Protein AF-0000000066096704 (afdb_homodimer)

InterPro domains:
  IPR000515 ABC transporter type 1, transmembrane domain MetI-like [PF00528] (103-272)
  IPR000515 ABC transporter type 1, transmembrane domain MetI-like [PS50928] (84-267)
  IPR000515 ABC transporter type 1, transmembrane domain MetI-like [cd06261] (84-262)
  IPR005769 ABC transporter, permease PhnE/PtxC [TIGR01097] (33-274)
  IPR035906 MetI-like superfamily [G3DSA:1.10.3720.10] (77-274)
  IPR035906 MetI-like superfamily [SSF161098] (80-264)

Organism: Stutzerimonas stutzeri (NCBI:txid316)

Foldseek 3Di:
DPPPPPPPPDPPVVVCCVVVVCPVVVVVVVVVVVVVVVVVVVVCVVVCVPVPVVVVVCVVVVVVLVVLQPPADCPCVVVQPVLAVLLLVLLLLLLVLLLVVLVVLLQCCAPVRNPDPVSNVVSLVQLVVLLPDDLLNQLLVQCVVPNFAQVSNSVSSNSNSNSVLSVQSNVLQNPFDCVQLVVCVVVPHDSVRSCVPVRCVSCVLVSLLSSLVSSLVSSVVSLVSLVSRHGGLVVVLVVCVVVPNSSNNSVSVVVSVVVSVVSVVVSVVSSVVSD/DPPPPPPPPDPPVVVCCVVVVCPVVVVVVVVVVVVVVVVVVVVCVVVCVPVPVVVVVCVVVVVVLVVLQPPADCPCVVVQVVLAVLLLVLLLLLLVLLLVVLVVLLQCCAPVRNPDPVSNVVSLVQLVVLLPDDLLNQLLVQCVVPNFAQVSNSVSSNSNSNSVLSVQSNVLQNPFDCVQLVVCVVVPHDSVRSCVPVRCVSCVLVSLLSSLVSSLVSSVVSLVSLVSRHGGLVVVLVVCVVVPNSSNNSVSVVVSVVVSVVSVVVSVVSSVVSD

Structure (mmCIF, N/CA/C/O backbone):
data_AF-0000000066096704-model_v1
#
loop_
_entity.id
_entity.type
_entity.pdbx_description
1 polymer 'Phosphite transport system permease protein PtxC'
#
loop_
_atom_site.group_PDB
_atom_site.id
_atom_site.type_symbol
_atom_site.label_atom_id
_atom_site.label_alt_id
_atom_site.label_comp_id
_atom_site.label_asym_id
_atom_site.label_entity_id
_atom_site.label_seq_id
_atom_site.pdbx_PDB_ins_code
_atom_site.Cartn_x
_atom_site.Cartn_y
_atom_site.Cartn_z
_atom_site.occupancy
_atom_site.B_iso_or_equiv
_atom_site.auth_seq_id
_atom_site.auth_comp_id
_atom_site.auth_asym_id
_atom_site.auth_atom_id
_atom_site.pdbx_PDB_model_num
ATOM 1 N N . MET A 1 1 ? -23.562 51.188 37.625 1 31.42 1 MET A N 1
ATOM 2 C CA . MET A 1 1 ? -23.984 51.344 36.25 1 31.42 1 MET A CA 1
ATOM 3 C C . MET A 1 1 ? -23.656 50.094 35.406 1 31.42 1 MET A C 1
ATOM 5 O O . MET A 1 1 ? -22.484 49.75 35.281 1 31.42 1 MET A O 1
ATOM 9 N N . SER A 1 2 ? -24.562 49 35.406 1 37.44 2 SER A N 1
ATOM 10 C CA . SER A 1 2 ? -24.641 47.656 34.844 1 37.44 2 SER A CA 1
ATOM 11 C C . SER A 1 2 ? -24.578 47.719 33.312 1 37.44 2 SER A C 1
ATOM 13 O O . SER A 1 2 ? -25.5 48.219 32.656 1 37.44 2 SER A O 1
ATOM 15 N N . SER A 1 3 ? -23.438 47.969 32.688 1 37.91 3 SER A N 1
ATOM 16 C CA . SER A 1 3 ? -23.297 47.938 31.234 1 37.91 3 SER A CA 1
ATOM 17 C C . SER A 1 3 ? -23.766 46.594 30.688 1 37.91 3 SER A C 1
ATOM 19 O O . SER A 1 3 ? -23.188 45.531 30.984 1 37.91 3 SER A O 1
ATOM 21 N N . HIS A 1 4 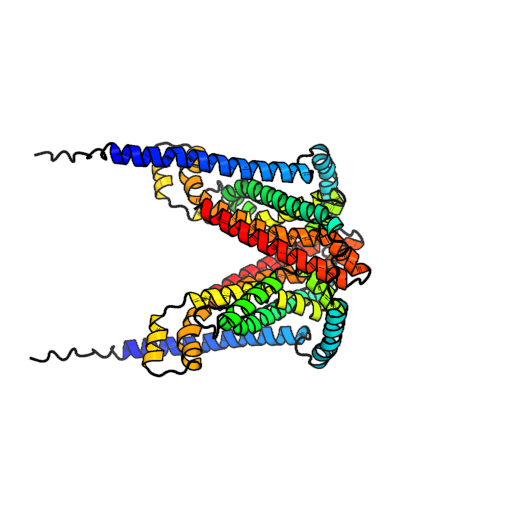? -25.125 46.406 30.406 1 39.31 4 HIS A N 1
ATOM 22 C CA . HIS A 1 4 ? -25.766 45.375 29.609 1 39.31 4 HIS A CA 1
ATOM 23 C C . HIS A 1 4 ? -25.078 45.219 28.266 1 39.31 4 HIS A C 1
ATOM 25 O O . HIS A 1 4 ? -25 46.156 27.484 1 39.31 4 HIS A O 1
ATOM 31 N N . TYR A 1 5 ? -24.016 44.438 28.172 1 42.09 5 TYR A N 1
ATOM 32 C CA . TYR A 1 5 ? -23.469 44 26.906 1 42.09 5 TYR A CA 1
ATOM 33 C C . TYR A 1 5 ? -24.578 43.5 25.984 1 42.09 5 TYR A C 1
ATOM 35 O O . TYR A 1 5 ? -25.25 42.5 26.281 1 42.09 5 TYR A O 1
ATOM 43 N N . ASP A 1 6 ? -25.312 44.375 25.188 1 40.59 6 ASP A N 1
ATOM 44 C CA . ASP A 1 6 ? -26.234 44.094 24.094 1 40.59 6 ASP A CA 1
ATOM 45 C C . ASP A 1 6 ? -25.656 43.062 23.125 1 40.59 6 ASP A C 1
ATOM 47 O O . ASP A 1 6 ? -24.625 43.344 22.5 1 40.59 6 ASP A O 1
ATOM 51 N N . VAL A 1 7 ? -25.844 41.812 23.422 1 47.91 7 VAL A N 1
ATOM 52 C CA . VAL A 1 7 ? -25.688 40.781 22.391 1 47.91 7 VAL A CA 1
ATOM 53 C C . VAL A 1 7 ? -26.297 41.25 21.078 1 47.91 7 VAL A C 1
ATOM 55 O O . VAL A 1 7 ? -27.516 41.375 20.969 1 47.91 7 VAL A O 1
ATOM 58 N N . GLN A 1 8 ? -25.719 42.25 20.344 1 47.84 8 GLN A N 1
ATOM 59 C CA . GLN A 1 8 ? -26.125 42.688 19.016 1 47.84 8 GLN A CA 1
ATOM 60 C C . GLN A 1 8 ? -26.484 41.469 18.141 1 47.84 8 GLN A C 1
ATOM 62 O O . GLN A 1 8 ? -25.656 40.594 17.922 1 47.84 8 GLN A O 1
ATOM 67 N N . ALA A 1 9 ? -27.797 41.031 18.109 1 52.44 9 ALA A N 1
ATOM 68 C CA . ALA A 1 9 ? -28.406 40.094 17.156 1 52.44 9 ALA A CA 1
ATOM 69 C C . ALA A 1 9 ? -27.797 40.281 15.766 1 52.44 9 ALA A C 1
ATOM 71 O O . ALA A 1 9 ? -27.688 41.375 15.258 1 52.44 9 ALA A O 1
ATOM 72 N N . LEU A 1 10 ? -26.938 39.375 15.391 1 56.75 10 LEU A N 1
ATOM 73 C CA . LEU A 1 10 ? -26.5 39.375 14 1 56.75 10 LEU A CA 1
ATOM 74 C C . LEU A 1 10 ? -27.625 39.812 13.07 1 56.75 10 LEU A C 1
ATOM 76 O O . LEU A 1 10 ? -28.781 39.438 13.281 1 56.75 10 LEU A O 1
ATOM 80 N N . PRO A 1 11 ? -27.5 40.906 12.266 1 57.88 11 PRO A N 1
ATOM 81 C CA . PRO A 1 11 ? -28.547 41.375 11.336 1 57.88 11 PRO A CA 1
ATOM 82 C C . PRO A 1 11 ? -29.188 40.219 10.57 1 57.88 11 PRO A C 1
ATOM 84 O O . PRO A 1 11 ? -28.562 39.188 10.336 1 57.88 11 PRO A O 1
ATOM 87 N N . ALA A 1 12 ? -30.516 40.156 10.336 1 57.91 12 ALA A N 1
ATOM 88 C CA . ALA A 1 12 ? -31.391 39.156 9.672 1 57.91 12 ALA A CA 1
ATOM 89 C C . ALA A 1 12 ? -30.766 38.688 8.359 1 57.91 12 ALA A C 1
ATOM 91 O O . ALA A 1 12 ? -30.859 37.5 8.023 1 57.91 12 ALA A O 1
ATOM 92 N N . GLU A 1 13 ? -30.141 39.594 7.672 1 56.09 13 GLU A N 1
ATOM 93 C CA . GLU A 1 13 ? -29.547 39.25 6.383 1 56.09 13 GLU A CA 1
ATOM 94 C C . GLU A 1 13 ? -28.406 38.25 6.543 1 56.09 13 GLU A C 1
ATOM 96 O O . GLU A 1 13 ? -28.25 37.344 5.73 1 56.09 13 GLU A O 1
ATOM 101 N N . GLN A 1 14 ? -27.609 38.438 7.609 1 55.34 14 GLN A N 1
ATOM 102 C CA . GLN A 1 14 ? -26.5 37.5 7.828 1 55.34 14 GLN A CA 1
ATOM 103 C C . GLN A 1 14 ? -27.016 36.156 8.328 1 55.34 14 GLN A C 1
ATOM 105 O O . GLN A 1 14 ? -26.438 35.125 8.016 1 55.34 14 GLN A O 1
ATOM 110 N N . ARG A 1 15 ? -28.172 36.281 9.133 1 50.69 15 ARG A N 1
ATOM 111 C CA . ARG A 1 15 ? -28.781 35.031 9.555 1 50.69 15 ARG A CA 1
ATOM 112 C C . ARG A 1 15 ? -29.344 34.281 8.359 1 50.69 15 ARG A C 1
ATOM 114 O O . ARG A 1 15 ? -29.219 33.062 8.281 1 50.69 15 ARG A O 1
ATOM 121 N N . GLU A 1 16 ? -29.984 35 7.516 1 51.31 16 GLU A N 1
ATOM 122 C CA . GLU A 1 16 ? -30.547 34.375 6.324 1 51.31 16 GLU A CA 1
ATOM 123 C C . GLU A 1 16 ? -29.438 33.844 5.418 1 51.31 16 GLU A C 1
ATOM 125 O O . GLU A 1 16 ? -29.578 32.75 4.828 1 51.31 16 GLU A O 1
ATOM 130 N N . HIS A 1 17 ? -28.359 34.562 5.203 1 51.56 17 HIS A N 1
ATOM 131 C CA . HIS A 1 17 ? -27.25 34.062 4.398 1 51.56 17 HIS A CA 1
ATOM 132 C C . HIS A 1 17 ? -26.594 32.844 5.051 1 51.56 17 HIS A C 1
ATOM 134 O O . HIS A 1 17 ? -26.188 31.922 4.363 1 51.56 17 HIS A O 1
ATOM 140 N N . ILE A 1 18 ? -26.547 32.906 6.41 1 47.22 18 ILE A N 1
ATOM 141 C CA . ILE A 1 18 ? -26.031 31.75 7.109 1 47.22 18 ILE A CA 1
ATOM 142 C C . ILE A 1 18 ? -27 30.594 6.973 1 47.22 18 ILE A C 1
ATOM 144 O O . ILE A 1 18 ? -26.594 29.453 6.746 1 47.22 18 ILE A O 1
ATOM 148 N N . LEU A 1 19 ? -28.281 31.016 7.133 1 48.22 19 LEU A N 1
ATOM 149 C CA . LEU A 1 19 ? -29.281 29.953 7.027 1 48.22 19 LEU A CA 1
ATOM 150 C C . LEU A 1 19 ? -29.391 29.469 5.586 1 48.22 19 LEU A C 1
ATOM 152 O O . LEU A 1 19 ? -29.641 28.281 5.352 1 48.22 19 LEU A O 1
ATOM 156 N N . ARG A 1 20 ? -29.547 30.406 4.695 1 49.31 20 ARG A N 1
ATOM 157 C CA . ARG A 1 20 ? -29.672 30 3.301 1 49.31 20 ARG A CA 1
ATOM 158 C C . ARG A 1 20 ? -28.438 29.25 2.836 1 49.31 20 ARG A C 1
ATOM 160 O O . ARG A 1 20 ? -28.531 28.328 2.02 1 49.31 20 ARG A O 1
ATOM 167 N N . GLY A 1 21 ? -27.328 29.734 3.109 1 46.44 21 GLY A N 1
ATOM 168 C CA . GLY A 1 21 ? -26.094 29.031 2.785 1 46.44 21 GLY A CA 1
ATOM 169 C C . GLY A 1 21 ? -26.047 27.609 3.324 1 46.44 21 GLY A C 1
ATOM 170 O O . GLY A 1 21 ? -25.438 26.734 2.725 1 46.44 21 GLY A O 1
ATOM 171 N N . PHE A 1 22 ? -26.656 27.469 4.48 1 47.97 22 PHE A N 1
ATOM 172 C CA . PHE A 1 22 ? -26.75 26.156 5.098 1 47.97 22 PHE A CA 1
ATOM 173 C C . PHE A 1 22 ? -27.75 25.266 4.359 1 47.97 22 PHE A C 1
ATOM 175 O O . PHE A 1 22 ? -27.578 24.047 4.293 1 47.97 22 PHE A O 1
ATOM 182 N N . GLY A 1 23 ? -28.766 25.828 3.809 1 48.03 23 GLY A N 1
ATOM 183 C CA . GLY A 1 23 ? -29.875 25.047 3.291 1 48.03 23 GLY A CA 1
ATOM 184 C C . GLY A 1 23 ? -29.547 24.312 2.004 1 48.03 23 GLY A C 1
ATOM 185 O O . GLY A 1 23 ? -29.812 23.109 1.881 1 48.03 23 GLY A O 1
ATOM 186 N N . LEU A 1 24 ? -29.453 25.109 0.93 1 50.09 24 LEU A N 1
ATOM 187 C CA . LEU A 1 24 ? -29.234 24.516 -0.38 1 50.09 24 LEU A CA 1
ATOM 188 C C . LEU A 1 24 ? -27.969 23.656 -0.387 1 50.09 24 LEU A C 1
ATOM 190 O O . LEU A 1 24 ? -27.906 22.656 -1.106 1 50.09 24 LEU A O 1
ATOM 194 N N . GLY A 1 25 ? -27.062 24.109 0.434 1 54.44 25 GLY A N 1
ATOM 195 C CA . GLY A 1 25 ? -25.781 23.438 0.579 1 54.44 25 GLY A CA 1
ATOM 196 C C . GLY A 1 25 ? -25.891 22.062 1.211 1 54.44 25 GLY A C 1
ATOM 197 O O . GLY A 1 25 ? -25.219 21.125 0.787 1 54.44 25 GLY A O 1
ATOM 198 N N . TRP A 1 26 ? -26.984 22.016 1.987 1 63.81 26 TRP A N 1
ATOM 199 C CA . TRP A 1 26 ? -27.141 20.75 2.684 1 63.81 26 TRP A CA 1
ATOM 200 C C . TRP A 1 26 ? -27.797 19.719 1.779 1 63.81 26 TRP A C 1
ATOM 202 O O . TRP A 1 26 ? -27.484 18.531 1.849 1 63.81 26 TRP A O 1
ATOM 212 N N . TRP A 1 27 ? -28.734 20.188 0.82 1 64.06 27 TRP A N 1
ATOM 213 C CA . TRP A 1 27 ? -29.375 19.25 -0.095 1 64.06 27 TRP A CA 1
ATOM 214 C C . TRP A 1 27 ? -28.375 18.688 -1.096 1 64.06 27 TRP A C 1
ATOM 216 O O . TRP A 1 27 ? -28.406 17.5 -1.428 1 64.06 27 TRP A O 1
ATOM 226 N N . ARG A 1 28 ? -27.594 19.547 -1.657 1 68.69 28 ARG A N 1
ATOM 227 C CA . ARG A 1 28 ? -26.562 19.094 -2.578 1 68.69 28 ARG A CA 1
ATOM 228 C C . ARG A 1 28 ? -25.609 18.125 -1.896 1 68.69 28 ARG A C 1
ATOM 230 O O . ARG A 1 28 ? -25.219 17.109 -2.48 1 68.69 28 ARG A O 1
ATOM 237 N N . GLN A 1 29 ? -25.344 18.484 -0.764 1 76.69 29 GLN A N 1
ATOM 238 C CA . GLN A 1 29 ? -24.484 17.578 -0.004 1 76.69 29 GLN A CA 1
ATOM 239 C C . GLN A 1 29 ? -25.172 16.25 0.264 1 76.69 29 GLN A C 1
ATOM 241 O O . GLN A 1 29 ? -24.562 15.188 0.154 1 76.69 29 GLN A O 1
ATOM 246 N N . LEU A 1 30 ? -26.484 16.375 0.514 1 78.62 30 LEU A N 1
ATOM 247 C CA . LEU A 1 30 ? -27.25 15.164 0.768 1 78.62 30 LEU A CA 1
ATOM 248 C C . LEU A 1 30 ? -27.359 14.32 -0.498 1 78.62 30 LEU A C 1
ATOM 250 O O . LEU A 1 30 ? -27.297 13.094 -0.438 1 78.62 30 LEU A O 1
ATOM 254 N N . GLY A 1 31 ? -27.531 15.023 -1.584 1 81.19 31 GLY A N 1
ATOM 255 C CA . GLY A 1 31 ? -27.578 14.312 -2.855 1 81.19 31 GLY A CA 1
ATOM 256 C C . GLY A 1 31 ? -26.297 13.602 -3.195 1 81.19 31 GLY A C 1
ATOM 257 O O . GLY A 1 31 ? -26.312 12.453 -3.643 1 81.19 31 GLY A O 1
ATOM 258 N N . GLN A 1 32 ? -25.219 14.203 -2.959 1 83 32 GLN A N 1
ATOM 259 C CA . GLN A 1 32 ? -23.922 13.602 -3.234 1 83 32 GLN A CA 1
ATOM 260 C C . GLN A 1 32 ? -23.656 12.398 -2.324 1 83 32 GLN A C 1
ATOM 262 O O . GLN A 1 32 ? -23.172 11.367 -2.777 1 83 32 GLN A O 1
ATOM 267 N N . VAL A 1 33 ? -24.031 12.547 -1.143 1 85 33 VAL A N 1
ATOM 268 C CA . VAL A 1 33 ? -23.859 11.461 -0.191 1 85 33 VAL A CA 1
ATOM 269 C C . VAL A 1 33 ? -24.766 10.289 -0.583 1 85 33 VAL A C 1
ATOM 271 O O . VAL A 1 33 ? -24.344 9.125 -0.508 1 85 33 VAL A O 1
ATOM 274 N N . ALA A 1 34 ? -25.922 10.617 -1.066 1 90.25 34 ALA A N 1
ATOM 275 C CA . ALA A 1 34 ? -26.859 9.586 -1.498 1 90.25 34 ALA A CA 1
ATOM 276 C C . ALA A 1 34 ? -26.328 8.836 -2.715 1 90.25 34 ALA A C 1
ATOM 278 O O . ALA A 1 34 ? -26.469 7.613 -2.807 1 90.25 34 ALA A O 1
ATOM 279 N N . ILE A 1 35 ? -25.719 9.516 -3.531 1 91.06 35 ILE A N 1
ATOM 280 C CA . ILE A 1 35 ? -25.156 8.898 -4.73 1 91.06 35 ILE A CA 1
ATOM 281 C C . ILE A 1 35 ? -24.016 7.965 -4.348 1 91.06 35 ILE A C 1
ATOM 283 O O . ILE A 1 35 ? -23.953 6.824 -4.816 1 91.06 35 ILE A O 1
ATOM 287 N N . VAL A 1 36 ? -23.109 8.453 -3.512 1 90.62 36 VAL A N 1
ATOM 288 C CA . VAL A 1 36 ? -21.984 7.629 -3.072 1 90.62 36 VAL A CA 1
ATOM 289 C C . VAL A 1 36 ? -22.516 6.383 -2.363 1 90.62 36 VAL A C 1
ATOM 291 O O . VAL A 1 36 ? -22.047 5.27 -2.627 1 90.62 36 VAL A O 1
ATOM 294 N N . PHE A 1 37 ? -23.469 6.59 -1.55 1 93.5 37 PHE A N 1
ATOM 295 C CA . PHE A 1 37 ? -24.062 5.473 -0.827 1 93.5 37 PHE A CA 1
ATOM 296 C C . PHE A 1 37 ? -24.719 4.492 -1.791 1 93.5 37 PHE A C 1
ATOM 298 O O . PHE A 1 37 ? -24.594 3.275 -1.627 1 93.5 37 PHE A O 1
ATOM 305 N N . GLY A 1 38 ? -25.406 5.023 -2.76 1 95.62 38 GLY A N 1
ATOM 306 C CA . GLY A 1 38 ? -26.031 4.184 -3.777 1 95.62 38 GLY A CA 1
ATOM 307 C C . GLY A 1 38 ? -25.016 3.361 -4.555 1 95.62 38 GLY A C 1
ATOM 308 O O . GLY A 1 38 ? -25.219 2.168 -4.785 1 95.62 38 GLY A O 1
ATOM 309 N N . VAL A 1 39 ? -23.922 3.959 -4.91 1 95.81 39 VAL A N 1
ATOM 310 C CA . VAL A 1 39 ? -22.859 3.277 -5.648 1 95.81 39 VAL A CA 1
ATOM 311 C C . VAL A 1 39 ? -22.234 2.184 -4.777 1 95.81 39 VAL A C 1
ATOM 313 O O . VAL A 1 39 ? -21.984 1.077 -5.254 1 95.81 39 VAL A O 1
ATOM 316 N N . VAL A 1 40 ? -22.031 2.463 -3.566 1 96.44 40 VAL A N 1
ATOM 317 C CA . VAL A 1 40 ? -21.453 1.504 -2.627 1 96.44 40 VAL A CA 1
ATOM 318 C C . VAL A 1 40 ? -22.406 0.31 -2.473 1 96.44 40 VAL A C 1
ATOM 320 O O . VAL A 1 40 ? -21.969 -0.842 -2.543 1 96.44 40 VAL A O 1
ATOM 323 N N . LEU A 1 41 ? -23.688 0.579 -2.289 1 96.62 41 LEU A N 1
ATOM 324 C CA . LEU A 1 41 ? -24.672 -0.49 -2.133 1 96.62 41 LEU A CA 1
ATOM 325 C C . LEU A 1 41 ? -24.75 -1.344 -3.393 1 96.62 41 LEU A C 1
ATOM 327 O O . LEU A 1 41 ? -24.859 -2.57 -3.312 1 96.62 41 LEU A O 1
ATOM 331 N N . LEU A 1 42 ? -24.703 -0.671 -4.508 1 96.75 42 LEU A N 1
ATOM 332 C CA . LEU A 1 42 ? -24.734 -1.387 -5.777 1 96.75 42 LEU A CA 1
ATOM 333 C C . LEU A 1 42 ? -23.5 -2.275 -5.926 1 96.75 42 LEU A C 1
ATOM 335 O O . LEU A 1 42 ? -23.609 -3.424 -6.363 1 96.75 42 LEU A O 1
ATOM 339 N N . ALA A 1 43 ? -22.375 -1.734 -5.609 1 96.88 43 ALA A N 1
ATOM 340 C CA . ALA A 1 43 ? -21.141 -2.51 -5.68 1 96.88 43 ALA A CA 1
ATOM 341 C C . ALA A 1 43 ? -21.188 -3.707 -4.734 1 96.88 43 ALA A C 1
ATOM 343 O O . ALA A 1 43 ? -20.781 -4.816 -5.105 1 96.88 43 ALA A O 1
ATOM 344 N N . CYS A 1 44 ? -21.672 -3.498 -3.547 1 96.06 44 CYS A N 1
ATOM 345 C CA . CYS A 1 44 ? -21.781 -4.566 -2.561 1 96.06 44 CYS A CA 1
ATOM 346 C C . CYS A 1 44 ? -22.734 -5.656 -3.049 1 96.06 44 CYS A C 1
ATOM 348 O O . CYS A 1 44 ? -22.453 -6.848 -2.883 1 96.06 44 CYS A O 1
ATOM 350 N N . TRP A 1 45 ? -23.781 -5.227 -3.664 1 95.12 45 TRP A N 1
ATOM 351 C CA . TRP A 1 45 ? -24.734 -6.176 -4.23 1 95.12 45 TRP A CA 1
ATOM 352 C C . TRP A 1 45 ? -24.125 -6.941 -5.395 1 95.12 45 TRP A C 1
ATOM 354 O O . TRP A 1 45 ? -24.234 -8.164 -5.469 1 95.12 45 TRP A O 1
ATOM 364 N N . TYR A 1 46 ? -23.484 -6.211 -6.23 1 94.69 46 TYR A N 1
ATOM 365 C CA . TYR A 1 46 ? -22.891 -6.77 -7.445 1 94.69 46 TYR A CA 1
ATOM 366 C C . TYR A 1 46 ? -21.875 -7.855 -7.109 1 94.69 46 TYR A C 1
ATOM 368 O O . TYR A 1 46 ? -21.797 -8.875 -7.793 1 94.69 46 TYR A O 1
ATOM 376 N N . VAL A 1 47 ? -21.109 -7.684 -5.996 1 94.5 47 VAL A N 1
ATOM 377 C CA . VAL A 1 47 ? -20.031 -8.617 -5.684 1 94.5 47 VAL A CA 1
ATOM 378 C C . VAL A 1 47 ? -20.547 -9.711 -4.75 1 94.5 47 VAL A C 1
ATOM 380 O O . VAL A 1 47 ? -19.797 -10.602 -4.363 1 94.5 47 VAL A O 1
ATOM 383 N N . GLY A 1 48 ? -21.766 -9.633 -4.309 1 91.62 48 GLY A N 1
ATOM 384 C CA . GLY A 1 48 ? -22.375 -10.688 -3.516 1 91.62 48 GLY A CA 1
ATOM 385 C C . GLY A 1 48 ? -22.188 -10.5 -2.023 1 91.62 48 GLY A C 1
ATOM 386 O O . GLY A 1 48 ? -22.406 -11.43 -1.24 1 91.62 48 GLY A O 1
ATOM 387 N N . LEU A 1 49 ? -21.781 -9.352 -1.645 1 91 49 LEU A N 1
ATOM 388 C CA . LEU A 1 49 ? -21.531 -9.078 -0.233 1 91 49 LEU A CA 1
ATOM 389 C C . LEU A 1 49 ? -22.844 -9.016 0.548 1 91 49 LEU A C 1
ATOM 391 O O . LEU A 1 49 ? -22.859 -9.258 1.758 1 91 49 LEU A O 1
ATOM 395 N N . LEU A 1 50 ? -23.906 -8.773 -0.158 1 91.12 50 LEU A N 1
ATOM 396 C CA . LEU A 1 50 ? -25.203 -8.633 0.519 1 91.12 50 LEU A CA 1
ATOM 397 C C . LEU A 1 50 ? -25.984 -9.945 0.469 1 91.12 50 LEU A C 1
ATOM 399 O O . LEU A 1 50 ? -27.109 -10.008 0.942 1 91.12 50 LEU A O 1
ATOM 403 N N . ASP A 1 51 ? -25.344 -10.93 -0.119 1 89.5 51 ASP A N 1
ATOM 404 C CA . ASP A 1 51 ? -25.969 -12.25 -0.133 1 89.5 51 ASP A CA 1
ATOM 405 C C . ASP A 1 51 ? -25.75 -12.969 1.199 1 89.5 51 ASP A C 1
ATOM 407 O O . ASP A 1 51 ? -24.719 -13.609 1.411 1 89.5 51 ASP A O 1
ATOM 411 N N . ALA A 1 52 ? -26.703 -12.992 2.023 1 85.31 52 ALA A N 1
ATOM 412 C CA . ALA A 1 52 ? -26.641 -13.531 3.379 1 85.31 52 ALA A CA 1
ATOM 413 C C . ALA A 1 52 ? -26.391 -15.039 3.357 1 85.31 52 ALA A C 1
ATOM 415 O O . ALA A 1 52 ? -25.672 -15.57 4.211 1 85.31 52 ALA A O 1
ATOM 416 N N . THR A 1 53 ? -26.906 -15.656 2.412 1 84.19 53 THR A N 1
ATOM 417 C CA . THR A 1 53 ? -26.75 -17.109 2.312 1 84.19 53 THR A CA 1
ATOM 418 C C . THR A 1 53 ? -25.281 -17.469 2.094 1 84.19 53 THR A C 1
ATOM 420 O O . THR A 1 53 ? -24.75 -18.359 2.77 1 84.19 53 THR A O 1
ATOM 423 N N . THR A 1 54 ? -24.688 -16.734 1.19 1 81.5 54 THR A N 1
ATOM 424 C CA . THR A 1 54 ? -23.281 -17.016 0.902 1 81.5 54 THR A CA 1
ATOM 425 C C . THR A 1 54 ? -22.406 -16.672 2.1 1 81.5 54 THR A C 1
ATOM 427 O O . THR A 1 54 ? -21.484 -17.422 2.451 1 81.5 54 THR A O 1
ATOM 430 N N . LEU A 1 55 ? -22.688 -15.57 2.699 1 82.62 55 LEU A N 1
ATOM 431 C CA . LEU A 1 55 ? -21.906 -15.133 3.844 1 82.62 55 LEU A CA 1
ATOM 432 C C . LEU A 1 55 ? -22.062 -16.094 5.02 1 82.62 55 LEU A C 1
ATOM 434 O O . LEU A 1 55 ? -21.078 -16.469 5.652 1 82.62 55 LEU A O 1
ATOM 438 N N . LEU A 1 56 ? -23.266 -16.547 5.246 1 85.81 56 LEU A N 1
ATOM 439 C CA . LEU A 1 56 ? -23.547 -17.422 6.379 1 85.81 56 LEU A CA 1
ATOM 440 C C . LEU A 1 56 ? -22.984 -18.812 6.137 1 85.81 56 LEU A C 1
ATOM 442 O O . LEU A 1 56 ? -22.547 -19.484 7.074 1 85.81 56 LEU A O 1
ATOM 446 N N . ASN A 1 57 ? -23 -19.188 4.895 1 83.69 57 ASN A N 1
ATOM 447 C CA . ASN A 1 57 ? -22.453 -20.5 4.562 1 83.69 57 ASN A CA 1
ATOM 448 C C . ASN A 1 57 ? -20.922 -20.516 4.645 1 83.69 57 ASN A C 1
ATOM 450 O O . ASN A 1 57 ? -20.312 -21.578 4.77 1 83.69 57 ASN A O 1
ATOM 454 N N . GLY A 1 58 ? -20.312 -19.312 4.516 1 85.25 58 GLY A N 1
ATOM 455 C CA . GLY A 1 58 ? -18.859 -19.203 4.617 1 85.25 58 GLY A CA 1
ATOM 456 C C . GLY A 1 58 ? -18.375 -19.219 6.047 1 85.25 58 GLY A C 1
ATOM 457 O O . GLY A 1 58 ? -17.219 -19.578 6.309 1 85.25 58 GLY A O 1
ATOM 458 N N . LEU A 1 59 ? -19.234 -18.938 6.969 1 87.38 59 LEU A N 1
ATOM 459 C CA . LEU A 1 59 ? -18.844 -18.797 8.367 1 87.38 59 LEU A CA 1
ATOM 460 C C . LEU A 1 59 ? -18.359 -20.125 8.93 1 87.38 59 LEU A C 1
ATOM 462 O O . LEU A 1 59 ? -17.328 -20.203 9.578 1 87.38 59 LEU A O 1
ATOM 466 N N . PRO A 1 60 ? -19.078 -21.219 8.648 1 89.44 60 PRO A N 1
ATOM 467 C CA . PRO A 1 60 ? -18.578 -22.516 9.125 1 89.44 60 PRO A CA 1
ATOM 468 C C . PRO A 1 60 ? -17.219 -22.875 8.547 1 89.44 60 PRO A C 1
ATOM 470 O O . PRO A 1 60 ? -16.391 -23.469 9.234 1 89.44 60 PRO A O 1
ATOM 473 N N . SER A 1 61 ? -17.047 -22.516 7.277 1 89.75 61 SER A N 1
ATOM 474 C CA . SER A 1 61 ? -15.758 -22.781 6.645 1 89.75 61 SER A CA 1
ATOM 475 C C . SER A 1 61 ? -14.641 -22 7.309 1 89.75 61 SER A C 1
ATOM 477 O O . SER A 1 61 ? -13.539 -22.516 7.52 1 89.75 61 SER A O 1
ATOM 479 N N . ILE A 1 62 ? -14.945 -20.828 7.617 1 89.12 62 ILE A N 1
ATOM 480 C CA . ILE A 1 62 ? -13.961 -19.984 8.297 1 89.12 62 ILE A CA 1
ATOM 481 C C . ILE A 1 62 ? -13.664 -20.562 9.688 1 89.12 62 ILE A C 1
ATOM 483 O O . ILE A 1 62 ? -12.508 -20.641 10.102 1 89.12 62 ILE A O 1
ATOM 487 N N . ALA A 1 63 ? -14.695 -21.016 10.344 1 91.25 63 ALA A N 1
ATOM 488 C CA . ALA A 1 63 ? -14.539 -21.609 11.664 1 91.25 63 ALA A CA 1
ATOM 489 C C . ALA A 1 63 ? -13.719 -22.906 11.594 1 91.25 63 ALA A C 1
ATOM 491 O O . ALA A 1 63 ? -12.875 -23.156 12.453 1 91.25 63 ALA A O 1
ATOM 492 N N . THR A 1 64 ? -14.008 -23.641 10.648 1 91.94 64 THR A N 1
ATOM 493 C CA . THR A 1 64 ? -13.273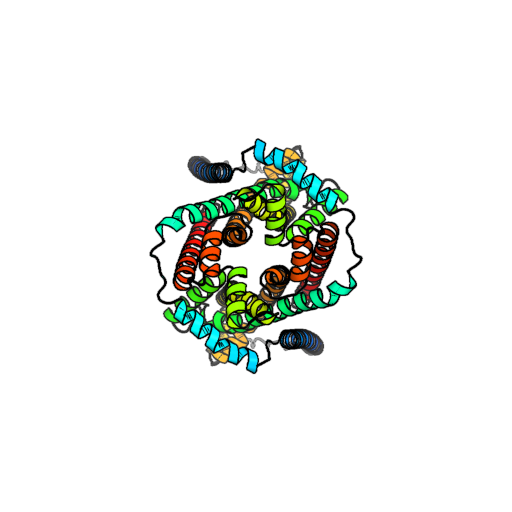 -24.875 10.461 1 91.94 64 THR A CA 1
ATOM 494 C C . THR A 1 64 ? -11.797 -24.594 10.18 1 91.94 64 THR A C 1
ATOM 496 O O . THR A 1 64 ? -10.922 -25.234 10.766 1 91.94 64 THR A O 1
ATOM 499 N N . LEU A 1 65 ? -11.531 -23.641 9.32 1 91 65 LEU A N 1
ATOM 500 C CA . LEU A 1 65 ? -10.156 -23.266 9.016 1 91 65 LEU A CA 1
ATOM 501 C C . LEU A 1 65 ? -9.445 -22.75 10.258 1 91 65 LEU A C 1
ATOM 503 O O . LEU A 1 65 ? -8.281 -23.078 10.5 1 91 65 LEU A O 1
ATOM 507 N N . ALA A 1 66 ? -10.172 -21.969 11.016 1 91.81 66 ALA A N 1
ATOM 508 C CA . ALA A 1 66 ? -9.609 -21.469 12.258 1 91.81 66 ALA A CA 1
ATOM 509 C C . ALA A 1 66 ? -9.305 -22.594 13.234 1 91.81 66 ALA A C 1
ATOM 511 O O . ALA A 1 66 ? -8.281 -22.578 13.914 1 91.81 66 ALA A O 1
ATOM 512 N N . GLY A 1 67 ? -10.203 -23.531 13.297 1 94.12 67 GLY A N 1
ATOM 513 C CA . GLY A 1 67 ? -9.977 -24.703 14.125 1 94.12 67 GLY A CA 1
ATOM 514 C C . GLY A 1 67 ? -8.789 -25.547 13.68 1 94.12 67 GLY A C 1
ATOM 515 O O . GLY A 1 67 ? -7.996 -26 14.508 1 94.12 67 GLY A O 1
ATOM 516 N N . GLU A 1 68 ? -8.633 -25.625 12.406 1 94.69 68 GLU A N 1
ATOM 517 C CA . GLU A 1 68 ? -7.539 -26.406 11.836 1 94.69 68 GLU A CA 1
ATOM 518 C C . GLU A 1 68 ? -6.199 -25.703 12.016 1 94.69 68 GLU A C 1
ATOM 520 O O . GLU A 1 68 ? -5.145 -26.328 11.953 1 94.69 68 GLU A O 1
ATOM 525 N N . ALA A 1 69 ? -6.277 -24.438 12.188 1 95.38 69 ALA A N 1
ATOM 526 C CA . ALA A 1 69 ? -5.059 -23.641 12.312 1 95.38 69 ALA A CA 1
ATOM 527 C C . ALA A 1 69 ? -4.547 -23.656 13.75 1 95.38 69 ALA A C 1
ATOM 529 O O . ALA A 1 69 ? -3.414 -23.25 14.016 1 95.38 69 ALA A O 1
ATOM 530 N N . MET A 1 70 ? -5.391 -24.297 14.711 1 95.56 70 MET A N 1
ATOM 531 C CA . MET A 1 70 ? -5.016 -24.266 16.125 1 95.56 70 MET A CA 1
ATOM 532 C C . MET A 1 70 ? -4.672 -25.656 16.641 1 95.56 70 MET A C 1
ATOM 534 O O . MET A 1 70 ? -5.312 -26.641 16.25 1 95.56 70 MET A O 1
ATOM 538 N N . PRO A 1 71 ? -3.648 -25.766 17.484 1 97.06 71 PRO A N 1
ATOM 539 C CA . PRO A 1 71 ? -2.689 -24.719 17.844 1 97.06 71 PRO A CA 1
ATOM 540 C C . PRO A 1 71 ? -1.619 -24.5 16.781 1 97.06 71 PRO A C 1
ATOM 542 O O . PRO A 1 71 ? -1.293 -25.422 16.031 1 97.06 71 PRO A O 1
ATOM 545 N N . PRO A 1 72 ? -1.191 -23.312 16.672 1 97.62 72 PRO A N 1
ATOM 546 C CA . PRO A 1 72 ? -0.084 -23.078 15.75 1 97.62 72 PRO A CA 1
ATOM 547 C C . PRO A 1 72 ? 1.107 -24 16.016 1 97.62 72 PRO A C 1
ATOM 549 O O . PRO A 1 72 ? 1.43 -24.281 17.172 1 97.62 72 PRO A O 1
ATOM 552 N N . ASP A 1 73 ? 1.67 -24.531 14.953 1 98.19 73 ASP A N 1
ATOM 553 C CA . ASP A 1 73 ? 2.797 -25.469 15.047 1 98.19 73 ASP A CA 1
ATOM 554 C C . ASP A 1 73 ? 4.113 -24.766 14.727 1 98.19 73 ASP A C 1
ATOM 556 O O . ASP A 1 73 ? 4.406 -24.484 13.555 1 98.19 73 ASP A O 1
ATOM 560 N N . PHE A 1 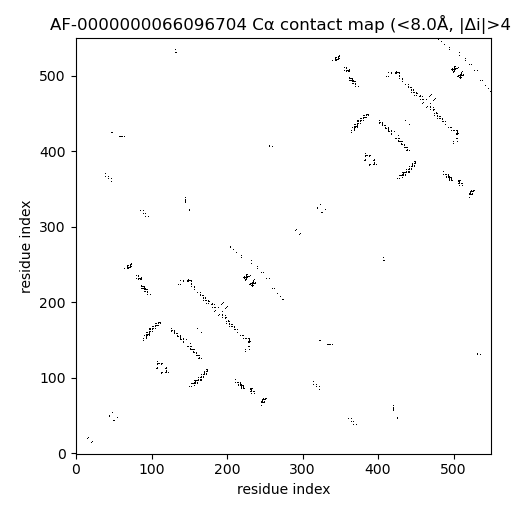74 ? 4.9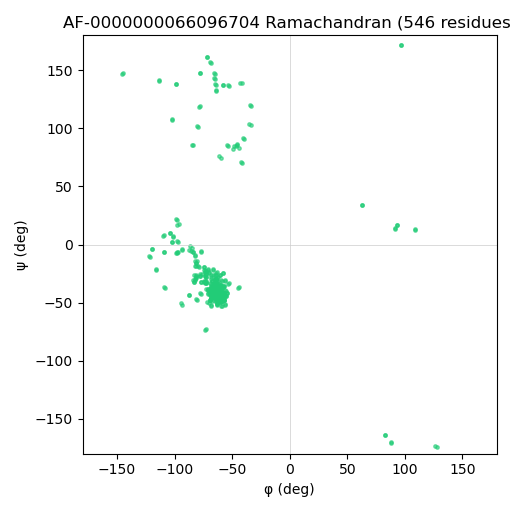18 -24.547 15.812 1 97.75 74 PHE A N 1
ATOM 561 C CA . PHE A 1 74 ? 6.18 -23.828 15.664 1 97.75 74 PHE A CA 1
ATOM 562 C C . PHE A 1 74 ? 7.344 -24.797 15.516 1 97.75 74 PHE A C 1
ATOM 564 O O . PHE A 1 74 ? 8.508 -24.406 15.625 1 97.75 74 PHE A O 1
ATOM 571 N N . SER A 1 75 ? 7.129 -25.984 15.211 1 96.62 75 SER A N 1
ATOM 572 C CA . SER A 1 75 ? 8.18 -27 15.18 1 96.62 75 SER A CA 1
ATOM 573 C C . SER A 1 75 ? 9.211 -26.688 14.102 1 96.62 75 SER A C 1
ATOM 575 O O . SER A 1 75 ? 10.383 -27.062 14.227 1 96.62 75 SER A O 1
ATOM 577 N N . GLY A 1 76 ? 8.852 -26.016 13.125 1 95.19 76 GLY A N 1
ATOM 578 C CA . GLY A 1 76 ? 9.758 -25.719 12.031 1 95.19 76 GLY A CA 1
ATOM 579 C C . GLY A 1 76 ? 10.383 -24.344 12.125 1 95.19 76 GLY A C 1
ATOM 580 O O . GLY A 1 76 ? 10.891 -23.812 11.141 1 95.19 76 GLY A O 1
ATOM 581 N N . TYR A 1 77 ? 10.43 -23.75 13.312 1 95.44 77 TYR A N 1
ATOM 582 C CA . TYR A 1 77 ? 10.805 -22.344 13.43 1 95.44 77 TYR A CA 1
ATOM 583 C C . TYR A 1 77 ? 12.242 -22.109 12.984 1 95.44 77 TYR A C 1
ATOM 585 O O . TYR A 1 77 ? 12.57 -21.047 12.453 1 95.44 77 TYR A O 1
ATOM 593 N N . ARG A 1 78 ? 13.117 -23.094 13.125 1 96.69 78 ARG A N 1
ATOM 594 C CA . ARG A 1 78 ? 14.516 -22.938 12.758 1 96.69 78 ARG A CA 1
ATOM 595 C C . ARG A 1 78 ? 14.664 -22.734 11.25 1 96.69 78 ARG A C 1
ATOM 597 O O . ARG A 1 78 ? 15.539 -21.984 10.797 1 96.69 78 ARG A O 1
ATOM 604 N N . SER A 1 79 ? 13.805 -23.344 10.531 1 96.62 79 SER A N 1
ATOM 605 C CA . SER A 1 79 ? 13.867 -23.266 9.07 1 96.62 79 SER A CA 1
ATOM 606 C C . SER A 1 79 ? 13.328 -21.922 8.578 1 96.62 79 SER A C 1
ATOM 608 O O . SER A 1 79 ? 13.477 -21.594 7.398 1 96.62 79 SER A O 1
ATOM 610 N N . TRP A 1 80 ? 12.773 -21.094 9.469 1 97.75 80 TRP A N 1
ATOM 611 C CA . TRP A 1 80 ? 12.156 -19.828 9.047 1 97.75 80 TRP A CA 1
ATOM 612 C C . TRP A 1 80 ? 13.117 -18.672 9.234 1 97.75 80 TRP A C 1
ATOM 614 O O . TRP A 1 80 ? 12.867 -17.562 8.75 1 97.75 80 TRP A O 1
ATOM 624 N N . ILE A 1 81 ? 14.25 -18.938 9.852 1 97.56 81 ILE A N 1
ATOM 625 C CA . ILE A 1 81 ? 15.172 -17.859 10.188 1 97.56 81 ILE A CA 1
ATOM 626 C C . ILE A 1 81 ? 15.781 -17.281 8.914 1 97.56 81 ILE A C 1
ATOM 628 O O . ILE A 1 81 ? 15.742 -16.078 8.695 1 97.56 81 ILE A O 1
ATOM 632 N N . ARG A 1 82 ? 16.344 -18.141 8.07 1 97.12 82 ARG A N 1
ATOM 633 C CA . ARG A 1 82 ? 16.953 -17.672 6.832 1 97.12 82 ARG A CA 1
ATOM 634 C C . ARG A 1 82 ? 15.93 -16.984 5.934 1 97.12 82 ARG A C 1
ATOM 636 O O . ARG A 1 82 ? 16.156 -15.883 5.441 1 97.12 82 ARG A O 1
ATOM 643 N N . PRO A 1 83 ? 14.75 -17.609 5.746 1 97.44 83 PRO A N 1
ATOM 644 C CA . PRO A 1 83 ? 13.703 -16.953 4.961 1 97.44 83 PRO A CA 1
ATOM 645 C C . PRO A 1 83 ? 13.32 -15.578 5.52 1 97.44 83 PRO A C 1
ATOM 647 O O . PRO A 1 83 ? 13.039 -14.656 4.754 1 97.44 83 PRO A O 1
ATOM 650 N N . LEU A 1 84 ? 13.328 -15.438 6.789 1 97.62 84 LEU A N 1
ATOM 651 C CA . LEU A 1 84 ? 13.023 -14.148 7.406 1 97.62 84 LEU A CA 1
ATOM 652 C C . LEU A 1 84 ? 14.109 -13.125 7.086 1 97.62 84 LEU A C 1
ATOM 654 O O . LEU A 1 84 ? 13.805 -11.969 6.789 1 97.62 84 LEU A O 1
ATOM 658 N N . ILE A 1 85 ? 15.305 -13.547 7.098 1 97.12 85 ILE A N 1
ATOM 659 C CA . ILE A 1 85 ? 16.422 -12.672 6.77 1 97.12 85 ILE A CA 1
ATOM 660 C C . ILE A 1 85 ? 16.344 -12.266 5.301 1 97.12 85 ILE A C 1
ATOM 662 O O . ILE A 1 85 ? 16.594 -11.109 4.961 1 97.12 85 ILE A O 1
ATOM 666 N N . ASP A 1 86 ? 16 -13.227 4.484 1 97.5 86 ASP A N 1
ATOM 667 C CA . ASP A 1 86 ? 15.828 -12.938 3.064 1 97.5 86 ASP A CA 1
ATOM 668 C C . ASP A 1 86 ? 14.773 -11.852 2.848 1 97.5 86 ASP A C 1
ATOM 670 O O . ASP A 1 86 ? 14.984 -10.914 2.076 1 97.5 86 ASP A O 1
ATOM 674 N N . THR A 1 87 ? 13.641 -12.016 3.525 1 97.5 87 THR A N 1
ATOM 675 C CA . THR A 1 87 ? 12.539 -11.062 3.412 1 97.5 87 THR A CA 1
ATOM 676 C C . THR A 1 87 ? 12.984 -9.672 3.879 1 97.5 87 THR A C 1
ATOM 678 O O . THR A 1 87 ? 12.727 -8.68 3.207 1 97.5 87 THR A O 1
ATOM 681 N N . LEU A 1 88 ? 13.68 -9.641 4.961 1 97.81 88 LEU A N 1
ATOM 682 C CA . LEU A 1 88 ? 14.18 -8.383 5.504 1 97.81 88 LEU A CA 1
ATOM 683 C C . LEU A 1 88 ? 15.18 -7.738 4.543 1 97.81 88 LEU A C 1
ATOM 685 O O . LEU A 1 88 ? 15.086 -6.539 4.258 1 97.81 88 LEU A O 1
ATOM 689 N N . ALA A 1 89 ? 16.094 -8.531 4.043 1 98.12 89 ALA A N 1
ATOM 690 C CA . ALA A 1 89 ? 17.109 -8.031 3.125 1 98.12 89 ALA A CA 1
ATOM 691 C C . ALA A 1 89 ? 16.484 -7.5 1.841 1 98.12 89 ALA A C 1
ATOM 693 O O . ALA A 1 89 ? 16.875 -6.449 1.335 1 98.12 89 ALA A O 1
ATOM 694 N N . MET A 1 90 ? 15.531 -8.18 1.318 1 98 90 MET A N 1
ATOM 695 C CA . MET A 1 90 ? 14.828 -7.738 0.115 1 98 90 MET A CA 1
ATOM 696 C C . MET A 1 90 ? 14.156 -6.391 0.345 1 98 90 MET A C 1
ATOM 698 O O . MET A 1 90 ? 14.211 -5.512 -0.514 1 98 90 MET A O 1
ATOM 702 N N . SER A 1 91 ? 13.5 -6.273 1.489 1 98.25 91 SER A N 1
ATOM 703 C CA . SER A 1 91 ? 12.781 -5.035 1.784 1 98.25 91 SER A CA 1
ATOM 704 C C . SER A 1 91 ? 13.742 -3.854 1.882 1 98.25 91 SER A C 1
ATOM 706 O O . SER A 1 91 ? 13.445 -2.766 1.384 1 98.25 91 SER A O 1
ATOM 708 N N . ILE A 1 92 ? 14.891 -4.082 2.484 1 98.31 92 ILE A N 1
ATOM 709 C CA . ILE A 1 92 ? 15.883 -3.025 2.648 1 98.31 92 ILE A CA 1
ATOM 710 C C . ILE A 1 92 ? 16.469 -2.652 1.288 1 98.31 92 ILE A C 1
ATOM 712 O O . ILE A 1 92 ? 16.547 -1.472 0.938 1 98.31 92 ILE A O 1
ATOM 716 N N . ALA A 1 93 ? 16.844 -3.645 0.527 1 98.25 93 ALA A N 1
ATOM 717 C CA . ALA A 1 93 ? 17.438 -3.41 -0.787 1 98.25 93 ALA A CA 1
ATOM 718 C C . ALA A 1 93 ? 16.438 -2.744 -1.729 1 98.25 93 ALA A C 1
ATOM 720 O O . ALA A 1 93 ? 16.797 -1.826 -2.473 1 98.25 93 ALA A O 1
ATOM 721 N N . GLY A 1 94 ? 15.211 -3.242 -1.724 1 98.31 94 GLY A N 1
ATOM 722 C CA . GLY A 1 94 ? 14.172 -2.611 -2.531 1 98.31 94 GLY A CA 1
ATOM 723 C C . GLY A 1 94 ? 13.953 -1.153 -2.18 1 98.31 94 GLY A C 1
ATOM 724 O O . GLY A 1 94 ? 13.812 -0.31 -3.068 1 98.31 94 GLY A O 1
ATOM 725 N N . THR A 1 95 ? 13.945 -0.88 -0.905 1 98.44 95 THR A N 1
ATOM 726 C CA . THR A 1 95 ? 13.781 0.497 -0.452 1 98.44 95 THR A CA 1
ATOM 727 C C . THR A 1 95 ? 14.969 1.354 -0.894 1 98.44 95 THR A C 1
ATOM 729 O O . THR A 1 95 ? 14.789 2.51 -1.284 1 98.44 95 THR A O 1
ATOM 732 N N . ALA A 1 96 ? 16.156 0.761 -0.852 1 98.06 96 ALA A N 1
ATOM 733 C CA . ALA A 1 96 ? 17.359 1.477 -1.297 1 98.06 96 ALA A CA 1
ATOM 734 C C . ALA A 1 96 ? 17.25 1.868 -2.768 1 98.06 96 ALA A C 1
ATOM 736 O O . ALA A 1 96 ? 17.547 3.006 -3.139 1 98.06 96 ALA A O 1
ATOM 737 N N . ILE A 1 97 ? 16.797 0.986 -3.555 1 97.44 97 ILE A N 1
ATOM 738 C CA . ILE A 1 97 ? 16.594 1.271 -4.969 1 97.44 97 ILE A CA 1
ATOM 739 C C . ILE A 1 97 ? 15.602 2.424 -5.121 1 97.44 97 ILE A C 1
ATOM 741 O O . ILE A 1 97 ? 15.852 3.367 -5.875 1 97.44 97 ILE A O 1
ATOM 745 N N . ALA A 1 98 ? 14.5 2.311 -4.422 1 98.5 98 ALA A N 1
ATOM 746 C CA . ALA A 1 98 ? 13.461 3.328 -4.504 1 98.5 98 ALA A CA 1
ATOM 747 C C . ALA A 1 98 ? 14 4.703 -4.133 1 98.5 98 ALA A C 1
ATOM 749 O O . ALA A 1 98 ? 13.75 5.688 -4.832 1 98.5 98 ALA A O 1
ATOM 750 N N . VAL A 1 99 ? 14.781 4.758 -3.061 1 97.94 99 VAL A N 1
ATOM 751 C CA . VAL A 1 99 ? 15.289 6.027 -2.553 1 97.94 99 VAL A CA 1
ATOM 752 C C . VAL A 1 99 ? 16.297 6.609 -3.539 1 97.94 99 VAL A C 1
ATOM 754 O O . VAL A 1 99 ? 16.219 7.785 -3.906 1 97.94 99 VAL A O 1
ATOM 757 N N . VAL A 1 100 ? 17.219 5.812 -4.027 1 96.75 100 VAL A N 1
ATOM 758 C CA . VAL A 1 100 ? 18.281 6.273 -4.914 1 96.75 100 VAL A CA 1
ATOM 759 C C . VAL A 1 100 ? 17.672 6.793 -6.215 1 96.75 100 VAL A C 1
ATOM 761 O O . VAL A 1 100 ? 17.969 7.914 -6.641 1 96.75 100 VAL A O 1
ATOM 764 N N . PHE A 1 101 ? 16.797 6.074 -6.781 1 97.38 101 PHE A N 1
ATOM 765 C CA . PHE A 1 101 ? 16.203 6.48 -8.055 1 97.38 101 PHE A CA 1
ATOM 766 C C . PHE A 1 101 ? 15.273 7.668 -7.863 1 97.38 101 PHE A C 1
ATOM 768 O O . PHE A 1 101 ? 15.227 8.562 -8.711 1 97.38 101 PHE A O 1
ATOM 775 N N . SER A 1 102 ? 14.523 7.676 -6.762 1 98.19 102 SER A N 1
ATOM 776 C CA . SER A 1 102 ? 13.602 8.781 -6.508 1 98.19 102 SER A CA 1
ATOM 777 C C . SER A 1 102 ? 14.344 10.086 -6.285 1 98.19 102 SER A C 1
ATOM 779 O O . SER A 1 102 ? 13.852 11.156 -6.645 1 98.19 102 SER A O 1
ATOM 781 N N . LEU A 1 103 ? 15.57 9.977 -5.652 1 94.94 103 LEU A N 1
ATOM 782 C CA . LEU A 1 103 ? 16.391 11.172 -5.461 1 94.94 103 LEU A CA 1
ATOM 783 C C . LEU A 1 103 ? 16.75 11.805 -6.797 1 94.94 103 LEU A C 1
ATOM 785 O O . LEU A 1 103 ? 16.766 13.031 -6.926 1 94.94 103 LEU A O 1
ATOM 789 N N . VAL A 1 104 ? 16.969 11.016 -7.758 1 92.81 104 VAL A N 1
ATOM 790 C CA . VAL A 1 104 ? 17.359 11.5 -9.078 1 92.81 104 VAL A CA 1
ATOM 791 C C . VAL A 1 104 ? 16.141 12.047 -9.812 1 92.81 104 VAL A C 1
ATOM 793 O O . VAL A 1 104 ? 16.172 13.164 -10.336 1 92.81 104 VAL A O 1
ATOM 796 N N . VAL A 1 105 ? 15.07 11.375 -9.727 1 96.56 105 VAL A N 1
ATOM 797 C CA . VAL A 1 105 ? 13.898 11.711 -10.531 1 96.56 105 VAL A CA 1
ATOM 798 C C . VAL A 1 105 ? 13.133 12.852 -9.875 1 96.56 105 VAL A C 1
ATOM 800 O O . VAL A 1 105 ? 12.492 13.656 -10.555 1 96.56 105 VAL A O 1
ATOM 803 N N . ALA A 1 106 ? 13.227 12.93 -8.578 1 96.19 106 ALA A N 1
ATOM 804 C CA . ALA A 1 106 ? 12.422 13.891 -7.828 1 96.19 106 ALA A CA 1
ATOM 805 C C . ALA A 1 106 ? 12.742 15.32 -8.258 1 96.19 106 ALA A C 1
ATOM 807 O O . ALA A 1 106 ? 11.852 16.172 -8.32 1 96.19 106 ALA A O 1
ATOM 808 N N . PHE A 1 107 ? 14.016 15.602 -8.609 1 92.44 107 PHE A N 1
ATOM 809 C CA . PHE A 1 107 ? 14.43 16.953 -8.961 1 92.44 107 PHE A CA 1
ATOM 810 C C . PHE A 1 107 ? 13.891 17.344 -10.328 1 92.44 107 PHE A C 1
ATOM 812 O O . PHE A 1 107 ? 13.68 18.531 -10.602 1 92.44 107 PHE A O 1
ATOM 819 N N . VAL A 1 108 ? 13.633 16.375 -11.156 1 94.56 108 VAL A N 1
ATOM 820 C CA . VAL A 1 108 ? 13.094 16.719 -12.469 1 94.56 108 VAL A CA 1
ATOM 821 C C . VAL A 1 108 ? 11.57 16.562 -12.453 1 94.56 108 VAL A C 1
ATOM 823 O O . VAL A 1 108 ? 10.898 16.953 -13.414 1 94.56 108 VAL A O 1
ATOM 826 N N . ALA A 1 109 ? 11.07 16.031 -11.352 1 96.69 109 ALA A N 1
ATOM 827 C CA . ALA A 1 109 ? 9.625 15.867 -11.211 1 96.69 109 ALA A CA 1
ATOM 828 C C . ALA A 1 109 ? 9.031 16.953 -10.32 1 96.69 109 ALA A C 1
ATOM 830 O O . ALA A 1 109 ? 7.848 16.906 -9.977 1 96.69 109 ALA A O 1
ATOM 831 N N . ALA A 1 110 ? 9.852 17.812 -9.891 1 95.69 110 ALA A N 1
ATOM 832 C CA . ALA A 1 110 ? 9.391 18.984 -9.141 1 95.69 110 ALA A CA 1
ATOM 833 C C . ALA A 1 110 ? 9.297 20.219 -10.031 1 95.69 110 ALA A C 1
ATOM 835 O O . ALA A 1 110 ? 10.234 20.531 -10.773 1 95.69 110 ALA A O 1
ATOM 836 N N . ARG A 1 111 ? 8.266 20.969 -9.875 1 93.25 111 ARG A N 1
ATOM 837 C CA . ARG A 1 111 ? 7.984 22.094 -10.758 1 93.25 111 ARG A CA 1
ATOM 838 C C . ARG A 1 111 ? 9.039 23.188 -10.602 1 93.25 111 ARG A C 1
ATOM 840 O O . ARG A 1 111 ? 9.406 23.844 -11.578 1 93.25 111 ARG A O 1
ATOM 847 N N . ASN A 1 112 ? 9.531 23.406 -9.453 1 90.88 112 ASN A N 1
ATOM 848 C CA . ASN A 1 112 ? 10.453 24.516 -9.18 1 90.88 112 ASN A CA 1
ATOM 849 C C . ASN A 1 112 ? 11.883 24.156 -9.578 1 90.88 112 ASN A C 1
ATOM 851 O O . ASN A 1 112 ? 12.727 25.047 -9.703 1 90.88 112 ASN A O 1
ATOM 855 N N . THR A 1 113 ? 12.172 22.891 -9.82 1 89.06 113 THR A N 1
ATOM 856 C CA . THR A 1 113 ? 13.555 22.531 -10.125 1 89.06 113 THR A CA 1
ATOM 857 C C . THR A 1 113 ? 13.648 21.859 -11.5 1 89.06 113 THR A C 1
ATOM 859 O O . THR A 1 113 ? 14.742 21.719 -12.055 1 89.06 113 THR A O 1
ATOM 862 N N . ALA A 1 114 ? 12.555 21.531 -12.055 1 91.94 114 ALA A N 1
ATOM 863 C CA . ALA A 1 114 ? 12.586 20.906 -13.375 1 91.94 114 ALA A CA 1
ATOM 864 C C . ALA A 1 114 ? 13.148 21.875 -14.422 1 91.94 114 ALA A C 1
ATOM 866 O O . ALA A 1 114 ? 12.812 23.062 -14.422 1 91.94 114 ALA A O 1
ATOM 867 N N . PRO A 1 115 ? 14.016 21.375 -15.32 1 89.88 115 PRO A N 1
ATOM 868 C CA . PRO A 1 115 ? 14.641 22.266 -16.297 1 89.88 115 PRO A CA 1
ATOM 869 C C . PRO A 1 115 ? 13.68 22.703 -17.391 1 89.88 115 PRO A C 1
ATOM 871 O O . PRO A 1 115 ? 13.898 23.75 -18.031 1 89.88 115 PRO A O 1
ATOM 874 N N . HIS A 1 116 ? 12.742 21.812 -17.734 1 93.62 116 HIS A N 1
ATOM 875 C CA . HIS A 1 116 ? 11.789 22.062 -18.797 1 93.62 116 HIS A CA 1
ATOM 876 C C . HIS A 1 116 ? 10.43 21.453 -18.484 1 93.62 116 HIS A C 1
ATOM 878 O O . HIS A 1 116 ? 10.352 20.391 -17.859 1 93.62 116 HIS A O 1
ATOM 884 N N . PRO A 1 117 ? 9.375 22.094 -18.938 1 94.25 117 PRO A N 1
ATOM 885 C CA . PRO A 1 117 ? 8.031 21.562 -18.672 1 94.25 117 PRO A CA 1
ATOM 886 C C . PRO A 1 117 ? 7.84 20.156 -19.25 1 94.25 117 PRO A C 1
ATOM 888 O O . PRO A 1 117 ? 7.109 19.344 -18.672 1 94.25 117 PRO A O 1
ATOM 891 N N . LEU A 1 118 ? 8.477 19.891 -20.281 1 96.25 118 LEU A N 1
ATOM 892 C CA . LEU A 1 118 ? 8.359 18.578 -20.891 1 96.25 118 LEU A CA 1
ATOM 893 C C . LEU A 1 118 ? 9.039 17.516 -20.016 1 96.25 118 LEU A C 1
ATOM 895 O O . LEU A 1 118 ? 8.531 16.406 -19.891 1 96.25 118 LEU A O 1
ATOM 899 N N . VAL A 1 119 ? 10.156 17.906 -19.484 1 95.62 119 VAL A N 1
ATOM 900 C CA . VAL A 1 119 ? 10.875 16.984 -18.609 1 95.62 119 VAL A CA 1
ATOM 901 C C . VAL A 1 119 ? 10.055 16.719 -17.359 1 95.62 119 VAL A C 1
ATOM 903 O O . VAL A 1 119 ? 9.938 15.57 -16.906 1 95.62 119 VAL A O 1
ATOM 906 N N . PHE A 1 120 ? 9.445 17.75 -16.875 1 95.69 120 PHE A N 1
ATOM 907 C CA . PHE A 1 120 ? 8.547 17.656 -15.727 1 95.69 120 PHE A CA 1
ATOM 908 C C . PHE A 1 120 ? 7.398 16.703 -16.016 1 95.69 120 PHE A C 1
ATOM 910 O O . PHE A 1 120 ? 7.145 15.773 -15.25 1 95.69 120 PHE A O 1
ATOM 917 N N . GLY A 1 121 ? 6.809 16.891 -17.125 1 95.5 121 GLY A N 1
ATOM 918 C CA . GLY A 1 121 ? 5.676 16.062 -17.516 1 95.5 121 GLY A CA 1
ATOM 919 C C . GLY A 1 121 ? 6.043 14.609 -17.703 1 95.5 121 GLY A C 1
ATOM 920 O O . GLY A 1 121 ? 5.34 13.719 -17.219 1 95.5 121 GLY A O 1
ATOM 921 N N . VAL A 1 122 ? 7.121 14.344 -18.328 1 96.19 122 VAL A N 1
ATOM 922 C CA . VAL A 1 122 ? 7.57 12.984 -18.594 1 96.19 122 VAL A CA 1
ATOM 923 C C . VAL A 1 122 ? 7.914 12.289 -17.266 1 96.19 122 VAL A C 1
ATOM 925 O O . VAL A 1 122 ? 7.551 11.125 -17.062 1 96.19 122 VAL A O 1
ATOM 928 N N . ALA A 1 123 ? 8.586 13.031 -16.406 1 96.94 123 ALA A N 1
ATOM 929 C CA . ALA A 1 123 ? 8.953 12.477 -15.109 1 96.94 123 ALA A CA 1
ATOM 930 C C . ALA A 1 123 ? 7.711 12.109 -14.297 1 96.94 123 ALA A C 1
ATOM 932 O O . ALA A 1 123 ? 7.656 11.039 -13.688 1 96.94 123 ALA A O 1
ATOM 933 N N . ARG A 1 124 ? 6.723 12.922 -14.375 1 95.12 124 ARG A N 1
ATOM 934 C CA . ARG A 1 124 ? 5.488 12.68 -13.625 1 95.12 124 ARG A CA 1
ATOM 935 C C . ARG A 1 124 ? 4.734 11.477 -14.188 1 95.12 124 ARG A C 1
ATOM 937 O O . ARG A 1 124 ? 4.188 10.672 -13.43 1 95.12 124 ARG A O 1
ATOM 944 N N . VAL A 1 125 ? 4.723 11.383 -15.453 1 92.75 125 VAL A N 1
ATOM 945 C CA . VAL A 1 125 ? 4.059 10.25 -16.094 1 92.75 125 VAL A CA 1
ATOM 946 C C . VAL A 1 125 ? 4.801 8.961 -15.75 1 92.75 125 VAL A C 1
ATOM 948 O O . VAL A 1 125 ? 4.176 7.93 -15.492 1 92.75 125 VAL A O 1
ATOM 951 N N . LEU A 1 126 ? 6.082 9.016 -15.758 1 95.38 126 LEU A N 1
ATOM 952 C CA . LEU A 1 126 ? 6.895 7.855 -15.414 1 95.38 126 LEU A CA 1
ATOM 953 C C . LEU A 1 126 ? 6.609 7.398 -13.992 1 95.38 126 LEU A C 1
ATOM 955 O O . LEU A 1 126 ? 6.441 6.203 -13.734 1 95.38 126 LEU A O 1
ATOM 959 N N . LEU A 1 127 ? 6.57 8.336 -13.094 1 96.19 127 LEU A N 1
ATOM 960 C CA . LEU A 1 127 ? 6.285 8.016 -11.703 1 96.19 127 LEU A CA 1
ATOM 961 C C . LEU A 1 127 ? 4.898 7.395 -11.562 1 96.19 127 LEU A C 1
ATOM 963 O O . LEU A 1 127 ? 4.723 6.406 -10.852 1 96.19 127 LEU A O 1
ATOM 967 N N . ASN A 1 128 ? 3.967 7.859 -12.32 1 92.12 128 ASN A N 1
ATOM 968 C CA . ASN A 1 128 ? 2.609 7.328 -12.297 1 92.12 128 ASN A CA 1
ATOM 969 C C . ASN A 1 128 ? 2.543 5.934 -12.914 1 92.12 128 ASN A C 1
ATOM 971 O O . ASN A 1 128 ? 1.831 5.062 -12.414 1 92.12 128 ASN A O 1
ATOM 975 N N . ALA A 1 129 ? 3.252 5.746 -13.914 1 93.62 129 ALA A N 1
ATOM 976 C CA . ALA A 1 129 ? 3.283 4.445 -14.57 1 93.62 129 ALA A CA 1
ATOM 977 C C . ALA A 1 129 ? 3.867 3.375 -13.656 1 93.62 129 ALA A C 1
ATOM 979 O O . ALA A 1 129 ? 3.344 2.262 -13.578 1 93.62 129 ALA A O 1
ATOM 980 N N . LEU A 1 130 ? 4.891 3.734 -12.969 1 95.31 130 LEU A N 1
ATOM 981 C CA . LEU A 1 130 ? 5.547 2.781 -12.086 1 95.31 130 LEU A CA 1
ATOM 982 C C . LEU A 1 130 ? 4.625 2.383 -10.938 1 95.31 130 LEU A C 1
ATOM 984 O O . LEU A 1 130 ? 4.609 1.221 -10.523 1 95.31 130 LEU A O 1
ATOM 988 N N . ARG A 1 131 ? 3.877 3.287 -10.445 1 90.56 131 ARG A N 1
ATOM 989 C CA . ARG A 1 131 ? 3.027 2.979 -9.297 1 90.56 131 ARG A CA 1
ATOM 990 C C . ARG A 1 131 ? 1.741 2.287 -9.742 1 90.56 131 ARG A C 1
ATOM 992 O O . ARG A 1 131 ? 1.021 1.719 -8.922 1 90.56 131 ARG A O 1
ATOM 999 N N . SER A 1 132 ? 1.395 2.352 -11.094 1 89.69 132 SER A N 1
ATOM 1000 C CA . SER A 1 132 ? 0.158 1.775 -11.609 1 89.69 132 SER A CA 1
ATOM 1001 C C . SER A 1 132 ? 0.298 0.274 -11.836 1 89.69 132 SER A C 1
ATOM 1003 O O . SER A 1 132 ? -0.692 -0.46 -11.797 1 89.69 132 SER A O 1
ATOM 1005 N N . VAL A 1 133 ? 1.486 -0.19 -12.078 1 90.88 133 VAL A N 1
ATOM 1006 C CA . VAL A 1 133 ? 1.72 -1.622 -12.227 1 90.88 133 VAL A CA 1
ATOM 1007 C C . VAL A 1 133 ? 1.776 -2.285 -10.852 1 90.88 133 VAL A C 1
ATOM 1009 O O . VAL A 1 133 ? 2.658 -1.981 -10.047 1 90.88 133 VAL A O 1
ATOM 1012 N N . PRO A 1 134 ? 0.843 -3.197 -10.664 1 89 134 PRO A N 1
ATOM 1013 C CA . PRO A 1 134 ? 0.895 -3.873 -9.359 1 89 134 PRO A CA 1
ATOM 1014 C C . PRO A 1 134 ? 2.232 -4.566 -9.109 1 89 134 PRO A C 1
ATOM 1016 O O . PRO A 1 134 ? 2.805 -5.164 -10.023 1 89 134 PRO A O 1
ATOM 1019 N N . GLU A 1 135 ? 2.674 -4.41 -7.945 1 93.06 135 GLU A N 1
ATOM 1020 C CA . GLU A 1 135 ? 3.994 -4.871 -7.527 1 93.06 135 GLU A CA 1
ATOM 1021 C C . GLU A 1 135 ? 4.176 -6.359 -7.816 1 93.06 135 GLU A C 1
ATOM 1023 O O . GLU A 1 135 ? 5.238 -6.785 -8.273 1 93.06 135 GLU A O 1
ATOM 1028 N N . LEU A 1 136 ? 3.158 -7.105 -7.555 1 90.5 136 LEU A N 1
ATOM 1029 C CA . LEU A 1 136 ? 3.23 -8.547 -7.77 1 90.5 136 LEU A CA 1
ATOM 1030 C C . LEU A 1 136 ? 3.422 -8.867 -9.25 1 90.5 136 LEU A C 1
ATOM 1032 O O . LEU A 1 136 ? 4.156 -9.797 -9.594 1 90.5 136 LEU A O 1
ATOM 1036 N N . ILE A 1 137 ? 2.762 -8.125 -10.07 1 88.06 137 ILE A N 1
ATOM 1037 C CA . ILE A 1 137 ? 2.885 -8.32 -11.508 1 88.06 137 ILE A CA 1
ATOM 1038 C C . ILE A 1 137 ? 4.305 -7.973 -11.961 1 88.06 137 ILE A C 1
ATOM 1040 O O . ILE A 1 137 ? 4.898 -8.695 -12.766 1 88.06 137 ILE A O 1
ATOM 1044 N N . MET A 1 138 ? 4.82 -6.918 -11.414 1 93.62 138 MET A N 1
ATOM 1045 C CA . MET A 1 138 ? 6.219 -6.59 -11.688 1 93.62 138 MET A CA 1
ATOM 1046 C C . MET A 1 138 ? 7.137 -7.723 -11.258 1 93.62 138 MET A C 1
ATOM 1048 O O . MET A 1 138 ? 8.094 -8.055 -11.953 1 93.62 138 MET A O 1
ATOM 1052 N N . GLY A 1 139 ? 6.844 -8.281 -10.141 1 94 139 GLY A N 1
ATOM 1053 C CA . GLY A 1 139 ? 7.617 -9.422 -9.664 1 94 139 GLY A CA 1
ATOM 1054 C C . GLY A 1 139 ? 7.645 -10.578 -10.648 1 94 139 GLY A C 1
ATOM 1055 O O . GLY A 1 139 ? 8.711 -11.133 -10.922 1 94 139 GLY A O 1
ATOM 1056 N N . ILE A 1 140 ? 6.527 -10.883 -11.172 1 89.5 140 ILE A N 1
ATOM 1057 C CA . ILE A 1 140 ? 6.414 -11.984 -12.117 1 89.5 140 ILE A CA 1
ATOM 1058 C C . ILE A 1 140 ? 7.227 -11.68 -13.375 1 89.5 140 ILE A C 1
ATOM 1060 O O . ILE A 1 140 ? 7.957 -12.539 -13.875 1 89.5 140 ILE A O 1
ATOM 1064 N N . ILE A 1 141 ? 7.086 -10.445 -13.859 1 88.94 141 ILE A N 1
ATOM 1065 C CA . ILE A 1 141 ? 7.801 -10.023 -15.055 1 88.94 141 ILE A CA 1
ATOM 1066 C C . ILE A 1 141 ? 9.305 -10.094 -14.805 1 88.94 141 ILE A C 1
ATOM 1068 O O . ILE A 1 141 ? 10.062 -10.578 -15.656 1 88.94 141 ILE A O 1
ATOM 1072 N N . PHE A 1 142 ? 9.766 -9.742 -13.68 1 93.19 142 PHE A N 1
ATOM 1073 C CA . PHE A 1 142 ? 11.195 -9.719 -13.398 1 93.19 142 PHE A CA 1
ATOM 1074 C C . PHE A 1 142 ? 11.719 -11.133 -13.156 1 93.19 142 PHE A C 1
ATOM 1076 O O . PHE A 1 142 ? 12.875 -11.43 -13.453 1 93.19 142 PHE A O 1
ATOM 1083 N N . VAL A 1 143 ? 10.898 -11.992 -12.594 1 90.5 143 VAL A N 1
ATOM 1084 C CA . VAL A 1 143 ? 11.297 -13.391 -12.469 1 90.5 143 VAL A CA 1
ATOM 1085 C C . VAL A 1 143 ? 11.508 -13.984 -13.859 1 90.5 143 VAL A C 1
ATOM 1087 O O . VAL A 1 143 ? 12.461 -14.742 -14.086 1 90.5 143 VAL A O 1
ATOM 1090 N N . ALA A 1 144 ? 10.609 -13.594 -14.75 1 86.81 144 ALA A N 1
ATOM 1091 C CA . ALA A 1 144 ? 10.75 -14.062 -16.125 1 86.81 144 ALA A CA 1
ATOM 1092 C C . ALA A 1 144 ? 12.023 -13.523 -16.766 1 86.81 144 ALA A C 1
ATOM 1094 O O . ALA A 1 144 ? 12.648 -14.195 -17.578 1 86.81 144 ALA A O 1
ATOM 1095 N N . ALA A 1 145 ? 12.469 -12.391 -16.375 1 87.62 145 ALA A N 1
ATOM 1096 C CA . ALA A 1 145 ? 13.602 -11.719 -17 1 87.62 145 ALA A CA 1
ATOM 1097 C C . ALA A 1 145 ? 14.922 -12.164 -16.375 1 87.62 145 ALA A C 1
ATOM 1099 O O . ALA A 1 145 ? 15.898 -12.398 -17.078 1 87.62 145 ALA A O 1
ATOM 1100 N N . VAL A 1 146 ? 14.992 -12.273 -15.008 1 89.12 146 VAL A N 1
ATOM 1101 C CA . VAL A 1 146 ? 16.297 -12.43 -14.375 1 89.12 146 VAL A CA 1
ATOM 1102 C C . VAL A 1 146 ? 16.344 -13.75 -13.617 1 89.12 146 VAL A C 1
ATOM 1104 O O . VAL A 1 146 ? 17.375 -14.117 -13.062 1 89.12 146 VAL A O 1
ATOM 1107 N N . GLY A 1 147 ? 15.258 -14.492 -13.562 1 88.25 147 GLY A N 1
ATOM 1108 C CA . GLY A 1 147 ? 15.219 -15.781 -12.898 1 88.25 147 GLY A CA 1
ATOM 1109 C C . GLY A 1 147 ? 14.688 -15.703 -11.484 1 88.25 147 GLY A C 1
ATOM 1110 O O . GLY A 1 147 ? 14.484 -14.617 -10.945 1 88.25 147 GLY A O 1
ATOM 1111 N N . PHE A 1 148 ? 14.477 -16.891 -10.922 1 90.88 148 PHE A N 1
ATOM 1112 C CA . PHE A 1 148 ? 13.961 -16.984 -9.562 1 90.88 148 PHE A CA 1
ATOM 1113 C C . PHE A 1 148 ? 15 -16.5 -8.555 1 90.88 148 PHE A C 1
ATOM 1115 O O . PHE A 1 148 ? 16.188 -16.438 -8.867 1 90.88 148 PHE A O 1
ATOM 1122 N N . GLY A 1 149 ? 14.523 -16.078 -7.383 1 92.81 149 GLY A N 1
ATOM 1123 C CA . GLY A 1 149 ? 15.414 -15.578 -6.348 1 92.81 149 GLY A CA 1
ATOM 1124 C C . GLY A 1 149 ? 15.008 -14.211 -5.824 1 92.81 149 GLY A C 1
ATOM 1125 O O . GLY A 1 149 ? 13.961 -13.688 -6.199 1 92.81 149 GLY A O 1
ATOM 1126 N N . ALA A 1 150 ? 15.844 -13.664 -4.984 1 94.88 150 ALA A N 1
ATOM 1127 C CA . ALA A 1 150 ? 15.523 -12.422 -4.285 1 94.88 150 ALA A CA 1
ATOM 1128 C C . ALA A 1 150 ? 15.609 -11.227 -5.23 1 94.88 150 ALA A C 1
ATOM 1130 O O . ALA A 1 150 ? 14.883 -10.242 -5.059 1 94.88 150 ALA A O 1
ATOM 1131 N N . LEU A 1 151 ? 16.406 -11.328 -6.227 1 93.38 151 LEU A N 1
ATOM 1132 C CA . LEU A 1 151 ? 16.719 -10.188 -7.07 1 93.38 151 LEU A CA 1
ATOM 1133 C C . LEU A 1 151 ? 15.477 -9.672 -7.785 1 93.38 151 LEU A C 1
ATOM 1135 O O . LEU A 1 151 ? 15.18 -8.477 -7.742 1 93.38 151 LEU A O 1
ATOM 1139 N N . PRO A 1 152 ? 14.719 -10.531 -8.469 1 93.75 152 PRO A N 1
ATOM 1140 C CA . PRO A 1 152 ? 13.516 -10.016 -9.117 1 93.75 152 PRO A CA 1
ATOM 1141 C C . PRO A 1 152 ? 12.547 -9.359 -8.133 1 93.75 152 PRO A C 1
ATOM 1143 O O . PRO A 1 152 ? 11.883 -8.383 -8.469 1 93.75 152 PRO A O 1
ATOM 1146 N N . GLY A 1 153 ? 12.438 -9.938 -6.895 1 95.88 153 GLY A N 1
ATOM 1147 C CA . GLY A 1 153 ? 11.625 -9.312 -5.863 1 95.88 153 GLY A CA 1
ATOM 1148 C C . GLY A 1 153 ? 12.094 -7.914 -5.496 1 95.88 153 GLY A C 1
ATOM 1149 O O . GLY A 1 153 ? 11.289 -6.988 -5.391 1 95.88 153 GLY A O 1
ATOM 1150 N N . VAL A 1 154 ? 13.383 -7.777 -5.395 1 97.62 154 VAL A N 1
ATOM 1151 C CA . VAL A 1 154 ? 13.984 -6.5 -5.031 1 97.62 154 VAL A CA 1
ATOM 1152 C C . VAL A 1 154 ? 13.727 -5.473 -6.129 1 97.62 154 VAL A C 1
ATOM 1154 O O . VAL A 1 154 ? 13.383 -4.324 -5.848 1 97.62 154 VAL A O 1
ATOM 1157 N N . LEU A 1 155 ? 13.867 -5.871 -7.312 1 95.5 155 LEU A N 1
ATOM 1158 C CA . LEU A 1 155 ? 13.648 -4.973 -8.438 1 95.5 155 LEU A CA 1
ATOM 1159 C C . LEU A 1 155 ? 12.188 -4.535 -8.508 1 95.5 155 LEU A C 1
ATOM 1161 O O . LEU A 1 155 ? 11.898 -3.359 -8.742 1 95.5 155 LEU A O 1
ATOM 1165 N N . ALA A 1 156 ? 11.289 -5.5 -8.32 1 97 156 ALA A N 1
ATOM 1166 C CA . ALA A 1 156 ? 9.859 -5.191 -8.328 1 97 156 ALA A CA 1
ATOM 1167 C C . ALA A 1 156 ? 9.5 -4.211 -7.211 1 97 156 ALA A C 1
ATOM 1169 O O . ALA A 1 156 ? 8.836 -3.201 -7.453 1 97 156 ALA A O 1
ATOM 1170 N N . LEU A 1 157 ? 9.977 -4.5 -5.992 1 97.81 157 LEU A N 1
ATOM 1171 C CA . LEU A 1 157 ? 9.734 -3.633 -4.844 1 97.81 157 LEU A CA 1
ATOM 1172 C C . LEU A 1 157 ? 10.297 -2.238 -5.086 1 97.81 157 LEU A C 1
ATOM 1174 O O . LEU A 1 157 ? 9.617 -1.238 -4.848 1 97.81 157 LEU A O 1
ATOM 1178 N N . GLY A 1 158 ? 11.523 -2.238 -5.523 1 98.06 158 GLY A N 1
ATOM 1179 C CA . GLY A 1 158 ? 12.219 -0.977 -5.723 1 98.06 158 GLY A CA 1
ATOM 1180 C C . GLY A 1 158 ? 11.57 -0.098 -6.777 1 98.06 158 GLY A C 1
ATOM 1181 O O . GLY A 1 158 ? 11.242 1.06 -6.512 1 98.06 158 GLY A O 1
ATOM 1182 N N . LEU A 1 159 ? 11.32 -0.64 -7.902 1 97 159 LEU A N 1
ATOM 1183 C CA . LEU A 1 159 ? 10.812 0.155 -9.016 1 97 159 LEU A CA 1
ATOM 1184 C C . LEU A 1 159 ? 9.375 0.584 -8.758 1 97 159 LEU A C 1
ATOM 1186 O O . LEU A 1 159 ? 8.992 1.716 -9.07 1 97 159 LEU A O 1
ATOM 1190 N N . HIS A 1 160 ? 8.594 -0.331 -8.25 1 97.25 160 HIS A N 1
ATOM 1191 C CA . HIS A 1 160 ? 7.246 0.061 -7.855 1 97.25 160 HIS A CA 1
ATOM 1192 C C . HIS A 1 160 ? 7.277 1.219 -6.863 1 97.25 160 HIS A C 1
ATOM 1194 O O . HIS A 1 160 ? 6.52 2.182 -7.004 1 97.25 160 HIS A O 1
ATOM 1200 N N . SER A 1 161 ? 8.133 1.183 -5.922 1 98.06 161 SER A N 1
ATOM 1201 C CA . SER A 1 161 ? 8.219 2.168 -4.848 1 98.06 161 SER A CA 1
ATOM 1202 C C . SER A 1 161 ? 8.727 3.508 -5.367 1 98.06 161 SER A C 1
ATOM 1204 O O . SER A 1 161 ? 8.469 4.555 -4.773 1 98.06 161 SER A O 1
ATOM 1206 N N . VAL A 1 162 ? 9.453 3.498 -6.469 1 98.25 162 VAL A N 1
ATOM 1207 C CA . VAL A 1 162 ? 9.922 4.75 -7.051 1 98.25 162 VAL A CA 1
ATOM 1208 C C . VAL A 1 162 ? 8.727 5.641 -7.391 1 98.25 162 VAL A C 1
ATOM 1210 O O . VAL A 1 162 ? 8.805 6.867 -7.262 1 98.25 162 VAL A O 1
ATOM 1213 N N . GLY A 1 163 ? 7.66 5.07 -7.816 1 96.25 163 GLY A N 1
ATOM 1214 C CA . GLY A 1 163 ? 6.473 5.828 -8.172 1 96.25 163 GLY A CA 1
ATOM 1215 C C . GLY A 1 163 ? 5.969 6.711 -7.043 1 96.25 163 GLY A C 1
ATOM 1216 O O . GLY A 1 163 ? 5.82 7.922 -7.211 1 96.25 163 GLY A O 1
ATOM 1217 N N . MET A 1 164 ? 5.781 6.176 -5.93 1 94.31 164 MET A N 1
ATOM 1218 C CA . MET A 1 164 ? 5.238 6.918 -4.793 1 94.31 164 MET A CA 1
ATOM 1219 C C . MET A 1 164 ? 6.328 7.738 -4.109 1 94.31 164 MET A C 1
ATOM 1221 O O . MET A 1 164 ? 6.133 8.922 -3.82 1 94.31 164 MET A O 1
ATOM 1225 N N . VAL A 1 165 ? 7.477 7.125 -3.832 1 97.81 165 VAL A N 1
ATOM 1226 C CA . VAL A 1 165 ? 8.562 7.812 -3.145 1 97.81 165 VAL A CA 1
ATOM 1227 C C . VAL A 1 165 ? 9.031 9.008 -3.979 1 97.81 165 VAL A C 1
ATOM 1229 O O . VAL A 1 165 ? 9.219 10.102 -3.449 1 97.81 165 VAL A O 1
ATOM 1232 N N . GLY A 1 166 ? 9.148 8.797 -5.273 1 97.88 166 GLY A N 1
ATOM 1233 C CA . GLY A 1 166 ? 9.523 9.883 -6.164 1 97.88 166 GLY A CA 1
ATOM 1234 C C . GLY A 1 166 ? 8.539 11.039 -6.145 1 97.88 166 GLY A C 1
ATOM 1235 O O . GLY A 1 166 ? 8.938 12.203 -6.125 1 97.88 166 GLY A O 1
ATOM 1236 N N . LYS A 1 167 ? 7.316 10.672 -6.164 1 95.38 167 LYS A N 1
ATOM 1237 C CA . LYS A 1 167 ? 6.285 11.703 -6.117 1 95.38 167 LYS A CA 1
ATOM 1238 C C . LYS A 1 167 ? 6.359 12.5 -4.816 1 95.38 167 LYS A C 1
ATOM 1240 O O . LYS A 1 167 ? 6.312 13.727 -4.828 1 95.38 167 LYS A O 1
ATOM 1245 N N . PHE A 1 168 ? 6.52 11.883 -3.717 1 96 168 PHE A N 1
ATOM 1246 C CA . PHE A 1 168 ? 6.562 12.555 -2.424 1 96 168 PHE A CA 1
ATOM 1247 C C . PHE A 1 168 ? 7.836 13.375 -2.281 1 96 168 PHE A C 1
ATOM 1249 O O . PHE A 1 168 ? 7.816 14.469 -1.711 1 96 168 PHE A O 1
ATOM 1256 N N . PHE A 1 169 ? 8.938 12.828 -2.773 1 97.75 169 PHE A N 1
ATOM 1257 C CA . PHE A 1 169 ? 10.172 13.609 -2.797 1 97.75 169 PHE A CA 1
ATOM 1258 C C . PHE A 1 169 ? 9.992 14.875 -3.621 1 97.75 169 PHE A C 1
ATOM 1260 O O . PHE A 1 169 ? 10.367 15.969 -3.18 1 97.75 169 PHE A O 1
ATOM 1267 N N . ALA A 1 170 ? 9.414 14.75 -4.77 1 97.5 170 ALA A N 1
ATOM 1268 C CA . ALA A 1 170 ? 9.188 15.898 -5.648 1 97.5 170 ALA A CA 1
ATOM 1269 C C . ALA A 1 170 ? 8.297 16.938 -4.973 1 97.5 170 ALA A C 1
ATOM 1271 O O . ALA A 1 170 ? 8.57 18.141 -5.043 1 97.5 170 ALA A O 1
ATOM 1272 N N . GLU A 1 171 ? 7.273 16.484 -4.391 1 95.5 171 GLU A N 1
ATOM 1273 C CA . GLU A 1 171 ? 6.367 17.391 -3.691 1 95.5 171 GLU A CA 1
ATOM 1274 C C . GLU A 1 171 ? 7.082 18.109 -2.551 1 95.5 171 GLU A C 1
ATOM 1276 O O . GLU A 1 171 ? 6.852 19.297 -2.322 1 95.5 171 GLU A O 1
ATOM 1281 N N . ALA A 1 172 ? 7.879 17.422 -1.793 1 95.94 172 ALA A N 1
ATOM 1282 C CA . ALA A 1 172 ? 8.672 18.047 -0.737 1 95.94 172 ALA A CA 1
ATOM 1283 C C . ALA A 1 172 ? 9.562 19.141 -1.301 1 95.94 172 ALA A C 1
ATOM 1285 O O . ALA A 1 172 ? 9.688 20.219 -0.703 1 95.94 172 ALA A O 1
ATOM 1286 N N . ILE A 1 173 ? 10.148 18.906 -2.406 1 96.06 173 ILE A N 1
ATOM 1287 C CA . ILE A 1 173 ? 11.016 19.875 -3.068 1 96.06 173 ILE A CA 1
ATOM 1288 C C . ILE A 1 173 ? 10.203 21.094 -3.492 1 96.06 173 ILE A C 1
ATOM 1290 O O . ILE A 1 173 ? 10.656 22.234 -3.348 1 96.06 173 ILE A O 1
ATOM 1294 N N . GLU A 1 174 ? 9.039 20.859 -3.939 1 96.06 174 GLU A N 1
ATOM 1295 C CA . GLU A 1 174 ? 8.172 21.953 -4.398 1 96.06 174 GLU A CA 1
ATOM 1296 C C . GLU A 1 174 ? 7.766 22.859 -3.244 1 96.06 174 GLU A C 1
ATOM 1298 O O . GLU A 1 174 ? 7.473 24.031 -3.449 1 96.06 174 GLU A O 1
ATOM 1303 N N . HIS A 1 175 ? 7.844 22.344 -2.09 1 95.38 175 HIS A N 1
ATOM 1304 C CA . HIS A 1 175 ? 7.312 23.094 -0.954 1 95.38 175 HIS A CA 1
ATOM 1305 C C . HIS A 1 175 ? 8.438 23.719 -0.14 1 95.38 175 HIS A C 1
ATOM 1307 O O . HIS A 1 175 ? 8.203 24.234 0.957 1 95.38 175 HIS A O 1
ATOM 1313 N N . VAL A 1 176 ? 9.617 23.688 -0.636 1 94.5 176 VAL A N 1
ATOM 1314 C CA . VAL A 1 176 ? 10.742 24.297 0.074 1 94.5 176 VAL A CA 1
ATOM 1315 C C . VAL A 1 176 ? 10.547 25.797 0.169 1 94.5 176 VAL A C 1
ATOM 1317 O O . VAL A 1 176 ? 9.992 26.422 -0.744 1 94.5 176 VAL A O 1
ATOM 1320 N N . ASP A 1 177 ? 11.023 26.375 1.267 1 94.75 177 ASP A N 1
ATOM 1321 C CA . ASP A 1 177 ? 11.062 27.828 1.405 1 94.75 177 ASP A CA 1
ATOM 1322 C C . ASP A 1 177 ? 11.992 28.453 0.367 1 94.75 177 ASP A C 1
ATOM 1324 O O . ASP A 1 177 ? 13.164 28.078 0.268 1 94.75 177 ASP A O 1
ATOM 1328 N N . GLU A 1 178 ? 11.516 29.438 -0.264 1 94.12 178 GLU A N 1
ATOM 1329 C CA . GLU A 1 178 ? 12.258 30.047 -1.37 1 94.12 178 GLU A CA 1
ATOM 1330 C C . GLU A 1 178 ? 13.312 31.016 -0.861 1 94.12 178 GLU A C 1
ATOM 1332 O O . GLU A 1 178 ? 14.266 31.344 -1.574 1 94.12 178 GLU A O 1
ATOM 1337 N N . ALA A 1 179 ? 13.141 31.422 0.334 1 93.69 179 ALA A N 1
ATOM 1338 C CA . ALA A 1 179 ? 14.008 32.469 0.855 1 93.69 179 ALA A CA 1
ATOM 1339 C C . ALA A 1 179 ? 15.469 32.031 0.828 1 93.69 179 ALA A C 1
ATOM 1341 O O . ALA A 1 179 ? 16.312 32.719 0.251 1 93.69 179 ALA A O 1
ATOM 1342 N N . PRO A 1 180 ? 15.773 30.906 1.385 1 92.75 180 PRO A N 1
ATOM 1343 C CA . PRO A 1 180 ? 17.172 30.469 1.322 1 92.75 180 PRO A CA 1
ATOM 1344 C C . PRO A 1 180 ? 17.656 30.234 -0.107 1 92.75 180 PRO A C 1
ATOM 1346 O O . PRO A 1 180 ? 18.828 30.422 -0.406 1 92.75 180 PRO A O 1
ATOM 1349 N N . VAL A 1 181 ? 16.797 29.828 -0.938 1 92.75 181 VAL A N 1
ATOM 1350 C CA . VAL A 1 181 ? 17.125 29.562 -2.332 1 92.75 181 VAL A CA 1
ATOM 1351 C C . VAL A 1 181 ? 17.469 30.875 -3.037 1 92.75 181 VAL A C 1
ATOM 1353 O O . VAL A 1 181 ? 18.5 30.969 -3.719 1 92.75 181 VAL A O 1
ATOM 1356 N N . GLU A 1 182 ? 16.672 31.844 -2.801 1 93.62 182 GLU A N 1
ATOM 1357 C CA . GLU A 1 182 ? 16.891 33.156 -3.385 1 93.62 182 GLU A CA 1
ATOM 1358 C C . GLU A 1 182 ? 18.172 33.812 -2.85 1 93.62 182 GLU A C 1
ATOM 1360 O O . GLU A 1 182 ? 18.922 34.438 -3.598 1 93.62 182 GLU A O 1
ATOM 1365 N N . ALA A 1 183 ? 18.359 33.625 -1.587 1 93.75 183 ALA A N 1
ATOM 1366 C CA . ALA A 1 183 ? 19.562 34.156 -0.964 1 93.75 183 ALA A CA 1
ATOM 1367 C C . ALA A 1 183 ? 20.828 33.531 -1.571 1 93.75 183 ALA A C 1
ATOM 1369 O O . ALA A 1 183 ? 21.812 34.219 -1.839 1 93.75 183 ALA A O 1
ATOM 1370 N N . ALA A 1 184 ? 20.781 32.281 -1.778 1 93.31 184 ALA A N 1
ATOM 1371 C CA . ALA A 1 184 ? 21.906 31.562 -2.377 1 93.31 184 ALA A CA 1
ATOM 1372 C C . ALA A 1 184 ? 22.156 32.031 -3.809 1 93.31 184 ALA A C 1
ATOM 1374 O O . ALA A 1 184 ? 23.297 32.25 -4.203 1 93.31 184 ALA A O 1
ATOM 1375 N N . ARG A 1 185 ? 21.109 32.219 -4.523 1 93.19 185 ARG A N 1
ATOM 1376 C CA . ARG A 1 185 ? 21.219 32.688 -5.902 1 93.19 185 ARG A CA 1
ATOM 1377 C C . ARG A 1 185 ? 21.781 34.125 -5.953 1 93.19 185 ARG A C 1
ATOM 1379 O O . ARG A 1 185 ? 22.609 34.438 -6.805 1 93.19 185 ARG A O 1
ATOM 1386 N N . ALA A 1 186 ? 21.297 34.906 -5.047 1 95.06 186 ALA A N 1
ATOM 1387 C CA . ALA A 1 186 ? 21.75 36.281 -4.969 1 95.06 186 ALA A CA 1
ATOM 1388 C C . ALA A 1 186 ? 23.25 36.344 -4.656 1 95.06 186 ALA A C 1
ATOM 1390 O O . ALA A 1 186 ? 23.953 37.25 -5.098 1 95.06 186 ALA A O 1
ATOM 1391 N N . ALA A 1 187 ? 23.734 35.344 -3.977 1 95.44 187 ALA A N 1
ATOM 1392 C CA . ALA A 1 187 ? 25.141 35.281 -3.592 1 95.44 187 ALA A CA 1
ATOM 1393 C C . ALA A 1 187 ? 25.984 34.656 -4.711 1 95.44 187 ALA A C 1
ATOM 1395 O O . ALA A 1 187 ? 27.203 34.531 -4.574 1 95.44 187 ALA A O 1
ATOM 1396 N N . GLY A 1 188 ? 25.359 34.25 -5.809 1 94.88 188 GLY A N 1
ATOM 1397 C CA . GLY A 1 188 ? 26.078 33.781 -6.973 1 94.88 188 GLY A CA 1
ATOM 1398 C C . GLY A 1 188 ? 26.266 32.281 -6.98 1 94.88 188 GLY A C 1
ATOM 1399 O O . GLY A 1 188 ? 27.125 31.75 -7.695 1 94.88 188 GLY A O 1
ATOM 1400 N N . ALA A 1 189 ? 25.531 31.562 -6.191 1 94 189 ALA A N 1
ATOM 1401 C CA . ALA A 1 189 ? 25.656 30.109 -6.129 1 94 189 ALA A CA 1
ATOM 1402 C C . ALA A 1 189 ? 25.234 29.469 -7.453 1 94 189 ALA A C 1
ATOM 1404 O O . ALA A 1 189 ? 24.312 29.953 -8.117 1 94 189 ALA A O 1
ATOM 1405 N N . THR A 1 190 ? 25.969 28.375 -7.828 1 94.19 190 THR A N 1
ATOM 1406 C CA . THR A 1 190 ? 25.594 27.594 -9 1 94.19 190 THR A CA 1
ATOM 1407 C C . THR A 1 190 ? 24.328 26.781 -8.727 1 94.19 190 THR A C 1
ATOM 1409 O O . THR A 1 190 ? 23.953 26.594 -7.566 1 94.19 190 THR A O 1
ATOM 1412 N N . PRO A 1 191 ? 23.672 26.344 -9.789 1 88.81 191 PRO A N 1
ATOM 1413 C CA . PRO A 1 191 ? 22.453 25.547 -9.586 1 88.81 191 PRO A CA 1
ATOM 1414 C C . PRO A 1 191 ? 22.703 24.328 -8.711 1 88.81 191 PRO A C 1
ATOM 1416 O O . PRO A 1 191 ? 21.859 23.984 -7.871 1 88.81 191 PRO A O 1
ATOM 1419 N N . MET A 1 192 ? 23.75 23.719 -8.891 1 90.75 192 MET A N 1
ATOM 1420 C CA . MET A 1 192 ? 24.062 22.547 -8.086 1 90.75 192 MET A CA 1
ATOM 1421 C C . MET A 1 192 ? 24.297 22.922 -6.629 1 90.75 192 MET A C 1
ATOM 1423 O O . MET A 1 192 ? 23.891 22.203 -5.719 1 90.75 192 MET A O 1
ATOM 1427 N N . GLN A 1 193 ? 24.922 24.031 -6.43 1 92.12 193 GLN A N 1
ATOM 1428 C CA . GLN A 1 193 ? 25.141 24.516 -5.07 1 92.12 193 GLN A CA 1
ATOM 1429 C C . GLN A 1 193 ? 23.828 24.875 -4.387 1 92.12 193 GLN A C 1
ATOM 1431 O O . GLN A 1 193 ? 23.656 24.594 -3.195 1 92.12 193 GLN A O 1
ATOM 1436 N N . VAL A 1 194 ? 22.953 25.484 -5.156 1 91.44 194 VAL A N 1
ATOM 1437 C CA . VAL A 1 194 ? 21.641 25.812 -4.625 1 91.44 194 VAL A CA 1
ATOM 1438 C C . VAL A 1 194 ? 20.906 24.547 -4.219 1 91.44 194 VAL A C 1
ATOM 1440 O O . VAL A 1 194 ? 20.344 24.469 -3.125 1 91.44 194 VAL A O 1
ATOM 1443 N N . LEU A 1 195 ? 20.969 23.516 -5.082 1 89.31 195 LEU A N 1
ATOM 1444 C CA . LEU A 1 195 ? 20.281 22.266 -4.816 1 89.31 195 LEU A CA 1
ATOM 1445 C C . LEU A 1 195 ? 20.844 21.578 -3.572 1 89.31 195 LEU A C 1
ATOM 1447 O O . LEU A 1 195 ? 20.094 21.156 -2.691 1 89.31 195 LEU A O 1
ATOM 1451 N N . LEU A 1 196 ? 22.109 21.594 -3.445 1 89.56 196 LEU A N 1
ATOM 1452 C CA . LEU A 1 196 ? 22.781 20.797 -2.416 1 89.56 196 LEU A CA 1
ATOM 1453 C C . LEU A 1 196 ? 22.766 21.531 -1.08 1 89.56 196 LEU A C 1
ATOM 1455 O O . LEU A 1 196 ? 22.719 20.906 -0.021 1 89.56 196 LEU A O 1
ATOM 1459 N N . HIS A 1 197 ? 22.688 22.922 -1.127 1 90.25 197 HIS A N 1
ATOM 1460 C CA . HIS A 1 197 ? 22.906 23.656 0.115 1 90.25 197 HIS A CA 1
ATOM 1461 C C . HIS A 1 197 ? 21.656 24.422 0.531 1 90.25 197 HIS A C 1
ATOM 1463 O O . HIS A 1 197 ? 21.531 24.828 1.689 1 90.25 197 HIS A O 1
ATOM 1469 N N . ALA A 1 198 ? 20.797 24.672 -0.385 1 91.31 198 ALA A N 1
ATOM 1470 C CA . ALA A 1 198 ? 19.609 25.438 -0.028 1 91.31 198 ALA A CA 1
ATOM 1471 C C . ALA A 1 198 ? 18.359 24.547 -0.041 1 91.31 198 ALA A C 1
ATOM 1473 O O . ALA A 1 198 ? 17.516 24.656 0.838 1 91.31 198 ALA A O 1
ATOM 1474 N N . VAL A 1 199 ? 18.312 23.609 -0.973 1 92.56 199 VAL A N 1
ATOM 1475 C CA . VAL A 1 199 ? 17.109 22.812 -1.153 1 92.56 199 VAL A CA 1
ATOM 1476 C C . VAL A 1 199 ? 17.219 21.516 -0.348 1 92.56 199 VAL A C 1
ATOM 1478 O O . VAL A 1 199 ? 16.359 21.25 0.505 1 92.56 199 VAL A O 1
ATOM 1481 N N . LEU A 1 200 ? 18.25 20.812 -0.502 1 91.44 200 LEU A N 1
ATOM 1482 C CA . LEU A 1 200 ? 18.391 19.469 0.033 1 91.44 200 LEU A CA 1
ATOM 1483 C C . LEU A 1 200 ? 18.312 19.469 1.555 1 91.44 200 LEU A C 1
ATOM 1485 O O . LEU A 1 200 ? 17.625 18.641 2.146 1 91.44 200 LEU A O 1
ATOM 1489 N N . PRO A 1 201 ? 18.984 20.453 2.213 1 91 201 PRO A N 1
ATOM 1490 C CA . PRO A 1 201 ? 18.891 20.469 3.676 1 91 201 PRO A CA 1
ATOM 1491 C C . PRO A 1 201 ? 17.469 20.641 4.184 1 91 201 PRO A C 1
ATOM 1493 O O . PRO A 1 201 ? 17.109 20.141 5.254 1 91 201 PRO A O 1
ATOM 1496 N N . GLN A 1 202 ? 16.625 21.266 3.4 1 93.38 202 GLN A N 1
ATOM 1497 C CA . GLN A 1 202 ? 15.258 21.531 3.824 1 93.38 202 GLN A CA 1
ATOM 1498 C C . GLN A 1 202 ? 14.398 20.281 3.697 1 93.38 202 GLN A C 1
ATOM 1500 O O . GLN A 1 202 ? 13.453 20.094 4.469 1 93.38 202 GLN A O 1
ATOM 1505 N N . VAL A 1 203 ? 14.75 19.438 2.812 1 95.25 203 VAL A N 1
ATOM 1506 C CA . VAL A 1 203 ? 13.805 18.359 2.494 1 95.25 203 VAL A CA 1
ATOM 1507 C C . VAL A 1 203 ? 14.336 17.031 3.033 1 95.25 203 VAL A C 1
ATOM 1509 O O . VAL A 1 203 ? 13.625 16.031 3.016 1 95.25 203 VAL A O 1
ATOM 1512 N N . THR A 1 204 ? 15.539 17 3.545 1 92.56 204 THR A N 1
ATOM 1513 C CA . THR A 1 204 ? 16.188 15.773 3.982 1 92.56 204 THR A CA 1
ATOM 1514 C C . THR A 1 204 ? 15.375 15.086 5.078 1 92.56 204 THR A C 1
ATOM 1516 O O . THR A 1 204 ? 15.156 13.875 5.031 1 92.56 204 THR A O 1
ATOM 1519 N N . PRO A 1 205 ? 14.844 15.812 6.09 1 91.94 205 PRO A N 1
ATOM 1520 C CA . PRO A 1 205 ? 14.039 15.133 7.105 1 91.94 205 PRO A CA 1
ATOM 1521 C C . PRO A 1 205 ? 12.789 14.469 6.527 1 91.94 205 PRO A C 1
ATOM 1523 O O . PRO A 1 205 ? 12.445 13.352 6.918 1 91.94 205 PRO A O 1
ATOM 1526 N N . GLN A 1 206 ? 12.18 15.164 5.609 1 94.19 206 GLN A N 1
ATOM 1527 C CA . GLN A 1 206 ? 10.992 14.602 4.973 1 94.19 206 GLN A CA 1
ATOM 1528 C C . GLN A 1 206 ? 11.352 13.406 4.102 1 94.19 206 GLN A C 1
ATOM 1530 O O . GLN A 1 206 ? 10.609 12.43 4.043 1 94.19 206 GLN A O 1
ATOM 1535 N N . PHE A 1 207 ? 12.5 13.508 3.428 1 96.12 207 PHE A N 1
ATOM 1536 C CA . PHE A 1 207 ? 12.969 12.375 2.635 1 96.12 207 PHE A CA 1
ATOM 1537 C C . PHE A 1 207 ? 13.172 11.148 3.51 1 96.12 207 PHE A C 1
ATOM 1539 O O . PHE A 1 207 ? 12.781 10.039 3.137 1 96.12 207 PHE A O 1
ATOM 1546 N N . ALA A 1 208 ? 13.719 11.367 4.66 1 94.06 208 ALA A N 1
ATOM 1547 C CA . ALA A 1 208 ? 13.977 10.273 5.586 1 94.06 208 ALA A CA 1
ATOM 1548 C C . ALA A 1 208 ? 12.672 9.641 6.074 1 94.06 208 ALA A C 1
ATOM 1550 O O . ALA A 1 208 ? 12.555 8.422 6.141 1 94.06 208 ALA A O 1
ATOM 1551 N N . ASP A 1 209 ? 11.703 10.477 6.344 1 93.94 209 ASP A N 1
ATOM 1552 C CA . ASP A 1 209 ? 10.406 9.984 6.801 1 93.94 209 ASP A CA 1
ATOM 1553 C C . ASP A 1 209 ? 9.742 9.125 5.73 1 93.94 209 ASP A C 1
ATOM 1555 O O . ASP A 1 209 ? 9.234 8.039 6.027 1 93.94 209 ASP A O 1
ATOM 1559 N N . VAL A 1 210 ? 9.797 9.625 4.562 1 95.81 210 VAL A N 1
ATOM 1560 C CA . VAL A 1 210 ? 9.188 8.906 3.443 1 95.81 210 VAL A CA 1
ATOM 1561 C C . VAL A 1 210 ? 9.906 7.582 3.221 1 95.81 210 VAL A C 1
ATOM 1563 O O . VAL A 1 210 ? 9.273 6.551 2.996 1 95.81 210 VAL A O 1
ATOM 1566 N N . ALA A 1 211 ? 11.211 7.586 3.309 1 97 211 ALA A N 1
ATOM 1567 C CA . ALA A 1 211 ? 12.008 6.379 3.109 1 97 211 ALA A CA 1
ATOM 1568 C C . ALA A 1 211 ? 11.703 5.336 4.176 1 97 211 ALA A C 1
ATOM 1570 O O . ALA A 1 211 ? 11.562 4.148 3.873 1 97 211 ALA A O 1
ATOM 1571 N N . ILE A 1 212 ? 11.609 5.777 5.406 1 95.19 212 ILE A N 1
ATOM 1572 C CA . ILE A 1 212 ? 11.344 4.875 6.523 1 95.19 212 ILE A CA 1
ATOM 1573 C C . ILE A 1 212 ? 9.938 4.285 6.387 1 95.19 212 ILE A C 1
ATOM 1575 O O . ILE A 1 212 ? 9.75 3.08 6.555 1 95.19 212 ILE A O 1
ATOM 1579 N N . TYR A 1 213 ? 9 5.086 6.043 1 92.62 213 TYR A N 1
ATOM 1580 C CA . TYR A 1 213 ? 7.637 4.613 5.832 1 92.62 213 TYR A CA 1
ATOM 1581 C C . TYR A 1 213 ? 7.582 3.594 4.699 1 92.62 213 TYR A C 1
ATOM 1583 O O . TYR A 1 213 ? 6.867 2.594 4.793 1 92.62 213 TYR A O 1
ATOM 1591 N N . ARG A 1 214 ? 8.289 3.912 3.703 1 97 214 ARG A N 1
ATOM 1592 C CA . ARG A 1 214 ? 8.281 2.994 2.568 1 97 214 ARG A CA 1
ATOM 1593 C C . ARG A 1 214 ? 8.93 1.663 2.939 1 97 214 ARG A C 1
ATOM 1595 O O . ARG A 1 214 ? 8.5 0.608 2.463 1 97 214 ARG A O 1
ATOM 1602 N N . TRP A 1 215 ? 9.93 1.714 3.713 1 97.38 215 TRP A N 1
ATOM 1603 C CA . TRP A 1 215 ? 10.547 0.469 4.152 1 97.38 215 TRP A CA 1
ATOM 1604 C C . TRP A 1 215 ? 9.555 -0.403 4.906 1 97.38 215 TRP A C 1
ATOM 1606 O O . TRP A 1 215 ? 9.5 -1.618 4.703 1 97.38 215 TRP A O 1
ATOM 1616 N N . GLU A 1 216 ? 8.734 0.195 5.785 1 93.31 216 GLU A N 1
ATOM 1617 C CA . GLU A 1 216 ? 7.684 -0.542 6.484 1 93.31 216 GLU A CA 1
ATOM 1618 C C . GLU A 1 216 ? 6.758 -1.249 5.496 1 93.31 216 GLU A C 1
ATOM 1620 O O . GLU A 1 216 ? 6.43 -2.424 5.68 1 93.31 216 GLU A O 1
ATOM 1625 N N . TYR A 1 217 ? 6.43 -0.559 4.531 1 93.69 217 TYR A N 1
ATOM 1626 C CA . TYR A 1 217 ? 5.582 -1.119 3.486 1 93.69 217 TYR A CA 1
ATOM 1627 C C . TYR A 1 217 ? 6.293 -2.256 2.76 1 93.69 217 TYR A C 1
ATOM 1629 O O . TYR A 1 217 ? 5.711 -3.318 2.537 1 93.69 217 TYR A O 1
ATOM 1637 N N . ASN A 1 218 ? 7.531 -1.987 2.365 1 97.31 218 ASN A N 1
ATOM 1638 C CA . ASN A 1 218 ? 8.273 -2.947 1.553 1 97.31 218 ASN A CA 1
ATOM 1639 C C . ASN A 1 218 ? 8.539 -4.242 2.316 1 97.31 218 ASN A C 1
ATOM 1641 O O . ASN A 1 218 ? 8.695 -5.305 1.712 1 97.31 218 ASN A O 1
ATOM 1645 N N . PHE A 1 219 ? 8.648 -4.156 3.609 1 96.06 219 PHE A N 1
ATOM 1646 C CA . PHE A 1 219 ? 8.797 -5.395 4.367 1 96.06 219 PHE A CA 1
ATOM 1647 C C . PHE A 1 219 ? 7.59 -6.301 4.16 1 96.06 219 PHE A C 1
ATOM 1649 O O . PHE A 1 219 ? 7.742 -7.488 3.855 1 96.06 219 PHE A O 1
ATOM 1656 N N . ARG A 1 220 ? 6.426 -5.738 4.32 1 93.38 220 ARG A N 1
ATOM 1657 C CA . ARG A 1 220 ? 5.215 -6.52 4.102 1 93.38 220 ARG A CA 1
ATOM 1658 C C . ARG A 1 220 ? 5.113 -6.984 2.65 1 93.38 220 ARG A C 1
ATOM 1660 O O . ARG A 1 220 ? 4.785 -8.141 2.383 1 93.38 220 ARG A O 1
ATOM 1667 N N . ALA A 1 221 ? 5.43 -6.074 1.741 1 94.88 221 ALA A N 1
ATOM 1668 C CA . ALA A 1 221 ? 5.363 -6.387 0.316 1 94.88 221 ALA A CA 1
ATOM 1669 C C . ALA A 1 221 ? 6.352 -7.488 -0.051 1 94.88 221 ALA A C 1
ATOM 1671 O O . ALA A 1 221 ? 6.078 -8.305 -0.932 1 94.88 221 ALA A O 1
ATOM 1672 N N . SER A 1 222 ? 7.5 -7.496 0.61 1 96.75 222 SER A N 1
ATOM 1673 C CA . SER A 1 222 ? 8.508 -8.516 0.341 1 96.75 222 SER A CA 1
ATOM 1674 C C . SER A 1 222 ? 8 -9.906 0.701 1 96.75 222 SER A C 1
ATOM 1676 O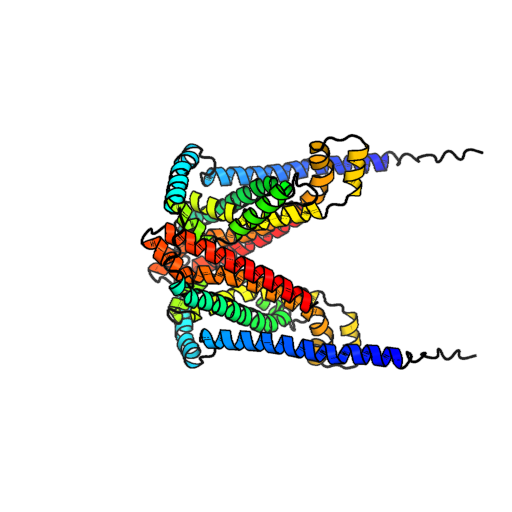 O . SER A 1 222 ? 8.359 -10.891 0.056 1 96.75 222 SER A O 1
ATOM 1678 N N . THR A 1 223 ? 7.176 -9.977 1.724 1 94.81 223 THR A N 1
ATOM 1679 C CA . THR A 1 223 ? 6.559 -11.25 2.07 1 94.81 223 THR A CA 1
ATOM 1680 C C . THR A 1 223 ? 5.711 -11.773 0.913 1 94.81 223 THR A C 1
ATOM 1682 O O . THR A 1 223 ? 5.758 -12.961 0.59 1 94.81 223 THR A O 1
ATOM 1685 N N . VAL A 1 224 ? 5.043 -10.93 0.225 1 93.44 224 VAL A N 1
ATOM 1686 C CA . VAL A 1 224 ? 4.152 -11.281 -0.877 1 93.44 224 VAL A CA 1
ATOM 1687 C C . VAL A 1 224 ? 4.977 -11.695 -2.094 1 93.44 224 VAL A C 1
ATOM 1689 O O . VAL A 1 224 ? 4.559 -12.562 -2.867 1 93.44 224 VAL A O 1
ATOM 1692 N N . MET A 1 225 ? 6.152 -11.102 -2.211 1 95.06 225 MET A N 1
ATOM 1693 C CA . MET A 1 225 ? 7.016 -11.43 -3.344 1 95.06 225 MET A CA 1
ATOM 1694 C C . MET A 1 225 ? 7.441 -12.891 -3.297 1 95.06 225 MET A C 1
ATOM 1696 O O . MET A 1 225 ? 7.84 -13.461 -4.316 1 95.06 225 MET A O 1
ATOM 1700 N N . GLY A 1 226 ? 7.434 -13.5 -2.137 1 93.12 226 GLY A N 1
ATOM 1701 C CA . GLY A 1 226 ? 7.719 -14.922 -2.023 1 93.12 226 GLY A CA 1
ATOM 1702 C C . GLY A 1 226 ? 6.777 -15.781 -2.846 1 93.12 226 GLY A C 1
ATOM 1703 O O . GLY A 1 226 ? 7.152 -16.875 -3.281 1 93.12 226 GLY A O 1
ATOM 1704 N N . MET A 1 227 ? 5.664 -15.266 -3.098 1 88.44 227 MET A N 1
ATOM 1705 C CA . MET A 1 227 ? 4.641 -16.031 -3.809 1 88.44 227 MET A CA 1
ATOM 1706 C C . MET A 1 227 ? 4.98 -16.141 -5.289 1 88.44 227 MET A C 1
ATOM 1708 O O . MET A 1 227 ? 4.434 -17 -5.992 1 88.44 227 MET A O 1
ATOM 1712 N N . VAL A 1 228 ? 5.832 -15.289 -5.781 1 89.62 228 VAL A N 1
ATOM 1713 C CA . VAL A 1 228 ? 6.133 -15.32 -7.207 1 89.62 228 VAL A CA 1
ATOM 1714 C C . VAL A 1 228 ? 7.555 -15.836 -7.422 1 89.62 228 VAL A C 1
ATOM 1716 O O . VAL A 1 228 ? 8.102 -15.727 -8.523 1 89.62 228 VAL A O 1
ATOM 1719 N N . GLY A 1 229 ? 8.172 -16.297 -6.359 1 91.56 229 GLY A N 1
ATOM 1720 C CA . GLY A 1 229 ? 9.453 -16.969 -6.543 1 91.56 229 GLY A CA 1
ATOM 1721 C C . GLY A 1 229 ? 10.625 -16.156 -6.031 1 91.56 229 GLY A C 1
ATOM 1722 O O . GLY A 1 229 ? 11.781 -16.484 -6.305 1 91.56 229 GLY A O 1
ATOM 1723 N N . ALA A 1 230 ? 10.336 -15.133 -5.289 1 94.62 230 ALA A N 1
ATOM 1724 C CA . ALA A 1 230 ? 11.414 -14.289 -4.77 1 94.62 230 ALA A CA 1
ATOM 1725 C C . ALA A 1 230 ? 12.031 -14.898 -3.516 1 94.62 230 ALA A C 1
ATOM 1727 O O . ALA A 1 230 ? 13.055 -14.422 -3.023 1 94.62 230 ALA A O 1
ATOM 1728 N N . GLY A 1 231 ? 11.406 -15.906 -3.023 1 95.19 231 GLY A N 1
ATOM 1729 C CA . GLY A 1 231 ? 11.867 -16.5 -1.782 1 95.19 231 GLY A CA 1
ATOM 1730 C C . GLY A 1 231 ? 11.375 -15.773 -0.548 1 95.19 231 GLY A C 1
ATOM 1731 O O . GLY A 1 231 ? 10.328 -15.133 -0.578 1 95.19 231 GLY A O 1
ATOM 1732 N N . GLY A 1 232 ? 12.031 -16.062 0.634 1 96.75 232 GLY A N 1
ATOM 1733 C CA . GLY A 1 232 ? 11.656 -15.414 1.881 1 96.75 232 GLY A CA 1
ATOM 1734 C C . GLY A 1 232 ? 10.562 -16.141 2.631 1 96.75 232 GLY A C 1
ATOM 1735 O O . GLY A 1 232 ? 10.203 -17.266 2.277 1 96.75 232 GLY A O 1
ATOM 1736 N N . ILE A 1 233 ? 10.086 -15.477 3.635 1 96.75 233 ILE A N 1
ATOM 1737 C CA . ILE A 1 233 ? 9.141 -16.109 4.547 1 96.75 233 ILE A CA 1
ATOM 1738 C C . ILE A 1 233 ? 7.816 -16.344 3.82 1 96.75 233 ILE A C 1
ATOM 1740 O O . ILE A 1 233 ? 7.082 -17.281 4.16 1 96.75 233 ILE A O 1
ATOM 1744 N N . GLY A 1 234 ? 7.5 -15.555 2.861 1 94.31 234 GLY A N 1
ATOM 1745 C CA . GLY A 1 234 ? 6.309 -15.766 2.059 1 94.31 234 GLY A CA 1
ATOM 1746 C C . GLY A 1 234 ? 6.34 -17.062 1.278 1 94.31 234 GLY A C 1
ATOM 1747 O O . GLY A 1 234 ? 5.305 -17.719 1.093 1 94.31 234 GLY A O 1
ATOM 1748 N N . PHE A 1 235 ? 7.512 -17.406 0.811 1 95.19 235 PHE A N 1
ATOM 1749 C CA . PHE A 1 235 ? 7.672 -18.672 0.106 1 95.19 235 PHE A CA 1
ATOM 1750 C C . PHE A 1 235 ? 7.367 -19.844 1.026 1 95.19 235 PHE A C 1
ATOM 1752 O O . PHE A 1 235 ? 6.699 -20.797 0.622 1 95.19 235 PHE A O 1
ATOM 1759 N N . GLU A 1 236 ? 7.867 -19.781 2.25 1 95.88 236 GLU A N 1
ATOM 1760 C CA . GLU A 1 236 ? 7.582 -20.812 3.242 1 95.88 236 GLU A CA 1
ATOM 1761 C C . GLU A 1 236 ? 6.09 -20.875 3.553 1 95.88 236 GLU A C 1
ATOM 1763 O O . GLU A 1 236 ? 5.531 -21.969 3.684 1 95.88 236 GLU A O 1
ATOM 1768 N N . LEU A 1 237 ? 5.496 -19.719 3.689 1 94.81 237 LEU A N 1
ATOM 1769 C CA . LEU A 1 237 ? 4.066 -19.641 3.969 1 94.81 237 LEU A CA 1
ATOM 1770 C C . LEU A 1 237 ? 3.262 -20.297 2.854 1 94.81 237 LEU A C 1
ATOM 1772 O O . LEU A 1 237 ? 2.369 -21.109 3.121 1 94.81 237 LEU A O 1
ATOM 1776 N N . MET A 1 238 ? 3.594 -20.031 1.641 1 92.5 238 MET A N 1
ATOM 1777 C CA . MET A 1 238 ? 2.893 -20.609 0.492 1 92.5 238 MET A CA 1
ATOM 1778 C C . MET A 1 238 ? 3.084 -22.109 0.431 1 92.5 238 MET A C 1
ATOM 1780 O O . MET A 1 238 ? 2.162 -22.844 0.066 1 92.5 238 MET A O 1
ATOM 1784 N N . GLY A 1 239 ? 4.277 -22.578 0.767 1 93.25 239 GLY A N 1
ATOM 1785 C CA . GLY A 1 239 ? 4.52 -24.016 0.827 1 93.25 239 GLY A CA 1
ATOM 1786 C C . GLY A 1 239 ? 3.602 -24.734 1.796 1 93.25 239 GLY A C 1
ATOM 1787 O O . GLY A 1 239 ? 3.006 -25.766 1.451 1 93.25 239 GLY A O 1
ATOM 1788 N N . SER A 1 240 ? 3.49 -24.156 2.955 1 94.69 240 SER A N 1
ATOM 1789 C CA . SER A 1 240 ? 2.627 -24.734 3.975 1 94.69 240 SER A CA 1
ATOM 1790 C C . SER A 1 240 ? 1.16 -24.672 3.568 1 94.69 240 SER A C 1
ATOM 1792 O O . SER A 1 240 ? 0.379 -25.578 3.865 1 94.69 240 SER A O 1
ATOM 1794 N N . LEU A 1 241 ? 0.79 -23.594 2.9 1 91.19 241 LEU A N 1
ATOM 1795 C CA . LEU A 1 241 ? -0.589 -23.406 2.459 1 91.19 241 LEU A CA 1
ATOM 1796 C C . LEU A 1 241 ? -0.94 -24.406 1.362 1 91.19 241 LEU A C 1
ATOM 1798 O O . LEU A 1 241 ? -2.045 -24.953 1.346 1 91.19 241 LEU A O 1
ATOM 1802 N N . ARG A 1 242 ? -0.009 -24.703 0.515 1 89.81 242 ARG A N 1
ATOM 1803 C CA . ARG A 1 242 ? -0.229 -25.594 -0.619 1 89.81 242 ARG A CA 1
ATOM 1804 C C . ARG A 1 242 ? -0.489 -27.016 -0.151 1 89.81 242 ARG A C 1
ATOM 1806 O O . ARG A 1 242 ? -1.25 -27.75 -0.781 1 89.81 242 ARG A O 1
ATOM 1813 N N . ILE A 1 243 ? 0.078 -27.422 0.953 1 93.12 243 ILE A N 1
ATOM 1814 C CA . ILE A 1 243 ? -0.121 -28.766 1.459 1 93.12 243 ILE A CA 1
ATOM 1815 C C . ILE A 1 243 ? -1.143 -28.75 2.594 1 93.12 243 ILE A C 1
ATOM 1817 O O . ILE A 1 243 ? -1.275 -29.734 3.334 1 93.12 243 ILE A O 1
ATOM 1821 N N . MET A 1 244 ? -1.745 -27.594 2.811 1 92.25 244 MET A N 1
ATOM 1822 C CA . MET A 1 244 ? -2.875 -27.406 3.715 1 92.25 244 MET A CA 1
ATOM 1823 C C . MET A 1 244 ? -2.484 -27.734 5.152 1 92.25 244 MET A C 1
ATOM 1825 O O . MET A 1 244 ? -3.246 -28.375 5.875 1 92.25 244 MET A O 1
ATOM 1829 N N . GLN A 1 245 ? -1.278 -27.453 5.469 1 95.75 245 GLN A N 1
ATOM 1830 C CA . GLN A 1 245 ? -0.841 -27.516 6.859 1 95.75 245 GLN A CA 1
ATOM 1831 C C . GLN A 1 245 ? -1.162 -26.219 7.598 1 95.75 245 GLN A C 1
ATOM 1833 O O . GLN A 1 245 ? -0.271 -25.406 7.848 1 95.75 245 GLN A O 1
ATOM 1838 N N . TYR A 1 246 ? -2.311 -26.125 8.086 1 95.62 246 TYR A N 1
ATOM 1839 C CA . TYR A 1 246 ? -2.854 -24.859 8.555 1 95.62 246 TYR A CA 1
ATOM 1840 C C . TYR A 1 246 ? -2.26 -24.469 9.906 1 95.62 246 TYR A C 1
ATOM 1842 O O . TYR A 1 246 ? -2.186 -23.281 10.242 1 95.62 246 TYR A O 1
ATOM 1850 N N . GLN A 1 247 ? -1.83 -25.438 10.648 1 97.5 247 GLN A N 1
ATOM 1851 C CA . GLN A 1 247 ? -1.168 -25.109 11.906 1 97.5 247 GLN A CA 1
ATOM 1852 C C . GLN A 1 247 ? 0.161 -24.406 11.664 1 97.5 247 GLN A C 1
ATOM 1854 O O . GLN A 1 247 ? 0.515 -23.469 12.391 1 97.5 247 GLN A O 1
ATOM 1859 N N . GLU A 1 248 ? 0.858 -24.891 10.664 1 97.5 248 GLU A N 1
ATOM 1860 C CA . GLU A 1 248 ? 2.111 -24.234 10.297 1 97.5 248 GLU A CA 1
ATOM 1861 C C . GLU A 1 248 ? 1.856 -22.859 9.688 1 97.5 248 GLU A C 1
ATOM 1863 O O . GLU A 1 248 ? 2.607 -21.922 9.938 1 97.5 248 GLU A O 1
ATOM 1868 N N . VAL A 1 249 ? 0.812 -22.75 8.898 1 96.19 249 VAL A N 1
ATOM 1869 C CA . VAL A 1 249 ? 0.416 -21.469 8.32 1 96.19 249 VAL A CA 1
ATOM 1870 C C . VAL A 1 249 ? 0.169 -20.453 9.43 1 96.19 249 VAL A C 1
ATOM 1872 O O . VAL A 1 249 ? 0.686 -19.328 9.375 1 96.19 249 VAL A O 1
ATOM 1875 N N . ALA A 1 250 ? -0.574 -20.875 10.414 1 96.38 250 ALA A N 1
ATOM 1876 C CA . ALA A 1 250 ? -0.878 -20 11.539 1 96.38 250 ALA A CA 1
ATOM 1877 C C . ALA A 1 250 ? 0.396 -19.578 12.266 1 96.38 250 ALA A C 1
ATOM 1879 O O . ALA A 1 250 ? 0.547 -18.406 12.633 1 96.38 250 ALA A O 1
ATOM 1880 N N . ALA A 1 251 ? 1.284 -20.469 12.445 1 97.94 251 ALA A N 1
ATOM 1881 C CA . ALA A 1 251 ? 2.543 -20.172 13.125 1 97.94 251 ALA A CA 1
ATOM 1882 C C . ALA A 1 251 ? 3.367 -19.156 12.328 1 97.94 251 ALA A C 1
ATOM 1884 O O . ALA A 1 251 ? 3.898 -18.203 12.891 1 97.94 251 ALA A O 1
ATOM 1885 N N . ILE A 1 252 ? 3.477 -19.344 11.039 1 96.94 252 ILE A N 1
ATOM 1886 C CA . ILE A 1 252 ? 4.242 -18.453 10.188 1 96.94 252 ILE A CA 1
ATOM 1887 C C . ILE A 1 252 ? 3.6 -17.062 10.188 1 96.94 252 ILE A C 1
ATOM 1889 O O . ILE A 1 252 ? 4.297 -16.047 10.242 1 96.94 252 ILE A O 1
ATOM 1893 N N . LEU A 1 253 ? 2.266 -17 10.172 1 95.25 253 LEU A N 1
ATOM 1894 C CA . LEU A 1 253 ? 1.563 -15.727 10.203 1 95.25 253 LEU A CA 1
ATOM 1895 C C . LEU A 1 253 ? 1.852 -14.984 11.508 1 95.25 253 LEU A C 1
ATOM 1897 O O . LEU A 1 253 ? 1.998 -13.766 11.508 1 95.25 253 LEU A O 1
ATOM 1901 N N . LEU A 1 254 ? 1.897 -15.695 12.578 1 96.06 254 LEU A N 1
ATOM 1902 C CA . LEU A 1 254 ? 2.23 -15.078 13.859 1 96.06 254 LEU A CA 1
ATOM 1903 C C . LEU A 1 254 ? 3.662 -14.555 13.852 1 96.06 254 LEU A C 1
ATOM 1905 O O . LEU A 1 254 ? 3.941 -13.5 14.422 1 96.06 254 LEU A O 1
ATOM 1909 N N . VAL A 1 255 ? 4.543 -15.297 13.234 1 97 255 VAL A N 1
ATOM 1910 C CA . VAL A 1 255 ? 5.926 -14.852 13.102 1 97 255 VAL A CA 1
ATOM 1911 C C . VAL A 1 255 ? 5.98 -13.586 12.242 1 97 255 VAL A C 1
ATOM 1913 O O . VAL A 1 255 ? 6.707 -12.641 12.562 1 97 255 VAL A O 1
ATOM 1916 N N . ILE A 1 256 ? 5.234 -13.57 11.156 1 94.94 256 ILE A N 1
ATOM 1917 C CA . ILE A 1 256 ? 5.156 -12.391 10.297 1 94.94 256 ILE A CA 1
ATOM 1918 C C . ILE A 1 256 ? 4.617 -11.211 11.094 1 94.94 256 ILE A C 1
ATOM 1920 O O . ILE A 1 256 ? 5.16 -10.102 11.016 1 94.94 256 ILE A O 1
ATOM 1924 N N . LEU A 1 257 ? 3.572 -11.453 11.859 1 93.38 257 LEU A N 1
ATOM 1925 C CA . LEU A 1 257 ? 3.012 -10.406 12.711 1 93.38 257 LEU A CA 1
ATOM 1926 C C . LEU A 1 257 ? 4.066 -9.852 13.656 1 93.38 257 LEU A C 1
ATOM 1928 O O . LEU A 1 257 ? 4.199 -8.633 13.805 1 93.38 257 LEU A O 1
ATOM 1932 N N . ALA A 1 258 ? 4.773 -10.719 14.289 1 95.56 258 ALA A N 1
ATOM 1933 C CA . ALA A 1 258 ? 5.828 -10.305 15.211 1 95.56 258 ALA A CA 1
ATOM 1934 C C . ALA A 1 258 ? 6.887 -9.469 14.5 1 95.56 258 ALA A C 1
ATOM 1936 O O . ALA A 1 258 ? 7.312 -8.43 15 1 95.56 258 ALA A O 1
ATOM 1937 N N . MET A 1 259 ? 7.262 -9.906 13.344 1 95.38 259 MET A N 1
ATOM 1938 C CA . MET A 1 259 ? 8.305 -9.211 12.594 1 95.38 259 MET A CA 1
ATOM 1939 C C . MET A 1 259 ? 7.812 -7.848 12.117 1 95.38 259 MET 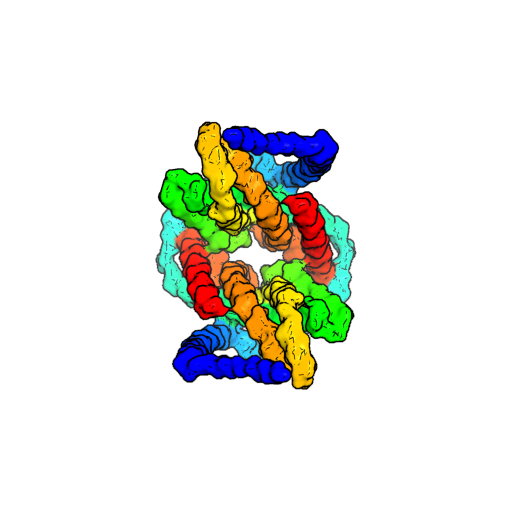A C 1
ATOM 1941 O O . MET A 1 259 ? 8.547 -6.863 12.172 1 95.38 259 MET A O 1
ATOM 1945 N N . VAL A 1 260 ? 6.605 -7.801 11.625 1 93.19 260 VAL A N 1
ATOM 1946 C CA . VAL A 1 260 ? 6.02 -6.535 11.195 1 93.19 260 VAL A CA 1
ATOM 1947 C C . VAL A 1 260 ? 5.98 -5.559 12.367 1 93.19 260 VAL A C 1
ATOM 1949 O O . VAL A 1 260 ? 6.336 -4.387 12.219 1 93.19 260 VAL A O 1
ATOM 1952 N N . THR A 1 261 ? 5.582 -6.02 13.484 1 92.5 261 THR A N 1
ATOM 1953 C CA . THR A 1 261 ? 5.531 -5.195 14.688 1 92.5 261 THR A CA 1
ATOM 1954 C C . THR A 1 261 ? 6.922 -4.691 15.055 1 92.5 261 THR A C 1
ATOM 1956 O O . THR A 1 261 ? 7.09 -3.521 15.414 1 92.5 261 THR A O 1
ATOM 1959 N N . LEU A 1 262 ? 7.855 -5.531 14.938 1 95.19 262 LEU A N 1
ATOM 1960 C CA . LEU A 1 262 ? 9.234 -5.164 15.242 1 95.19 262 LEU A CA 1
ATOM 1961 C C . LEU A 1 262 ? 9.742 -4.117 14.258 1 95.19 262 LEU A C 1
ATOM 1963 O O . LEU A 1 262 ? 10.398 -3.148 14.656 1 95.19 262 LEU A O 1
ATOM 1967 N N . VAL A 1 263 ? 9.477 -4.305 12.992 1 94.31 263 VAL A N 1
ATOM 1968 C CA . VAL A 1 263 ? 9.898 -3.359 11.969 1 94.31 263 VAL A CA 1
ATOM 1969 C C . VAL A 1 263 ? 9.227 -2.006 12.203 1 94.31 263 VAL A C 1
ATOM 1971 O O . VAL A 1 263 ? 9.875 -0.962 12.109 1 94.31 263 VAL A O 1
ATOM 1974 N N . ASP A 1 264 ? 7.953 -2.041 12.523 1 90.81 264 ASP A N 1
ATOM 1975 C CA . ASP A 1 264 ? 7.234 -0.809 12.828 1 90.81 264 ASP A CA 1
ATOM 1976 C C . ASP A 1 264 ? 7.859 -0.087 14.023 1 90.81 264 ASP A C 1
ATOM 1978 O O . ASP A 1 264 ? 8.031 1.133 13.992 1 90.81 264 ASP A O 1
ATOM 1982 N N . ALA A 1 265 ? 8.18 -0.802 15.062 1 91.62 265 ALA A N 1
ATOM 1983 C CA . ALA A 1 265 ? 8.789 -0.226 16.25 1 91.62 265 ALA A CA 1
ATOM 1984 C C . ALA A 1 265 ? 10.164 0.365 15.938 1 91.62 265 ALA A C 1
ATOM 1986 O O . ALA A 1 265 ? 10.484 1.474 16.375 1 91.62 265 ALA A O 1
ATOM 1987 N N . PHE A 1 266 ? 10.852 -0.382 15.195 1 93.69 266 PHE A N 1
ATOM 1988 C CA . PHE A 1 266 ? 12.18 0.076 14.805 1 93.69 266 PHE A CA 1
ATOM 1989 C C . PHE A 1 266 ? 12.094 1.333 13.945 1 93.69 266 PHE A C 1
ATOM 1991 O O . PHE A 1 266 ? 12.891 2.256 14.102 1 93.69 266 PHE A O 1
ATOM 1998 N N . SER A 1 267 ? 11.188 1.329 13.016 1 92.06 267 SER A N 1
ATOM 1999 C CA . SER A 1 267 ? 10.961 2.498 12.172 1 92.06 267 SER A CA 1
ATOM 2000 C C . SER A 1 267 ? 10.594 3.721 13.008 1 92.06 267 SER A C 1
ATOM 2002 O O . SER A 1 267 ? 11.023 4.836 12.703 1 92.06 267 SER A O 1
ATOM 2004 N N . GLY A 1 268 ? 9.836 3.518 14.086 1 88.81 268 GLY A N 1
ATOM 2005 C CA . GLY A 1 268 ? 9.508 4.598 15.008 1 88.81 268 GLY A CA 1
ATOM 2006 C C . GLY A 1 268 ? 10.727 5.195 15.68 1 88.81 268 GLY A C 1
ATOM 2007 O O . GLY A 1 268 ? 10.836 6.414 15.805 1 88.81 268 GLY A O 1
ATOM 2008 N N . VAL A 1 269 ? 11.633 4.383 16.031 1 89.06 269 VAL A N 1
ATOM 2009 C CA . VAL A 1 269 ? 12.867 4.816 16.672 1 89.06 269 VAL A CA 1
ATOM 2010 C C . VAL A 1 269 ? 13.719 5.594 15.68 1 89.06 269 VAL A C 1
ATOM 2012 O O . VAL A 1 269 ? 14.273 6.645 16.016 1 89.06 269 VAL A O 1
ATOM 2015 N N . LEU A 1 270 ? 13.781 5.07 14.445 1 87.44 270 LEU A N 1
ATOM 2016 C CA . LEU A 1 270 ? 14.578 5.727 13.414 1 87.44 270 LEU A CA 1
ATOM 2017 C C . LEU A 1 270 ? 14.023 7.117 13.109 1 87.44 270 LEU A C 1
ATOM 2019 O O . LEU A 1 270 ? 14.797 8.062 12.914 1 87.44 270 LEU A O 1
ATOM 2023 N N . ARG A 1 271 ? 12.781 7.27 13.148 1 85.94 271 ARG A N 1
ATOM 2024 C CA . ARG A 1 271 ? 12.148 8.555 12.852 1 85.94 271 ARG A CA 1
ATOM 2025 C C . ARG A 1 271 ? 12.453 9.578 13.93 1 85.94 271 ARG A C 1
ATOM 2027 O O . ARG A 1 271 ? 12.625 10.766 13.641 1 85.94 271 ARG A O 1
ATOM 2034 N N . LYS A 1 272 ? 12.57 9.18 15.125 1 83.44 272 LYS A N 1
ATOM 2035 C CA . LYS A 1 272 ? 12.867 10.078 16.234 1 83.44 272 LYS A CA 1
ATOM 2036 C C . LYS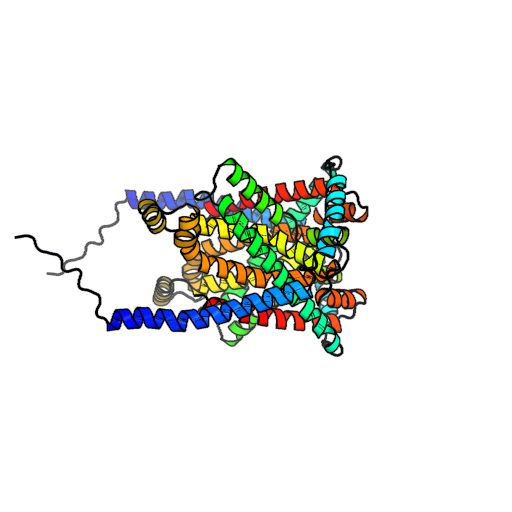 A 1 272 ? 14.312 10.547 16.203 1 83.44 272 LYS A C 1
ATOM 2038 O O . LYS A 1 272 ? 14.625 11.656 16.641 1 83.44 272 LYS A O 1
ATOM 2043 N N . HIS A 1 273 ? 15.133 9.758 15.664 1 76.88 273 HIS A N 1
ATOM 2044 C CA . HIS A 1 273 ? 16.547 10.078 15.641 1 76.88 273 HIS A CA 1
ATOM 2045 C C . HIS A 1 273 ? 16.891 11.023 14.492 1 76.88 273 HIS A C 1
ATOM 2047 O O . HIS A 1 273 ? 17.875 11.766 14.555 1 76.88 273 HIS A O 1
ATOM 2053 N N . PHE A 1 274 ? 16.188 10.961 13.398 1 67.62 274 PHE A N 1
ATOM 2054 C CA . PHE A 1 274 ? 16.5 11.828 12.266 1 67.62 274 PHE A CA 1
ATOM 2055 C C . PHE A 1 274 ? 15.773 13.164 12.406 1 67.62 274 PHE A C 1
ATOM 2057 O O . PHE A 1 274 ? 15.961 14.07 11.586 1 67.62 274 PHE A O 1
ATOM 2064 N N . LYS A 1 275 ? 14.961 13.289 13.383 1 57.75 275 LYS A N 1
ATOM 2065 C CA . LYS A 1 275 ? 14.398 14.602 13.703 1 57.75 275 LYS A CA 1
ATOM 2066 C C . LYS A 1 275 ? 15.297 15.367 14.656 1 57.75 275 LYS A C 1
ATOM 2068 O O . LYS A 1 275 ? 15.945 14.773 15.523 1 57.75 275 LYS A O 1
ATOM 2073 N N . MET B 1 1 ? 24.109 62.281 13.711 1 31.3 1 MET B N 1
ATOM 2074 C CA . MET B 1 1 ? 24.531 61.312 14.727 1 31.3 1 MET B CA 1
ATOM 2075 C C . MET B 1 1 ? 24.188 59.906 14.32 1 31.3 1 MET B C 1
ATOM 2077 O O . MET B 1 1 ? 23 59.562 14.172 1 31.3 1 MET B O 1
ATOM 2081 N N . SER B 1 2 ? 25.078 59.156 13.484 1 37.59 2 SER B N 1
ATOM 2082 C CA . SER B 1 2 ? 25.125 57.844 12.812 1 37.59 2 SER B CA 1
ATOM 2083 C C . SER B 1 2 ? 25.062 56.719 13.82 1 37.59 2 SER B C 1
ATOM 2085 O O . SER B 1 2 ? 25.969 56.5 14.617 1 37.59 2 SER B O 1
ATOM 2087 N N . SER B 1 3 ? 23.922 56.375 14.414 1 37.81 3 SER B N 1
ATOM 2088 C CA . SER B 1 3 ? 23.75 55.25 15.312 1 37.81 3 SER B CA 1
ATOM 2089 C C . SER B 1 3 ? 24.234 53.938 14.664 1 37.81 3 SER B C 1
ATOM 2091 O O . SER B 1 3 ? 23.672 53.5 13.664 1 37.81 3 SER B O 1
ATOM 2093 N N . HIS B 1 4 ? 25.594 53.594 14.742 1 39.5 4 HIS B N 1
ATOM 2094 C CA . HIS B 1 4 ? 26.25 52.344 14.477 1 39.5 4 HIS B CA 1
ATOM 2095 C C . HIS B 1 4 ? 25.547 51.188 15.203 1 39.5 4 HIS B C 1
ATOM 2097 O O . HIS B 1 4 ? 25.469 51.188 16.438 1 39.5 4 HIS B O 1
ATOM 2103 N N . TYR B 1 5 ? 24.484 50.656 14.664 1 41.84 5 TYR B N 1
ATOM 2104 C CA . TYR B 1 5 ? 23.938 49.375 15.125 1 41.84 5 TYR B CA 1
ATOM 2105 C C . TYR B 1 5 ? 25.031 48.344 15.336 1 41.84 5 TYR B C 1
ATOM 2107 O O . TYR B 1 5 ? 25.703 47.938 14.383 1 41.84 5 TYR B O 1
ATOM 2115 N N . ASP B 1 6 ? 25.766 48.312 16.531 1 40.34 6 ASP B N 1
ATOM 2116 C CA . ASP B 1 6 ? 26.672 47.281 17.031 1 40.34 6 ASP B CA 1
ATOM 2117 C C . ASP B 1 6 ? 26.078 45.875 16.875 1 40.34 6 ASP B C 1
ATOM 2119 O O . ASP B 1 6 ? 25.047 45.594 17.469 1 40.34 6 ASP B O 1
ATOM 2123 N N . VAL B 1 7 ? 26.297 45.312 15.727 1 47.41 7 VAL B N 1
ATOM 2124 C CA . VAL B 1 7 ? 26.125 43.844 15.594 1 47.41 7 VAL B CA 1
ATOM 2125 C C . VAL B 1 7 ? 26.719 43.156 16.812 1 47.41 7 VAL B C 1
ATOM 2127 O O . VAL B 1 7 ? 27.938 43.125 17 1 47.41 7 VAL B O 1
ATOM 2130 N N . GLN B 1 8 ? 26.094 43.25 18.031 1 47.44 8 GLN B N 1
ATOM 2131 C CA . GLN B 1 8 ? 26.469 42.5 19.234 1 47.44 8 GLN B CA 1
ATOM 2132 C C . GLN B 1 8 ? 26.844 41.062 18.891 1 47.44 8 GLN B C 1
ATOM 2134 O O . GLN B 1 8 ? 26.016 40.312 18.359 1 47.44 8 GLN B O 1
ATOM 2139 N N . ALA B 1 9 ? 28.172 40.75 18.594 1 51.72 9 ALA B N 1
ATOM 2140 C CA . ALA B 1 9 ? 28.766 39.406 18.531 1 51.72 9 ALA B CA 1
ATOM 2141 C C . ALA B 1 9 ? 28.141 38.469 19.547 1 51.72 9 ALA B C 1
ATOM 2143 O O . ALA B 1 9 ? 28 38.844 20.719 1 51.72 9 ALA B O 1
ATOM 2144 N N . LEU B 1 10 ? 27.297 37.625 19.109 1 55.25 10 LEU B N 1
ATOM 2145 C CA . LEU B 1 10 ? 26.828 36.562 20.031 1 55.25 10 LEU B CA 1
ATOM 2146 C C . LEU B 1 10 ? 27.938 36.156 20.984 1 55.25 10 LEU B C 1
ATOM 2148 O O . LEU B 1 10 ? 29.109 36.062 20.594 1 55.25 10 LEU B O 1
ATOM 2152 N N . PRO B 1 11 ? 27.781 36.312 22.344 1 57.47 11 PRO B N 1
ATOM 2153 C CA . PRO B 1 11 ? 28.812 35.906 23.312 1 57.47 11 PRO B CA 1
ATOM 2154 C C . PRO B 1 11 ? 29.469 34.562 22.984 1 57.47 11 PRO B C 1
ATOM 2156 O O . PRO B 1 11 ? 28.844 33.719 22.359 1 57.47 11 PRO B O 1
ATOM 2159 N N . ALA B 1 12 ? 30.797 34.344 23.125 1 57.22 12 ALA B N 1
ATOM 2160 C CA . ALA B 1 12 ? 31.656 33.219 22.859 1 57.22 12 ALA B CA 1
ATOM 2161 C C . ALA B 1 12 ? 31.031 31.906 23.359 1 57.22 12 ALA B C 1
ATOM 2163 O O . ALA B 1 12 ? 31.125 30.859 22.719 1 57.22 12 ALA B O 1
ATOM 2164 N N . GLU B 1 13 ? 30.359 32 24.484 1 55.56 13 GLU B N 1
ATOM 2165 C CA . GLU B 1 13 ? 29.75 30.828 25.078 1 55.56 13 GLU B CA 1
ATOM 2166 C C . GLU B 1 13 ? 28.641 30.281 24.203 1 55.56 13 GLU B C 1
ATOM 2168 O O . GLU B 1 13 ? 28.484 29.062 24.062 1 55.56 13 GLU B O 1
ATOM 2173 N N . GLN B 1 14 ? 27.844 31.203 23.609 1 54.91 14 GLN B N 1
ATOM 2174 C CA . GLN B 1 14 ? 26.766 30.734 22.734 1 54.91 14 GLN B CA 1
ATOM 2175 C C . GLN B 1 14 ? 27.312 30.203 21.422 1 54.91 14 GLN B C 1
ATOM 2177 O O . GLN B 1 14 ? 26.766 29.266 20.844 1 54.91 14 GLN B O 1
ATOM 2182 N N . ARG B 1 15 ? 28.484 30.891 21 1 49.59 15 ARG B N 1
ATOM 2183 C CA . ARG B 1 15 ? 29.141 30.344 19.812 1 49.59 15 ARG B CA 1
ATOM 2184 C C . ARG B 1 15 ? 29.688 28.953 20.078 1 49.59 15 ARG B C 1
ATOM 2186 O O . ARG B 1 15 ? 29.594 28.062 19.219 1 49.59 15 ARG B O 1
ATOM 2193 N N . GLU B 1 16 ? 30.328 28.812 21.203 1 50.5 16 GLU B N 1
ATOM 2194 C CA . GLU B 1 16 ? 30.859 27.5 21.547 1 50.5 16 GLU B CA 1
ATOM 2195 C C . GLU B 1 16 ? 29.75 26.469 21.734 1 50.5 16 GLU B C 1
ATOM 2197 O O . GLU B 1 16 ? 29.906 25.312 21.344 1 50.5 16 GLU B O 1
ATOM 2202 N N . HIS B 1 17 ? 28.625 26.812 22.391 1 50.84 17 HIS B N 1
ATOM 2203 C CA . HIS B 1 17 ? 27.516 25.875 22.531 1 50.84 17 HIS B CA 1
ATOM 2204 C C . HIS B 1 17 ? 26.906 25.547 21.172 1 50.84 17 HIS B C 1
ATOM 2206 O O . HIS B 1 17 ? 26.5 24.406 20.922 1 50.84 17 HIS B O 1
ATOM 2212 N N . ILE B 1 18 ? 26.875 26.594 20.297 1 46.44 18 ILE B N 1
ATOM 2213 C CA . ILE B 1 18 ? 26.391 26.328 18.953 1 46.44 18 ILE B CA 1
ATOM 2214 C C . ILE B 1 18 ? 27.406 25.438 18.219 1 46.44 18 ILE B C 1
ATOM 2216 O O . ILE B 1 18 ? 27.016 24.5 17.516 1 46.44 18 ILE B O 1
ATOM 2220 N N . LEU B 1 19 ? 28.672 25.828 18.469 1 47.41 19 LEU B N 1
ATOM 2221 C CA . LEU B 1 19 ? 29.688 25.031 17.781 1 47.41 19 LEU B CA 1
ATOM 2222 C C . LEU B 1 19 ? 29.797 23.641 18.406 1 47.41 19 LEU B C 1
ATOM 2224 O O . LEU B 1 19 ? 30.062 22.672 17.703 1 47.41 19 LEU B O 1
ATOM 2228 N N . ARG B 1 20 ? 29.906 23.641 19.719 1 48.81 20 ARG B N 1
ATOM 2229 C CA . ARG B 1 20 ? 30.031 22.328 20.359 1 48.81 20 ARG B CA 1
ATOM 2230 C C . ARG B 1 20 ? 28.797 21.484 20.094 1 48.81 20 ARG B C 1
ATOM 2232 O O . ARG B 1 20 ? 28.891 20.25 19.984 1 48.81 20 ARG B O 1
ATOM 2239 N N . GLY B 1 21 ? 27.672 22 20.25 1 45.84 21 GLY B N 1
ATOM 2240 C CA . GLY B 1 21 ? 26.453 21.281 19.922 1 45.84 21 GLY B CA 1
ATOM 2241 C C . GLY B 1 21 ? 26.438 20.719 18.516 1 45.84 21 GLY B C 1
ATOM 2242 O O . GLY B 1 21 ? 25.812 19.688 18.266 1 45.84 21 GLY B O 1
ATOM 2243 N N . PHE B 1 22 ? 27.078 21.453 17.641 1 47.31 22 PHE B N 1
ATOM 2244 C CA . PHE B 1 22 ? 27.188 21.016 16.25 1 47.31 22 PHE B CA 1
ATOM 2245 C C . PHE B 1 22 ? 28.188 19.875 16.125 1 47.31 22 PHE B C 1
ATOM 2247 O O . PHE B 1 22 ? 28.047 19 15.273 1 47.31 22 PHE B O 1
ATOM 2254 N N . GLY B 1 23 ? 29.188 19.844 16.938 1 47.5 23 GLY B N 1
ATOM 2255 C CA . GLY B 1 23 ? 30.312 18.938 16.719 1 47.5 23 GLY B CA 1
ATOM 2256 C C . GLY B 1 23 ? 29.969 17.484 17.031 1 47.5 23 GLY B C 1
ATOM 2257 O O . GLY B 1 23 ? 30.25 16.594 16.219 1 47.5 23 GLY B O 1
ATOM 2258 N N . LEU B 1 24 ? 29.875 17.234 18.344 1 49.91 24 LEU B N 1
ATOM 2259 C CA . LEU B 1 24 ? 29.656 15.844 18.766 1 49.91 24 LEU B CA 1
ATOM 2260 C C . LEU B 1 24 ? 28.406 15.266 18.125 1 49.91 24 LEU B C 1
ATOM 2262 O O . LEU B 1 24 ? 28.328 14.062 17.875 1 49.91 24 LEU B O 1
ATOM 2266 N N . GLY B 1 25 ? 27.5 16.172 17.906 1 54.28 25 GLY B N 1
ATOM 2267 C CA . GLY B 1 25 ? 26.203 15.836 17.328 1 54.28 25 GLY B CA 1
ATOM 2268 C C . GLY B 1 25 ? 26.312 15.391 15.875 1 54.28 25 GLY B C 1
ATOM 2269 O O . GLY B 1 25 ? 25.641 14.453 15.461 1 54.28 25 GLY B O 1
ATOM 2270 N N . TRP B 1 26 ? 27.406 15.93 15.328 1 63.53 26 TRP B N 1
ATOM 2271 C CA . TRP B 1 26 ? 27.562 15.594 13.922 1 63.53 26 TRP B CA 1
ATOM 2272 C C . TRP B 1 26 ? 28.219 14.227 13.75 1 63.53 26 TRP B C 1
ATOM 2274 O O . TRP B 1 26 ? 27.891 13.484 12.82 1 63.53 26 TRP B O 1
ATOM 2284 N N . TRP B 1 27 ? 29.141 13.844 14.727 1 63.94 27 TRP B N 1
ATOM 2285 C CA . TRP B 1 27 ? 29.781 12.531 14.641 1 63.94 27 TRP B CA 1
ATOM 2286 C C . TRP B 1 27 ? 28.781 11.414 14.898 1 63.94 27 TRP B C 1
ATOM 2288 O O . TRP B 1 27 ? 28.812 10.375 14.234 1 63.94 27 TRP B O 1
ATOM 2298 N N . ARG B 1 28 ? 28 11.578 15.93 1 68.69 28 ARG B N 1
ATOM 2299 C CA . ARG B 1 28 ? 26.953 10.594 16.203 1 68.69 28 ARG B CA 1
ATOM 2300 C C . ARG B 1 28 ? 26 10.453 15.023 1 68.69 28 ARG B C 1
ATOM 2302 O O . ARG B 1 28 ? 25.625 9.336 14.656 1 68.69 28 ARG B O 1
ATOM 2309 N N . GLN B 1 29 ? 25.75 11.531 14.531 1 76.56 29 GLN B N 1
ATOM 2310 C CA . GLN B 1 29 ? 24.891 11.5 13.359 1 76.56 29 GLN B CA 1
ATOM 2311 C C . GLN B 1 29 ? 25.578 10.812 12.188 1 76.56 29 GLN B C 1
ATOM 2313 O O . GLN B 1 29 ? 24.953 10.023 11.469 1 76.56 29 GLN B O 1
ATOM 2318 N N . LEU B 1 30 ? 26.875 11.07 12.117 1 78.5 30 LEU B N 1
ATOM 2319 C CA . LEU B 1 30 ? 27.641 10.445 11.047 1 78.5 30 LEU B CA 1
ATOM 2320 C C . LEU B 1 30 ? 27.75 8.938 11.266 1 78.5 30 LEU B C 1
ATOM 2322 O O . LEU B 1 30 ? 27.672 8.164 10.312 1 78.5 30 LEU B O 1
ATOM 2326 N N . GLY B 1 31 ? 27.922 8.594 12.516 1 81.19 31 GLY B N 1
ATOM 2327 C CA . GLY B 1 31 ? 27.969 7.176 12.844 1 81.19 31 GLY B CA 1
ATOM 2328 C C . GLY B 1 31 ? 26.672 6.449 12.539 1 81.19 31 GLY B C 1
ATOM 2329 O O . GLY B 1 31 ? 26.688 5.348 11.984 1 81.19 31 GLY B O 1
ATOM 2330 N N . GLN B 1 32 ? 25.594 7.031 12.82 1 83.06 32 GLN B N 1
ATOM 2331 C CA . GLN B 1 32 ? 24.297 6.43 12.555 1 83.06 32 GLN B CA 1
ATOM 2332 C C . GLN B 1 32 ? 24.047 6.305 11.055 1 83.06 32 GLN B C 1
ATOM 2334 O O . GLN B 1 32 ? 23.547 5.277 10.594 1 83.06 32 GLN B O 1
ATOM 2339 N N . VAL B 1 33 ? 24.422 7.285 10.391 1 84.81 33 VAL B N 1
ATOM 2340 C CA . VAL B 1 33 ? 24.25 7.262 8.938 1 84.81 33 VAL B CA 1
ATOM 2341 C C . VAL B 1 33 ? 25.141 6.184 8.328 1 84.81 33 VAL B C 1
ATOM 2343 O O . VAL B 1 33 ? 24.719 5.465 7.414 1 84.81 33 VAL B O 1
ATOM 2346 N N . ALA B 1 34 ? 26.297 6.047 8.891 1 90.25 34 ALA B N 1
ATOM 2347 C CA . ALA B 1 34 ? 27.234 5.035 8.414 1 90.25 34 ALA B CA 1
ATOM 2348 C C . ALA B 1 34 ? 26.703 3.627 8.664 1 90.25 34 ALA B C 1
ATOM 2350 O O . ALA B 1 34 ? 26.844 2.74 7.824 1 90.25 34 ALA B O 1
ATOM 2351 N N . ILE B 1 35 ? 26.078 3.469 9.719 1 91.12 35 ILE B N 1
ATOM 2352 C CA . ILE B 1 35 ? 25.531 2.168 10.062 1 91.12 35 ILE B CA 1
ATOM 2353 C C . ILE B 1 35 ? 24.375 1.831 9.117 1 91.12 35 ILE B C 1
ATOM 2355 O O . ILE B 1 35 ? 24.312 0.721 8.586 1 91.12 35 ILE B O 1
ATOM 2359 N N . VAL B 1 36 ? 23.469 2.787 8.93 1 90.69 36 VAL B N 1
ATOM 2360 C CA . VAL B 1 36 ? 22.359 2.566 8.023 1 90.69 36 VAL B CA 1
ATOM 2361 C C . VAL B 1 36 ? 22.875 2.256 6.621 1 90.69 36 VAL B C 1
ATOM 2363 O O . VAL B 1 36 ? 22.406 1.318 5.969 1 90.69 36 VAL B O 1
ATOM 2366 N N . PHE B 1 37 ? 23.828 2.996 6.219 1 93.56 37 PHE B N 1
ATOM 2367 C CA . PHE B 1 37 ? 24.422 2.785 4.902 1 93.56 37 PHE B CA 1
ATOM 2368 C C . PHE B 1 37 ? 25.078 1.411 4.82 1 93.56 37 PHE B C 1
ATOM 2370 O O . PHE B 1 37 ? 24.953 0.72 3.807 1 93.56 37 PHE B O 1
ATOM 2377 N N . GLY B 1 38 ? 25.766 1.049 5.871 1 95.62 38 GLY B N 1
ATOM 2378 C CA . GLY B 1 38 ? 26.375 -0.27 5.926 1 95.62 38 GLY B CA 1
ATOM 2379 C C . GLY B 1 38 ? 25.375 -1.398 5.836 1 95.62 38 GLY B C 1
ATOM 2380 O O . GLY B 1 38 ? 25.578 -2.367 5.105 1 95.62 38 GLY B O 1
ATOM 2381 N N . VAL B 1 39 ? 24.266 -1.262 6.516 1 95.81 39 VAL B N 1
ATOM 2382 C CA . VAL B 1 39 ? 23.219 -2.264 6.504 1 95.81 39 VAL B CA 1
ATOM 2383 C C . VAL B 1 39 ? 22.594 -2.346 5.113 1 95.81 39 VAL B C 1
ATOM 2385 O O . VAL B 1 39 ? 22.328 -3.439 4.605 1 95.81 39 VAL B O 1
ATOM 2388 N N . VAL B 1 40 ? 22.375 -1.252 4.508 1 96.5 40 VAL B N 1
ATOM 2389 C CA . VAL B 1 40 ? 21.812 -1.194 3.168 1 96.5 40 VAL B CA 1
ATOM 2390 C C . VAL B 1 40 ? 22.75 -1.881 2.176 1 96.5 40 VAL B C 1
ATOM 2392 O O . VAL B 1 40 ? 22.312 -2.703 1.367 1 96.5 40 VAL B O 1
ATOM 2395 N N . LEU B 1 41 ? 24.047 -1.568 2.25 1 96.62 41 LEU B N 1
ATOM 2396 C CA . LEU B 1 41 ? 25.031 -2.17 1.349 1 96.62 41 LEU B CA 1
ATOM 2397 C C . LEU B 1 41 ? 25.109 -3.678 1.559 1 96.62 41 LEU B C 1
ATOM 2399 O O . LEU B 1 41 ? 25.203 -4.438 0.593 1 96.62 41 LEU B O 1
ATOM 2403 N N . LEU B 1 42 ? 25.047 -4.062 2.807 1 96.69 42 LEU B N 1
ATOM 2404 C CA . LEU B 1 42 ? 25.078 -5.488 3.125 1 96.69 42 LEU B CA 1
ATOM 2405 C C . LEU B 1 42 ? 23.844 -6.188 2.566 1 96.69 42 LEU B C 1
ATOM 2407 O O . LEU B 1 42 ? 23.938 -7.281 2.008 1 96.69 42 LEU B O 1
ATOM 2411 N N . ALA B 1 43 ? 22.719 -5.586 2.76 1 96.88 43 ALA B N 1
ATOM 2412 C CA . ALA B 1 43 ? 21.469 -6.156 2.234 1 96.88 43 ALA B CA 1
ATOM 2413 C C . ALA B 1 43 ? 21.516 -6.25 0.711 1 96.88 43 ALA B C 1
ATOM 2415 O O . ALA B 1 43 ? 21.125 -7.266 0.135 1 96.88 43 ALA B O 1
ATOM 2416 N N . CYS B 1 44 ? 22 -5.227 0.075 1 96.06 44 CYS B N 1
ATOM 2417 C CA . CYS B 1 44 ? 22.125 -5.211 -1.379 1 96.06 44 CYS B CA 1
ATOM 2418 C C . CYS B 1 44 ? 23.062 -6.305 -1.865 1 96.06 44 CYS B C 1
ATOM 2420 O O . CYS B 1 44 ? 22.781 -6.977 -2.859 1 96.06 44 CYS B O 1
ATOM 2422 N N . TRP B 1 45 ? 24.125 -6.473 -1.142 1 95.06 45 TRP B N 1
ATOM 2423 C CA . TRP B 1 45 ? 25.062 -7.531 -1.471 1 95.06 45 TRP B CA 1
ATOM 2424 C C . TRP B 1 45 ? 24.453 -8.906 -1.259 1 95.06 45 TRP B C 1
ATOM 2426 O O . TRP B 1 45 ? 24.562 -9.781 -2.117 1 95.06 45 TRP B O 1
ATOM 2436 N N . TYR B 1 46 ? 23.797 -9.047 -0.157 1 94.62 46 TYR B N 1
ATOM 2437 C CA . TYR B 1 46 ? 23.203 -10.32 0.24 1 94.62 46 TYR B CA 1
ATOM 2438 C C . TYR B 1 46 ? 22.188 -10.789 -0.786 1 94.62 46 TYR B C 1
ATOM 2440 O O . TYR B 1 46 ? 22.109 -11.984 -1.091 1 94.62 46 TYR B O 1
ATOM 2448 N N . VAL B 1 47 ? 21.438 -9.852 -1.406 1 94.44 47 VAL B N 1
ATOM 2449 C CA . VAL B 1 47 ? 20.359 -10.234 -2.307 1 94.44 47 VAL B CA 1
ATOM 2450 C C . VAL B 1 47 ? 20.875 -10.273 -3.744 1 94.44 47 VAL B C 1
ATOM 2452 O O . VAL B 1 47 ? 20.109 -10.586 -4.668 1 94.44 47 VAL B O 1
ATOM 2455 N N . GLY B 1 48 ? 22.094 -9.898 -3.982 1 91.5 48 GLY B N 1
ATOM 2456 C CA . GLY B 1 48 ? 22.688 -10.023 -5.301 1 91.5 48 GLY B CA 1
ATOM 2457 C C . GLY B 1 48 ? 22.5 -8.789 -6.16 1 91.5 48 GLY B C 1
ATOM 2458 O O . GLY B 1 48 ? 22.719 -8.828 -7.371 1 91.5 48 GLY B O 1
ATOM 2459 N N . LEU B 1 49 ? 22.109 -7.727 -5.551 1 90.88 49 LEU B N 1
ATOM 2460 C CA . LEU B 1 49 ? 21.875 -6.5 -6.293 1 90.88 49 LEU B CA 1
ATOM 2461 C C . LEU B 1 49 ? 23.172 -5.879 -6.773 1 90.88 49 LEU B C 1
ATOM 2463 O O . LEU B 1 49 ? 23.203 -5.145 -7.762 1 90.88 49 LEU B O 1
ATOM 2467 N N . LEU B 1 50 ? 24.25 -6.242 -6.125 1 90.88 50 LEU B N 1
ATOM 2468 C CA . LEU B 1 50 ? 25.531 -5.652 -6.48 1 90.88 50 LEU B CA 1
ATOM 2469 C C . LEU B 1 50 ? 26.312 -6.566 -7.418 1 90.88 50 LEU B C 1
ATOM 2471 O O . LEU B 1 50 ? 27.438 -6.266 -7.785 1 90.88 50 LEU B O 1
ATOM 2475 N N . ASP B 1 51 ? 25.672 -7.656 -7.766 1 89.31 51 ASP B N 1
ATOM 2476 C CA . ASP B 1 51 ? 26.281 -8.547 -8.742 1 89.31 51 ASP B CA 1
ATOM 2477 C C . ASP B 1 51 ? 26.078 -8.031 -10.164 1 89.31 51 ASP B C 1
ATOM 2479 O O . ASP B 1 51 ? 25.031 -8.289 -10.781 1 89.31 51 ASP B O 1
ATOM 2483 N N . ALA B 1 52 ? 27.031 -7.449 -10.719 1 85.25 52 ALA B N 1
ATOM 2484 C CA . ALA B 1 52 ? 26.953 -6.801 -12.023 1 85.25 52 ALA B CA 1
ATOM 2485 C C . ALA B 1 52 ? 26.703 -7.82 -13.133 1 85.25 52 ALA B C 1
ATOM 2487 O O . ALA B 1 52 ? 25.984 -7.535 -14.094 1 85.25 52 ALA B O 1
ATOM 2488 N N . THR B 1 53 ? 27.203 -8.945 -12.977 1 84 53 THR B N 1
ATOM 2489 C CA . THR B 1 53 ? 27.031 -9.984 -13.984 1 84 53 THR B CA 1
ATOM 2490 C C . THR B 1 53 ? 25.562 -10.375 -14.109 1 84 53 THR B C 1
ATOM 2492 O O . THR B 1 53 ? 25.031 -10.461 -15.219 1 84 53 THR B O 1
ATOM 2495 N N . THR B 1 54 ? 24.969 -10.555 -12.961 1 81.25 54 THR B N 1
ATOM 2496 C CA . THR B 1 54 ? 23.562 -10.953 -12.977 1 81.25 54 THR B CA 1
ATOM 2497 C C . THR B 1 54 ? 22.688 -9.82 -13.516 1 81.25 54 THR B C 1
ATOM 2499 O O . THR B 1 54 ? 21.781 -10.055 -14.312 1 81.25 54 THR B O 1
ATOM 2502 N N . LEU B 1 55 ? 22.984 -8.641 -13.086 1 82.31 55 LEU B N 1
ATOM 2503 C CA . LEU B 1 55 ? 22.203 -7.488 -13.523 1 82.31 55 LEU B CA 1
ATOM 2504 C C . LEU B 1 55 ? 22.375 -7.25 -15.023 1 82.31 55 LEU B C 1
ATOM 2506 O O . LEU B 1 55 ? 21.391 -7.027 -15.734 1 82.31 55 LEU B O 1
ATOM 2510 N N . LEU B 1 56 ? 23.562 -7.395 -15.516 1 85.75 56 LEU B N 1
ATOM 2511 C CA . LEU B 1 56 ? 23.844 -7.137 -16.922 1 85.75 56 LEU B CA 1
ATOM 2512 C C . LEU B 1 56 ? 23.281 -8.25 -17.797 1 85.75 56 LEU B C 1
ATOM 2514 O O . LEU B 1 56 ? 22.844 -7.992 -18.922 1 85.75 56 LEU B O 1
ATOM 2518 N N . ASN B 1 57 ? 23.281 -9.422 -17.266 1 83.62 57 ASN B N 1
ATOM 2519 C CA . ASN B 1 57 ? 22.734 -10.539 -18.016 1 83.62 57 ASN B CA 1
ATOM 2520 C C . ASN B 1 57 ? 21.219 -10.477 -18.078 1 83.62 57 ASN B C 1
ATOM 2522 O O . ASN B 1 57 ? 20.594 -11.086 -18.953 1 83.62 57 ASN B O 1
ATOM 2526 N N . GLY B 1 58 ? 20.594 -9.773 -17.094 1 85.25 58 GLY B N 1
ATOM 2527 C CA . GLY B 1 58 ? 19.141 -9.617 -17.078 1 85.25 58 GLY B CA 1
ATOM 2528 C C . GLY B 1 58 ? 18.656 -8.555 -18.031 1 85.25 58 GLY B C 1
ATOM 2529 O O . GLY B 1 58 ? 17.5 -8.594 -18.484 1 85.25 58 GLY B O 1
ATOM 2530 N N . LEU B 1 59 ? 19.531 -7.684 -18.453 1 87.31 59 LEU B N 1
ATOM 2531 C CA . LEU B 1 59 ? 19.141 -6.551 -19.281 1 87.31 59 LEU B CA 1
ATOM 2532 C C . LEU B 1 59 ? 18.656 -7.02 -20.656 1 87.31 59 LEU B C 1
ATOM 2534 O O . LEU B 1 59 ? 17.609 -6.574 -21.141 1 87.31 59 LEU B O 1
ATOM 2538 N N . PRO B 1 60 ? 19.359 -7.953 -21.266 1 89.44 60 PRO B N 1
ATOM 2539 C CA . PRO B 1 60 ? 18.859 -8.461 -22.547 1 89.44 60 PRO B CA 1
ATOM 2540 C C . PRO B 1 60 ? 17.5 -9.133 -22.422 1 89.44 60 PRO B C 1
ATOM 2542 O O . PRO B 1 60 ? 16.672 -9.016 -23.328 1 89.44 60 PRO B O 1
ATOM 2545 N N . SER B 1 61 ? 17.328 -9.844 -21.312 1 89.75 61 SER B N 1
ATOM 2546 C CA . SER B 1 61 ? 16.031 -10.492 -21.094 1 89.75 61 SER B CA 1
ATOM 2547 C C . SER B 1 61 ? 14.914 -9.469 -20.938 1 89.75 61 SER B C 1
ATOM 2549 O O . SER B 1 61 ? 13.82 -9.656 -21.469 1 89.75 61 SER B O 1
ATOM 2551 N N . ILE B 1 62 ? 15.227 -8.461 -20.266 1 89 62 ILE B N 1
ATOM 2552 C CA . ILE B 1 62 ? 14.25 -7.391 -20.094 1 89 62 ILE B CA 1
ATOM 2553 C C . ILE B 1 62 ? 13.961 -6.742 -21.453 1 89 62 ILE B C 1
ATOM 2555 O O . ILE B 1 62 ? 12.797 -6.473 -21.781 1 89 62 ILE B O 1
ATOM 2559 N N . ALA B 1 63 ? 14.984 -6.555 -22.234 1 91.31 63 ALA B N 1
ATOM 2560 C CA . ALA B 1 63 ? 14.82 -5.965 -23.562 1 91.31 63 ALA B CA 1
ATOM 2561 C C . ALA B 1 63 ? 14 -6.875 -24.484 1 91.31 63 ALA B C 1
ATOM 2563 O O . ALA B 1 63 ? 13.156 -6.398 -25.234 1 91.31 63 ALA B O 1
ATOM 2564 N N . THR B 1 64 ? 14.281 -8.07 -24.391 1 92.06 64 THR B N 1
ATOM 2565 C CA . THR B 1 64 ? 13.539 -9.039 -25.188 1 92.06 64 THR B CA 1
ATOM 2566 C C . THR B 1 64 ? 12.07 -9.055 -24.797 1 92.06 64 THR B C 1
ATOM 2568 O O . THR B 1 64 ? 11.188 -9.047 -25.656 1 92.06 64 THR B O 1
ATOM 2571 N N . LEU B 1 65 ? 11.812 -9.055 -23.5 1 91 65 LEU B N 1
ATOM 2572 C CA . LEU B 1 65 ? 10.438 -9.031 -23.016 1 91 65 LEU B CA 1
ATOM 2573 C C . LEU B 1 65 ? 9.727 -7.75 -23.453 1 91 65 LEU B C 1
ATOM 2575 O O . LEU B 1 65 ? 8.562 -7.793 -23.875 1 91 65 LEU B O 1
ATOM 2579 N N . ALA B 1 66 ? 10.453 -6.684 -23.391 1 91.81 66 ALA B N 1
ATOM 2580 C CA . ALA B 1 66 ? 9.898 -5.41 -23.844 1 91.81 66 ALA B CA 1
ATOM 2581 C C . ALA B 1 66 ? 9.594 -5.445 -25.328 1 91.81 66 ALA B C 1
ATOM 2583 O O . ALA B 1 66 ? 8.57 -4.91 -25.781 1 91.81 66 ALA B O 1
ATOM 2584 N N . GLY B 1 67 ? 10.492 -6.031 -26.078 1 94.12 67 GLY B N 1
ATOM 2585 C CA . GLY B 1 67 ? 10.266 -6.191 -27.516 1 94.12 67 GLY B CA 1
ATOM 2586 C C . GLY B 1 67 ? 9.078 -7.074 -27.828 1 94.12 67 GLY B C 1
ATOM 2587 O O . GLY B 1 67 ? 8.281 -6.762 -28.719 1 94.12 67 GLY B O 1
ATOM 2588 N N . GLU B 1 68 ? 8.906 -8.078 -27.047 1 94.69 68 GLU B N 1
ATOM 2589 C CA . GLU B 1 68 ? 7.809 -9.016 -27.25 1 94.69 68 GLU B CA 1
ATOM 2590 C C . GLU B 1 68 ? 6.473 -8.406 -26.828 1 94.69 68 GLU B C 1
ATOM 2592 O O . GLU B 1 68 ? 5.414 -8.867 -27.266 1 94.69 68 GLU B O 1
ATOM 2597 N N . ALA B 1 69 ? 6.562 -7.438 -26.016 1 95.31 69 ALA B N 1
ATOM 2598 C CA . ALA B 1 69 ? 5.352 -6.801 -25.5 1 95.31 69 ALA B CA 1
ATOM 2599 C C . ALA B 1 69 ? 4.84 -5.742 -26.469 1 95.31 69 ALA B C 1
ATOM 2601 O O . ALA B 1 69 ? 3.709 -5.266 -26.344 1 95.31 69 ALA B O 1
ATOM 2602 N N . MET B 1 70 ? 5.672 -5.465 -27.594 1 95.56 70 MET B N 1
ATOM 2603 C CA . MET B 1 70 ? 5.301 -4.391 -28.516 1 95.56 70 MET B CA 1
ATOM 2604 C C . MET B 1 70 ? 4.949 -4.949 -29.891 1 95.56 70 MET B C 1
ATOM 2606 O O . MET B 1 70 ? 5.582 -5.895 -30.359 1 95.56 70 MET B O 1
ATOM 2610 N N . PRO B 1 71 ? 3.928 -4.375 -30.531 1 97.06 71 PRO B N 1
ATOM 2611 C CA . PRO B 1 71 ? 2.975 -3.4 -30 1 97.06 71 PRO B CA 1
ATOM 2612 C C . PRO B 1 71 ? 1.903 -4.043 -29.125 1 97.06 71 PRO B C 1
ATOM 2614 O O . PRO B 1 71 ? 1.569 -5.215 -29.312 1 97.06 71 PRO B O 1
ATOM 2617 N N . PRO B 1 72 ? 1.48 -3.314 -28.172 1 97.56 72 PRO B N 1
ATOM 2618 C CA . PRO B 1 72 ? 0.373 -3.85 -27.375 1 97.56 72 PRO B CA 1
ATOM 2619 C C . PRO B 1 72 ? -0.823 -4.262 -28.234 1 97.56 72 PRO B C 1
ATOM 2621 O O . PRO B 1 72 ? -1.144 -3.59 -29.219 1 97.56 72 PRO B O 1
ATOM 2624 N N . ASP B 1 73 ? -1.395 -5.402 -27.906 1 98.25 73 ASP B N 1
ATOM 2625 C CA . ASP B 1 73 ? -2.525 -5.949 -28.656 1 98.25 73 ASP B CA 1
ATOM 2626 C C . ASP B 1 73 ? -3.838 -5.715 -27.906 1 98.25 73 ASP B C 1
ATOM 2628 O O . ASP B 1 73 ? -4.133 -6.398 -26.938 1 98.25 73 ASP B O 1
ATOM 2632 N N . PHE B 1 74 ? -4.645 -4.77 -28.484 1 97.75 74 PHE B N 1
ATOM 2633 C CA . PHE B 1 74 ? -5.902 -4.391 -27.844 1 97.75 74 PHE B CA 1
ATOM 2634 C C . PHE B 1 74 ? -7.07 -5.145 -28.469 1 97.75 74 PHE B C 1
ATOM 2636 O O . PHE B 1 74 ? -8.234 -4.793 -28.234 1 97.75 74 PHE B O 1
ATOM 2643 N N . SER B 1 75 ? -6.863 -6.168 -29.156 1 96.62 75 SER B N 1
ATOM 2644 C CA . SER B 1 75 ? -7.918 -6.867 -29.891 1 96.62 75 SER B CA 1
ATOM 2645 C C . SER B 1 75 ? -8.953 -7.457 -28.938 1 96.62 75 SER B C 1
ATOM 2647 O O . SER B 1 75 ? -10.125 -7.602 -29.297 1 96.62 75 SER B O 1
ATOM 2649 N N . GLY B 1 76 ? -8.594 -7.734 -27.781 1 95.25 76 GLY B N 1
ATOM 2650 C CA . GLY B 1 76 ? -9.492 -8.352 -26.812 1 95.25 76 GLY B CA 1
ATOM 2651 C C . GLY B 1 76 ? -10.109 -7.352 -25.859 1 95.25 76 GLY B C 1
ATOM 2652 O O . GLY B 1 76 ? -10.609 -7.73 -24.797 1 95.25 76 GLY B O 1
ATOM 2653 N N . TYR B 1 77 ? -10.148 -6.082 -26.203 1 95.56 77 TYR B N 1
ATOM 2654 C CA . TYR B 1 77 ? -10.516 -5.051 -25.234 1 95.56 77 TYR B CA 1
ATOM 2655 C C . TYR B 1 77 ? -11.953 -5.23 -24.766 1 95.56 77 TYR B C 1
ATOM 2657 O O . TYR B 1 77 ? -12.281 -4.914 -23.609 1 95.56 77 TYR B O 1
ATOM 2665 N N . ARG B 1 78 ? -12.836 -5.773 -25.578 1 96.69 78 ARG B N 1
ATOM 2666 C CA . ARG B 1 78 ? -14.234 -5.945 -25.219 1 96.69 78 ARG B CA 1
ATOM 2667 C C . ARG B 1 78 ? -14.383 -6.926 -24.062 1 96.69 78 ARG B C 1
ATOM 2669 O O . ARG B 1 78 ? -15.25 -6.762 -23.203 1 96.69 78 ARG B O 1
ATOM 2676 N N . SER B 1 79 ? -13.523 -7.875 -24.031 1 96.62 79 SER B N 1
ATOM 2677 C CA . SER B 1 79 ? -13.586 -8.898 -23 1 96.62 79 SER B CA 1
ATOM 2678 C C . SER B 1 79 ? -13.039 -8.375 -21.672 1 96.62 79 SER B C 1
ATOM 2680 O O . SER B 1 79 ? -13.195 -9.023 -20.641 1 96.62 79 SER B O 1
ATOM 2682 N N . TRP B 1 80 ? -12.492 -7.152 -21.641 1 97.75 80 TRP B N 1
ATOM 2683 C CA . TRP B 1 80 ? -11.867 -6.629 -20.438 1 97.75 80 TRP B CA 1
ATOM 2684 C C . TRP B 1 80 ? -12.82 -5.703 -19.688 1 97.75 80 TRP B C 1
ATOM 2686 O O . TRP B 1 80 ? -12.562 -5.324 -18.547 1 97.75 80 TRP B O 1
ATOM 2696 N N . ILE B 1 81 ? -13.945 -5.418 -20.297 1 97.62 81 ILE B N 1
ATOM 2697 C CA . ILE B 1 81 ? -14.867 -4.445 -19.719 1 97.62 81 ILE B CA 1
ATOM 2698 C C . ILE B 1 81 ? -15.477 -5.008 -18.438 1 97.62 81 ILE B C 1
ATOM 2700 O O . ILE B 1 81 ? -15.43 -4.363 -17.391 1 97.62 81 ILE B O 1
ATOM 2704 N N . ARG B 1 82 ? -16.047 -6.199 -18.516 1 97.12 82 ARG B N 1
ATOM 2705 C CA . ARG B 1 82 ? -16.656 -6.809 -17.328 1 97.12 82 ARG B CA 1
ATOM 2706 C C . ARG B 1 82 ? -15.625 -7.027 -16.234 1 97.12 82 ARG B C 1
ATOM 2708 O O . ARG B 1 82 ? -15.859 -6.66 -15.078 1 97.12 82 ARG B O 1
ATOM 2715 N N . PRO B 1 83 ? -14.453 -7.586 -16.562 1 97.44 83 PRO B N 1
ATOM 2716 C CA . PRO B 1 83 ? -13.406 -7.73 -15.547 1 97.44 83 PRO B CA 1
ATOM 2717 C C . PRO B 1 83 ? -13.023 -6.402 -14.906 1 97.44 83 PRO B C 1
ATOM 2719 O O . PRO B 1 83 ? -12.742 -6.355 -13.703 1 97.44 83 PRO B O 1
ATOM 2722 N N . LEU B 1 84 ? -13.023 -5.355 -15.648 1 97.69 84 LEU B N 1
ATOM 2723 C CA . LEU B 1 84 ? -12.719 -4.035 -15.109 1 97.69 84 LEU B CA 1
ATOM 2724 C C . LEU B 1 84 ? -13.797 -3.586 -14.125 1 97.69 84 LEU B C 1
ATOM 2726 O O . LEU B 1 84 ? -13.484 -3.033 -13.07 1 97.69 84 LEU B O 1
ATOM 2730 N N . ILE B 1 85 ? -14.992 -3.859 -14.445 1 97.19 85 ILE B N 1
ATOM 2731 C CA . ILE B 1 85 ? -16.109 -3.514 -13.578 1 97.19 85 ILE B CA 1
ATOM 2732 C C . ILE B 1 85 ? -16.031 -4.332 -12.297 1 97.19 85 ILE B C 1
ATOM 2734 O O . ILE B 1 85 ? -16.281 -3.811 -11.203 1 97.19 85 ILE B O 1
ATOM 2738 N N . ASP B 1 86 ? -15.695 -5.586 -12.461 1 97.5 86 ASP B N 1
ATOM 2739 C CA . ASP B 1 86 ? -15.523 -6.449 -11.289 1 97.5 86 ASP B CA 1
ATOM 2740 C C . ASP B 1 86 ? -14.469 -5.891 -10.344 1 97.5 86 ASP B C 1
ATOM 2742 O O . ASP B 1 86 ? -14.68 -5.84 -9.133 1 97.5 86 ASP B O 1
ATOM 2746 N N . THR B 1 87 ? -13.328 -5.496 -10.922 1 97.56 87 THR B N 1
ATOM 2747 C CA . THR B 1 87 ? -12.234 -4.949 -10.133 1 97.56 87 THR B CA 1
ATOM 2748 C C . THR B 1 87 ? -12.664 -3.672 -9.414 1 97.56 87 THR B C 1
ATOM 2750 O O . THR B 1 87 ? -12.406 -3.504 -8.227 1 97.56 87 THR B O 1
ATOM 2753 N N . LEU B 1 88 ? -13.352 -2.842 -10.117 1 97.81 88 LEU B N 1
ATOM 2754 C CA . LEU B 1 88 ? -13.852 -1.596 -9.547 1 97.81 88 LEU B CA 1
ATOM 2755 C C . LEU B 1 88 ? -14.844 -1.875 -8.422 1 97.81 88 LEU B C 1
ATOM 2757 O O . LEU B 1 88 ? -14.758 -1.284 -7.344 1 97.81 88 LEU B O 1
ATOM 2761 N N . ALA B 1 89 ? -15.758 -2.768 -8.68 1 98.12 89 ALA B N 1
ATOM 2762 C CA . ALA B 1 89 ? -16.781 -3.111 -7.691 1 98.12 89 ALA B CA 1
ATOM 2763 C C . ALA B 1 89 ? -16.156 -3.713 -6.438 1 98.12 89 ALA B C 1
ATOM 2765 O O . ALA B 1 89 ? -16.547 -3.385 -5.316 1 98.12 89 ALA B O 1
ATOM 2766 N N . MET B 1 90 ? -15.195 -4.566 -6.598 1 98.06 90 MET B N 1
ATOM 2767 C CA . MET B 1 90 ? -14.5 -5.164 -5.465 1 98.06 90 MET B CA 1
ATOM 2768 C C . MET B 1 90 ? -13.82 -4.098 -4.617 1 98.06 90 MET B C 1
ATOM 2770 O O . MET B 1 90 ? -13.875 -4.145 -3.387 1 98.06 90 MET B O 1
ATOM 2774 N N . SER B 1 91 ? -13.156 -3.168 -5.293 1 98.25 91 SER B N 1
ATOM 2775 C CA . SER B 1 91 ? -12.438 -2.125 -4.57 1 98.25 91 SER B CA 1
ATOM 2776 C C . SER B 1 91 ? -13.391 -1.257 -3.756 1 98.25 91 SER B C 1
ATOM 2778 O O . SER B 1 91 ? -13.094 -0.9 -2.613 1 98.25 91 SER B O 1
ATOM 2780 N N . ILE B 1 92 ? -14.547 -0.959 -4.328 1 98.38 92 ILE B N 1
ATOM 2781 C CA . ILE B 1 92 ? -15.539 -0.127 -3.652 1 98.38 92 ILE B CA 1
ATOM 2782 C C . ILE B 1 92 ? -16.125 -0.886 -2.463 1 98.38 92 ILE B C 1
ATOM 2784 O O . ILE B 1 92 ? -16.188 -0.358 -1.352 1 98.38 92 ILE B O 1
ATOM 2788 N N . ALA B 1 93 ? -16.5 -2.115 -2.686 1 98.31 93 ALA B N 1
ATOM 2789 C CA . ALA B 1 93 ? -17.094 -2.934 -1.633 1 98.31 93 ALA B CA 1
ATOM 2790 C C . ALA B 1 93 ? -16.094 -3.195 -0.51 1 98.31 93 ALA B C 1
ATOM 2792 O O . ALA B 1 93 ? -16.453 -3.139 0.67 1 98.31 93 ALA B O 1
ATOM 2793 N N . GLY B 1 94 ? -14.867 -3.529 -0.89 1 98.38 94 GLY B N 1
ATOM 2794 C CA . GLY B 1 94 ? -13.836 -3.711 0.116 1 98.38 94 GLY B CA 1
ATOM 2795 C C . GLY B 1 94 ? -13.609 -2.477 0.967 1 98.38 94 GLY B C 1
ATOM 2796 O O . GLY B 1 94 ? -13.461 -2.574 2.188 1 98.38 94 GLY B O 1
ATOM 2797 N N . THR B 1 95 ? -13.594 -1.349 0.322 1 98.5 95 THR B N 1
ATOM 2798 C CA . THR B 1 95 ? -13.43 -0.092 1.045 1 98.5 95 THR B CA 1
ATOM 2799 C C . THR B 1 95 ? -14.609 0.155 1.979 1 98.5 95 THR B C 1
ATOM 2801 O O . THR B 1 95 ? -14.43 0.635 3.1 1 98.5 95 THR B O 1
ATOM 2804 N N . ALA B 1 96 ? -15.805 -0.198 1.506 1 98.12 96 ALA B N 1
ATOM 2805 C CA . ALA B 1 96 ? -17 -0.047 2.338 1 98.12 96 ALA B CA 1
ATOM 2806 C C . ALA B 1 96 ? -16.891 -0.878 3.611 1 98.12 96 ALA B C 1
ATOM 2808 O O . ALA B 1 96 ? -17.188 -0.392 4.707 1 98.12 96 ALA B O 1
ATOM 2809 N N . ILE B 1 97 ? -16.453 -2.057 3.482 1 97.56 97 ILE B N 1
ATOM 2810 C CA . ILE B 1 97 ? -16.234 -2.918 4.641 1 97.56 97 ILE B CA 1
ATOM 2811 C C . ILE B 1 97 ? -15.242 -2.262 5.598 1 97.56 97 ILE B C 1
ATOM 2813 O O . ILE B 1 97 ? -15.492 -2.193 6.805 1 97.56 97 ILE B O 1
ATOM 2817 N N . ALA B 1 98 ? -14.148 -1.813 5.043 1 98.5 98 ALA B N 1
ATOM 2818 C CA . ALA B 1 98 ? -13.102 -1.201 5.852 1 98.5 98 ALA B CA 1
ATOM 2819 C C . ALA B 1 98 ? -13.633 -0.001 6.629 1 98.5 98 ALA B C 1
ATOM 2821 O O . ALA B 1 98 ? -13.383 0.133 7.828 1 98.5 98 ALA B O 1
ATOM 2822 N N . VAL B 1 99 ? -14.414 0.835 5.953 1 97.94 99 VAL B N 1
ATOM 2823 C CA . VAL B 1 99 ? -14.922 2.062 6.559 1 97.94 99 VAL B CA 1
ATOM 2824 C C . VAL B 1 99 ? -15.93 1.722 7.656 1 97.94 99 VAL B C 1
ATOM 2826 O O . VAL B 1 99 ? -15.836 2.236 8.773 1 97.94 99 VAL B O 1
ATOM 2829 N N . VAL B 1 100 ? -16.844 0.827 7.383 1 96.81 100 VAL B N 1
ATOM 2830 C CA . VAL B 1 100 ? -17.906 0.48 8.32 1 96.81 100 VAL B CA 1
ATOM 2831 C C . VAL B 1 100 ? -17.312 -0.146 9.578 1 96.81 100 VAL B C 1
ATOM 2833 O O . VAL B 1 100 ? -17.594 0.291 10.695 1 96.81 100 VAL B O 1
ATOM 2836 N N . PHE B 1 101 ? -16.422 -1.054 9.422 1 97.44 101 PHE B N 1
ATOM 2837 C CA . PHE B 1 101 ? -15.844 -1.729 10.578 1 97.44 101 PHE B CA 1
ATOM 2838 C C . PHE B 1 101 ? -14.906 -0.796 11.328 1 97.44 101 PHE B C 1
ATOM 2840 O O . PHE B 1 101 ? -14.852 -0.824 12.562 1 97.44 101 PHE B O 1
ATOM 2847 N N . SER B 1 102 ? -14.148 0.031 10.602 1 98.19 102 SER B N 1
ATOM 2848 C CA . SER B 1 102 ? -13.227 0.954 11.25 1 98.19 102 SER B CA 1
ATOM 2849 C C . SER B 1 102 ? -13.969 1.996 12.078 1 98.19 102 SER B C 1
ATOM 2851 O O . SER B 1 102 ? -13.469 2.445 13.109 1 98.19 102 SER B O 1
ATOM 2853 N N . LEU B 1 103 ? -15.188 2.4 11.57 1 95 103 LEU B N 1
ATOM 2854 C CA . LEU B 1 103 ? -15.992 3.346 12.336 1 95 103 LEU B CA 1
ATOM 2855 C C . LEU B 1 103 ? -16.359 2.773 13.703 1 95 103 LEU B C 1
ATOM 2857 O O . LEU B 1 103 ? -16.375 3.5 14.695 1 95 103 LEU B O 1
ATOM 2861 N N . VAL B 1 104 ? -16.578 1.531 13.758 1 92.94 104 VAL B N 1
ATOM 2862 C CA . VAL B 1 104 ? -16.984 0.873 15 1 92.94 104 VAL B CA 1
ATOM 2863 C C . VAL B 1 104 ? -15.758 0.684 15.898 1 92.94 104 VAL B C 1
ATOM 2865 O O . VAL B 1 104 ? -15.781 1.042 17.078 1 92.94 104 VAL B O 1
ATOM 2868 N N . VAL B 1 105 ? -14.688 0.301 15.336 1 96.56 105 VAL B N 1
ATOM 2869 C CA . VAL B 1 105 ? -13.516 -0.077 16.125 1 96.56 105 VAL B CA 1
ATOM 2870 C C . VAL B 1 105 ? -12.742 1.174 16.531 1 96.56 105 VAL B C 1
ATOM 2872 O O . VAL B 1 105 ? -12.102 1.196 17.578 1 96.56 105 VAL B O 1
ATOM 2875 N N . ALA B 1 106 ? -12.828 2.188 15.711 1 96.19 106 ALA B N 1
ATOM 2876 C CA . ALA B 1 106 ? -12.023 3.387 15.922 1 96.19 106 ALA B CA 1
ATOM 2877 C C . ALA B 1 106 ? -12.336 4.027 17.281 1 96.19 106 ALA B C 1
ATOM 2879 O O . ALA B 1 106 ? -11.438 4.535 17.953 1 96.19 106 ALA B O 1
ATOM 2880 N N . PHE B 1 107 ? -13.609 3.953 17.719 1 92.25 107 PHE B N 1
ATOM 2881 C CA . PHE B 1 107 ? -14.016 4.598 18.969 1 92.25 107 PHE B CA 1
ATOM 2882 C C . PHE B 1 107 ? -13.477 3.836 20.172 1 92.25 107 PHE B C 1
ATOM 2884 O O . PHE B 1 107 ? -13.273 4.418 21.234 1 92.25 107 PHE B O 1
ATOM 2891 N N . VAL B 1 108 ? -13.234 2.572 20 1 94.5 108 VAL B N 1
ATOM 2892 C CA . VAL B 1 108 ? -12.695 1.821 21.141 1 94.5 108 VAL B CA 1
ATOM 2893 C C . VAL B 1 108 ? -11.172 1.728 21.016 1 94.5 108 VAL B C 1
ATOM 2895 O O . VAL B 1 108 ? -10.5 1.261 21.938 1 94.5 108 VAL B O 1
ATOM 2898 N N . ALA B 1 109 ? -10.68 2.199 19.875 1 96.75 109 ALA B N 1
ATOM 2899 C CA . ALA B 1 109 ? -9.234 2.186 19.656 1 96.75 109 ALA B CA 1
ATOM 2900 C C . ALA B 1 109 ? -8.633 3.572 19.875 1 96.75 109 ALA B C 1
ATOM 2902 O O . ALA B 1 109 ? -7.449 3.791 19.609 1 96.75 109 ALA B O 1
ATOM 2903 N N . ALA B 1 110 ? -9.445 4.465 20.234 1 95.62 110 ALA B N 1
ATOM 2904 C CA . ALA B 1 110 ? -8.984 5.805 20.609 1 95.62 110 ALA B CA 1
ATOM 2905 C C . ALA B 1 110 ? -8.883 5.961 22.109 1 95.62 110 ALA B C 1
ATOM 2907 O O . ALA B 1 110 ? -9.812 5.617 22.844 1 95.62 110 ALA B O 1
ATOM 2908 N N . ARG B 1 111 ? -7.859 6.574 22.562 1 93.12 111 ARG B N 1
ATOM 2909 C CA . ARG B 1 111 ? -7.578 6.672 23.984 1 93.12 111 ARG B CA 1
ATOM 2910 C C . ARG B 1 111 ? -8.633 7.512 24.688 1 93.12 111 ARG B C 1
ATOM 2912 O O . ARG B 1 111 ? -9 7.227 25.844 1 93.12 111 ARG B O 1
ATOM 2919 N N . ASN B 1 112 ? -9.117 8.531 24.094 1 90.56 112 ASN B N 1
ATOM 2920 C CA . ASN B 1 112 ? -10.031 9.469 24.734 1 90.56 112 ASN B CA 1
ATOM 2921 C C . ASN B 1 112 ? -11.461 8.938 24.75 1 90.56 112 ASN B C 1
ATOM 2923 O O . ASN B 1 112 ? -12.305 9.438 25.484 1 90.56 112 ASN B O 1
ATOM 2927 N N . THR B 1 113 ? -11.75 7.898 23.969 1 88.88 113 THR B N 1
ATOM 2928 C CA . THR B 1 113 ? -13.133 7.43 23.906 1 88.88 113 THR B CA 1
ATOM 2929 C C . THR B 1 113 ? -13.227 5.965 24.312 1 88.88 113 THR B C 1
ATOM 2931 O O . THR B 1 113 ? -14.32 5.465 24.609 1 88.88 113 THR B O 1
ATOM 2934 N N . ALA B 1 114 ? -12.141 5.332 24.453 1 91.88 114 ALA B N 1
ATOM 2935 C CA . ALA B 1 114 ? -12.172 3.936 24.875 1 91.88 114 ALA B CA 1
ATOM 2936 C C . ALA B 1 114 ? -12.727 3.805 26.281 1 91.88 114 ALA B C 1
ATOM 2938 O O . ALA B 1 114 ? -12.375 4.59 27.172 1 91.88 114 ALA B O 1
ATOM 2939 N N . PRO B 1 115 ? -13.586 2.811 26.531 1 89.75 115 PRO B N 1
ATOM 2940 C CA . PRO B 1 115 ? -14.211 2.684 27.844 1 89.75 115 PRO B CA 1
ATOM 2941 C C . PRO B 1 115 ? -13.242 2.158 28.906 1 89.75 115 PRO B C 1
ATOM 2943 O O . PRO B 1 115 ? -13.445 2.389 30.094 1 89.75 115 PRO B O 1
ATOM 2946 N N . HIS B 1 116 ? -12.312 1.311 28.453 1 93.62 116 HIS B N 1
ATOM 2947 C CA . HIS B 1 116 ? -11.359 0.669 29.359 1 93.62 116 HIS B CA 1
ATOM 2948 C C . HIS B 1 116 ? -10.008 0.485 28.672 1 93.62 116 HIS B C 1
ATOM 2950 O O . HIS B 1 116 ? -9.938 0.245 27.469 1 93.62 116 HIS B O 1
ATOM 2956 N N . PRO B 1 117 ? -8.961 0.584 29.469 1 94.19 117 PRO B N 1
ATOM 2957 C CA . PRO B 1 117 ? -7.621 0.411 28.891 1 94.19 117 PRO B CA 1
ATOM 2958 C C . PRO B 1 117 ? -7.438 -0.952 28.234 1 94.19 117 PRO B C 1
ATOM 2960 O O . PRO B 1 117 ? -6.715 -1.065 27.234 1 94.19 117 PRO B O 1
ATOM 2963 N N . LEU B 1 118 ? -8.07 -1.893 28.734 1 96.19 118 LEU B N 1
ATOM 2964 C CA . LEU B 1 118 ? -7.965 -3.227 28.156 1 96.19 118 LEU B CA 1
ATOM 2965 C C . LEU B 1 118 ? -8.641 -3.281 26.797 1 96.19 118 LEU B C 1
ATOM 2967 O O . LEU B 1 118 ? -8.141 -3.932 25.875 1 96.19 118 LEU B O 1
ATOM 2971 N N . VAL B 1 119 ? -9.766 -2.621 26.719 1 95.56 119 VAL B N 1
ATOM 2972 C CA . VAL B 1 119 ? -10.484 -2.582 25.453 1 95.56 119 VAL B CA 1
ATOM 2973 C C . VAL B 1 119 ? -9.664 -1.827 24.422 1 95.56 119 VAL B C 1
ATOM 2975 O O . VAL B 1 119 ? -9.555 -2.266 23.266 1 95.56 119 VAL B O 1
ATOM 2978 N N . PHE B 1 120 ? -9.062 -0.79 24.844 1 95.81 120 PHE B N 1
ATOM 2979 C CA . PHE B 1 120 ? -8.172 -0.004 24 1 95.81 120 PHE B CA 1
ATOM 2980 C C . PHE B 1 120 ? -7.023 -0.863 23.484 1 95.81 120 PHE B C 1
ATOM 2982 O O . PHE B 1 120 ? -6.777 -0.909 22.281 1 95.81 120 PHE B O 1
ATOM 2989 N N . GLY B 1 121 ? -6.43 -1.552 24.375 1 95.5 121 GLY B N 1
ATOM 2990 C CA . GLY B 1 121 ? -5.301 -2.395 24.016 1 95.5 121 GLY B CA 1
ATOM 2991 C C . GLY B 1 121 ? -5.676 -3.506 23.047 1 95.5 121 GLY B C 1
ATOM 2992 O O . GLY B 1 121 ? -4.977 -3.736 22.062 1 95.5 121 GLY B O 1
ATOM 2993 N N . VAL B 1 122 ? -6.746 -4.141 23.281 1 96.19 122 VAL B N 1
ATOM 2994 C CA . VAL B 1 122 ? -7.203 -5.242 22.453 1 96.19 122 VAL B CA 1
ATOM 2995 C C . VAL B 1 122 ? -7.547 -4.723 21.062 1 96.19 122 VAL B C 1
ATOM 2997 O O . VAL B 1 122 ? -7.188 -5.344 20.047 1 96.19 122 VAL B O 1
ATOM 3000 N N . ALA B 1 123 ? -8.211 -3.586 21.031 1 96.94 123 ALA B N 1
ATOM 3001 C CA . ALA B 1 123 ? -8.578 -2.992 19.75 1 96.94 123 ALA B CA 1
ATOM 3002 C C . ALA B 1 123 ? -7.336 -2.639 18.922 1 96.94 123 ALA B C 1
ATOM 3004 O O . ALA B 1 123 ? -7.281 -2.902 17.719 1 96.94 123 ALA B O 1
ATOM 3005 N N . ARG B 1 124 ? -6.344 -2.15 19.578 1 95.06 124 ARG B N 1
ATOM 3006 C CA . ARG B 1 124 ? -5.113 -1.763 18.906 1 95.06 124 ARG B CA 1
ATOM 3007 C C . ARG B 1 124 ? -4.363 -2.986 18.391 1 95.06 124 ARG B C 1
ATOM 3009 O O . ARG B 1 124 ? -3.816 -2.963 17.281 1 95.06 124 ARG B O 1
ATOM 3016 N N . VAL B 1 125 ? -4.359 -3.996 19.156 1 92.69 125 VAL B N 1
ATOM 3017 C CA . VAL B 1 125 ? -3.701 -5.23 18.75 1 92.69 125 VAL B CA 1
ATOM 3018 C C . VAL B 1 125 ? -4.445 -5.836 17.562 1 92.69 125 VAL B C 1
ATOM 3020 O O . VAL B 1 125 ? -3.822 -6.336 16.609 1 92.69 125 VAL B O 1
ATOM 3023 N N . LEU B 1 126 ? -5.727 -5.797 17.609 1 95.31 126 LEU B N 1
ATOM 3024 C CA . LEU B 1 126 ? -6.539 -6.316 16.516 1 95.31 126 LEU B CA 1
ATOM 3025 C C . LEU B 1 126 ? -6.254 -5.562 15.219 1 95.31 126 LEU B C 1
ATOM 3027 O O . LEU B 1 126 ? -6.09 -6.176 14.164 1 95.31 126 LEU B O 1
ATOM 3031 N N . LEU B 1 127 ? -6.215 -4.27 15.312 1 96.19 127 LEU B N 1
ATOM 3032 C CA . LEU B 1 127 ? -5.926 -3.453 14.141 1 96.19 127 LEU B CA 1
ATOM 3033 C C . LEU B 1 127 ? -4.543 -3.77 13.586 1 96.19 127 LEU B C 1
ATOM 3035 O O . LEU B 1 127 ? -4.371 -3.9 12.375 1 96.19 127 LEU B O 1
ATOM 3039 N N . ASN B 1 128 ? -3.609 -4.027 14.445 1 92.06 128 ASN B N 1
ATOM 3040 C CA . ASN B 1 128 ? -2.254 -4.375 14.031 1 92.06 128 ASN B CA 1
ATOM 3041 C C . ASN B 1 128 ? -2.195 -5.766 13.406 1 92.06 128 ASN B C 1
ATOM 3043 O O . ASN B 1 128 ? -1.486 -5.977 12.422 1 92.06 128 ASN B O 1
ATOM 3047 N N . ALA B 1 129 ? -2.912 -6.625 13.938 1 93.62 129 ALA B N 1
ATOM 3048 C CA . ALA B 1 129 ? -2.949 -7.984 13.414 1 93.62 129 ALA B CA 1
ATOM 3049 C C . ALA B 1 129 ? -3.533 -8.016 12 1 93.62 129 ALA B C 1
ATOM 3051 O O . ALA B 1 129 ? -3.016 -8.711 11.125 1 93.62 129 ALA B O 1
ATOM 3052 N N . LEU B 1 130 ? -4.551 -7.266 11.812 1 95.31 130 LEU B N 1
ATOM 3053 C CA . LEU B 1 130 ? -5.211 -7.238 10.508 1 95.31 130 LEU B CA 1
ATOM 3054 C C . LEU B 1 130 ? -4.285 -6.656 9.445 1 95.31 130 LEU B C 1
ATOM 3056 O O . LEU B 1 130 ? -4.273 -7.125 8.305 1 95.31 130 LEU B O 1
ATOM 3060 N N . ARG B 1 131 ? -3.531 -5.688 9.781 1 90.38 131 ARG B N 1
ATOM 3061 C CA . ARG B 1 131 ? -2.68 -5.047 8.789 1 90.38 131 ARG B CA 1
ATOM 3062 C C . ARG B 1 131 ? -1.396 -5.84 8.57 1 90.38 131 ARG B C 1
ATOM 3064 O O . ARG B 1 131 ? -0.673 -5.609 7.598 1 90.38 131 ARG B O 1
ATOM 3071 N N . SER B 1 132 ? -1.056 -6.797 9.523 1 89.62 132 SER B N 1
ATOM 3072 C CA . SER B 1 132 ? 0.178 -7.57 9.438 1 89.62 132 SER B CA 1
ATOM 3073 C C . SER B 1 132 ? 0.031 -8.742 8.469 1 89.62 132 SER B C 1
ATOM 3075 O O . SER B 1 132 ? 1.019 -9.203 7.898 1 89.62 132 SER B O 1
ATOM 3077 N N . VAL B 1 133 ? -1.147 -9.242 8.289 1 90.94 133 VAL B N 1
ATOM 3078 C CA . VAL B 1 133 ? -1.387 -10.305 7.324 1 90.94 133 VAL B CA 1
ATOM 3079 C C . VAL B 1 133 ? -1.442 -9.727 5.914 1 90.94 133 VAL B C 1
ATOM 3081 O O . VAL B 1 133 ? -2.32 -8.922 5.602 1 90.94 133 VAL B O 1
ATOM 3084 N N . PRO B 1 134 ? -0.51 -10.211 5.105 1 89.25 134 PRO B N 1
ATOM 3085 C CA . PRO B 1 134 ? -0.562 -9.695 3.732 1 89.25 134 PRO B CA 1
ATOM 3086 C C . PRO B 1 134 ? -1.902 -9.961 3.053 1 89.25 134 PRO B C 1
ATOM 3088 O O . PRO B 1 134 ? -2.48 -11.039 3.221 1 89.25 134 PRO B O 1
ATOM 3091 N N . GLU B 1 135 ? -2.344 -8.984 2.391 1 93.19 135 GLU B N 1
ATOM 3092 C CA . GLU B 1 135 ? -3.666 -8.984 1.77 1 93.19 135 GLU B CA 1
ATOM 3093 C C . GLU B 1 135 ? -3.85 -10.188 0.854 1 93.19 135 GLU B C 1
ATOM 3095 O O . GLU B 1 135 ? -4.914 -10.812 0.845 1 93.19 135 GLU B O 1
ATOM 3100 N N . LEU B 1 136 ? -2.842 -10.492 0.122 1 90.5 136 LEU B N 1
ATOM 3101 C CA . LEU B 1 136 ? -2.92 -11.617 -0.808 1 90.5 136 LEU B CA 1
ATOM 3102 C C . LEU B 1 136 ? -3.113 -12.93 -0.06 1 90.5 136 LEU B C 1
ATOM 3104 O O . LEU B 1 136 ? -3.85 -13.805 -0.519 1 90.5 136 LEU B O 1
ATOM 3108 N N . ILE B 1 137 ? -2.451 -13.047 1.042 1 88.06 137 ILE B N 1
ATOM 3109 C CA . ILE B 1 137 ? -2.576 -14.25 1.862 1 88.06 137 ILE B CA 1
ATOM 3110 C C . ILE B 1 137 ? -3.994 -14.352 2.42 1 88.06 137 ILE B C 1
ATOM 3112 O O . ILE B 1 137 ? -4.594 -15.43 2.42 1 88.06 137 ILE B O 1
ATOM 3116 N N . MET B 1 138 ? -4.512 -13.234 2.844 1 93.69 138 MET B N 1
ATOM 3117 C CA . MET B 1 138 ? -5.906 -13.211 3.273 1 93.69 138 MET B CA 1
ATOM 3118 C C . MET B 1 138 ? -6.832 -13.648 2.139 1 93.69 138 MET B C 1
ATOM 3120 O O . MET B 1 138 ? -7.789 -14.391 2.363 1 93.69 138 MET B O 1
ATOM 3124 N N . GLY B 1 139 ? -6.539 -13.195 0.97 1 94 139 GLY B N 1
ATOM 3125 C CA . GLY B 1 139 ? -7.316 -13.594 -0.193 1 94 139 GLY B CA 1
ATOM 3126 C C . GLY B 1 139 ? -7.348 -15.094 -0.398 1 94 139 GLY B C 1
ATOM 3127 O O . GLY B 1 139 ? -8.414 -15.672 -0.632 1 94 139 GLY B O 1
ATOM 3128 N N . ILE B 1 140 ? -6.227 -15.695 -0.271 1 89.44 140 ILE B N 1
ATOM 3129 C CA . ILE B 1 140 ? -6.117 -17.141 -0.465 1 89.44 140 ILE B CA 1
ATOM 3130 C C . ILE B 1 140 ? -6.926 -17.859 0.605 1 89.44 140 ILE B C 1
ATOM 3132 O O . ILE B 1 140 ? -7.664 -18.797 0.302 1 89.44 140 ILE B O 1
ATOM 3136 N N . ILE B 1 141 ? -6.781 -17.391 1.853 1 89.06 141 ILE B N 1
ATOM 3137 C CA . ILE B 1 141 ? -7.504 -18 2.967 1 89.06 141 ILE B CA 1
ATOM 3138 C C . ILE B 1 141 ? -9.008 -17.859 2.746 1 89.06 141 ILE B C 1
ATOM 3140 O O . ILE B 1 141 ? -9.766 -18.812 2.953 1 89.06 141 ILE B O 1
ATOM 3144 N N . PHE B 1 142 ? -9.469 -16.781 2.252 1 93.25 142 PHE B N 1
ATOM 3145 C CA . PHE B 1 142 ? -10.891 -16.562 2.078 1 93.25 142 PHE B CA 1
ATOM 3146 C C . PHE B 1 142 ? -11.422 -17.312 0.866 1 93.25 142 PHE B C 1
ATOM 3148 O O . PHE B 1 142 ? -12.586 -17.719 0.84 1 93.25 142 PHE B O 1
ATOM 3155 N N . VAL B 1 143 ? -10.609 -17.469 -0.149 1 90.69 143 VAL B N 1
ATOM 3156 C CA . VAL B 1 143 ? -11.016 -18.328 -1.269 1 90.69 143 VAL B CA 1
ATOM 3157 C C . VAL B 1 143 ? -11.227 -19.75 -0.784 1 90.69 143 VAL B C 1
ATOM 3159 O O . VAL B 1 143 ? -12.18 -20.422 -1.195 1 90.69 143 VAL B O 1
ATOM 3162 N N . ALA B 1 144 ? -10.32 -20.156 0.093 1 86.81 144 ALA B N 1
ATOM 3163 C CA . ALA B 1 144 ? -10.469 -21.5 0.666 1 86.81 144 ALA B CA 1
ATOM 3164 C C . ALA B 1 144 ? -11.742 -21.609 1.495 1 86.81 144 ALA B C 1
ATOM 3166 O O . ALA B 1 144 ? -12.375 -22.656 1.543 1 86.81 144 ALA B O 1
ATOM 3167 N N . ALA B 1 145 ? -12.18 -20.562 2.09 1 87.62 145 ALA B N 1
ATOM 3168 C CA . ALA B 1 145 ? -13.312 -20.578 3.018 1 87.62 145 ALA B CA 1
ATOM 3169 C C . ALA B 1 145 ? -14.633 -20.406 2.275 1 87.62 145 ALA B C 1
ATOM 3171 O O . ALA B 1 145 ? -15.609 -21.094 2.576 1 87.62 145 ALA B O 1
ATOM 3172 N N . VAL B 1 146 ? -14.688 -19.453 1.276 1 89.19 146 VAL B N 1
ATOM 3173 C CA . VAL B 1 146 ? -16 -19.094 0.744 1 89.19 146 VAL B CA 1
ATOM 3174 C C . VAL B 1 146 ? -16.062 -19.406 -0.749 1 89.19 146 VAL B C 1
ATOM 3176 O O . VAL B 1 146 ? -17.094 -19.25 -1.385 1 89.19 146 VAL B O 1
ATOM 3179 N N . GLY B 1 147 ? -14.969 -19.859 -1.343 1 88.31 147 GLY B N 1
ATOM 3180 C CA . GLY B 1 147 ? -14.93 -20.219 -2.75 1 88.31 147 GLY B CA 1
ATOM 3181 C C . GLY B 1 147 ? -14.398 -19.125 -3.641 1 88.31 147 GLY B C 1
ATOM 3182 O O . GLY B 1 147 ? -14.195 -17.984 -3.186 1 88.31 147 GLY B O 1
ATOM 3183 N N . PHE B 1 148 ? -14.203 -19.484 -4.879 1 90.88 148 PHE B N 1
ATOM 3184 C CA . PHE B 1 148 ? -13.688 -18.547 -5.859 1 90.88 148 PHE B CA 1
ATOM 3185 C C . PHE B 1 148 ? -14.719 -17.469 -6.176 1 90.88 148 PHE B C 1
ATOM 3187 O O . PHE B 1 148 ? -15.906 -17.641 -5.902 1 90.88 148 PHE B O 1
ATOM 3194 N N . GLY B 1 149 ? -14.242 -16.328 -6.66 1 92.94 149 GLY B N 1
ATOM 3195 C CA . GLY B 1 149 ? -15.125 -15.219 -6.977 1 92.94 149 GLY B CA 1
ATOM 3196 C C . GLY B 1 149 ? -14.719 -13.914 -6.309 1 92.94 149 GLY B C 1
ATOM 3197 O O . GLY B 1 149 ? -13.672 -13.844 -5.664 1 92.94 149 GLY B O 1
ATOM 3198 N N . ALA B 1 150 ? -15.555 -12.922 -6.457 1 95.06 150 ALA B N 1
ATOM 3199 C CA . ALA B 1 150 ? -15.227 -11.578 -6 1 95.06 150 ALA B CA 1
ATOM 3200 C C . ALA B 1 150 ? -15.305 -11.477 -4.48 1 95.06 150 ALA B C 1
ATOM 3202 O O . ALA B 1 150 ? -14.578 -10.695 -3.865 1 95.06 150 ALA B O 1
ATOM 3203 N N . LEU B 1 151 ? -16.109 -12.281 -3.885 1 93.56 151 LEU B N 1
ATOM 3204 C CA . LEU B 1 151 ? -16.422 -12.141 -2.467 1 93.56 151 LEU B CA 1
ATOM 3205 C C . LEU B 1 151 ? -15.164 -12.336 -1.612 1 93.56 151 LEU B C 1
ATOM 3207 O O . LEU B 1 151 ? -14.867 -11.508 -0.748 1 93.56 151 LEU B O 1
ATOM 3211 N N . PRO B 1 152 ? -14.414 -13.43 -1.799 1 93.81 152 PRO B N 1
ATOM 3212 C CA . PRO B 1 152 ? -13.203 -13.562 -0.983 1 93.81 152 PRO B CA 1
ATOM 3213 C C . PRO B 1 152 ? -12.234 -12.398 -1.159 1 93.81 152 PRO B C 1
ATOM 3215 O O . PRO B 1 152 ? -11.57 -12 -0.203 1 93.81 152 PRO B O 1
ATOM 3218 N N . GLY B 1 153 ? -12.133 -11.859 -2.412 1 95.88 153 GLY B N 1
ATOM 3219 C CA . GLY B 1 153 ? -11.312 -10.672 -2.637 1 95.88 153 GLY B CA 1
ATOM 3220 C C . GLY B 1 153 ? -11.781 -9.469 -1.848 1 95.88 153 GLY B C 1
ATOM 3221 O O . GLY B 1 153 ? -10.977 -8.773 -1.23 1 95.88 153 GLY B O 1
ATOM 3222 N N . VAL B 1 154 ? -13.062 -9.305 -1.812 1 97.69 154 VAL B N 1
ATOM 3223 C CA . VAL B 1 154 ? -13.664 -8.172 -1.104 1 97.69 154 VAL B CA 1
ATOM 3224 C C . VAL B 1 154 ? -13.398 -8.305 0.394 1 97.69 154 VAL B C 1
ATOM 3226 O O . VAL B 1 154 ? -13.055 -7.328 1.058 1 97.69 154 VAL B O 1
ATOM 3229 N N . LEU B 1 155 ? -13.547 -9.453 0.894 1 95.56 155 LEU B N 1
ATOM 3230 C CA . LEU B 1 155 ? -13.32 -9.688 2.316 1 95.56 155 LEU B CA 1
ATOM 3231 C C . LEU B 1 155 ? -11.859 -9.453 2.684 1 95.56 155 LEU B C 1
ATOM 3233 O O . LEU B 1 155 ? -11.562 -8.836 3.711 1 95.56 155 LEU B O 1
ATOM 3237 N N . ALA B 1 156 ? -10.953 -9.945 1.835 1 97.06 156 ALA B N 1
ATOM 3238 C CA . ALA B 1 156 ? -9.523 -9.758 2.064 1 97.06 156 ALA B CA 1
ATOM 3239 C C . ALA B 1 156 ? -9.164 -8.273 2.047 1 97.06 156 ALA B C 1
ATOM 3241 O O . ALA B 1 156 ? -8.5 -7.777 2.957 1 97.06 156 ALA B O 1
ATOM 3242 N N . LEU B 1 157 ? -9.641 -7.555 1.024 1 97.88 157 LEU B N 1
ATOM 3243 C CA . LEU B 1 157 ? -9.398 -6.121 0.899 1 97.88 157 LEU B CA 1
ATOM 3244 C C . LEU B 1 157 ? -9.953 -5.367 2.102 1 97.88 157 LEU B C 1
ATOM 3246 O O . LEU B 1 157 ? -9.266 -4.527 2.686 1 97.88 157 LEU B O 1
ATOM 3250 N N . GLY B 1 158 ? -11.18 -5.688 2.393 1 98.12 158 GLY B N 1
ATOM 3251 C CA . GLY B 1 158 ? -11.867 -4.988 3.465 1 98.12 158 GLY B CA 1
ATOM 3252 C C . GLY B 1 158 ? -11.219 -5.188 4.82 1 98.12 158 GLY B C 1
ATOM 3253 O O . GLY B 1 158 ? -10.891 -4.219 5.508 1 98.12 158 GLY B O 1
ATOM 3254 N N . LEU B 1 159 ? -10.977 -6.383 5.168 1 97.06 159 LEU B N 1
ATOM 3255 C CA . LEU B 1 159 ? -10.469 -6.684 6.504 1 97.06 159 LEU B CA 1
ATOM 3256 C C . LEU B 1 159 ? -9.023 -6.215 6.648 1 97.06 159 LEU B C 1
ATOM 3258 O O . LEU B 1 159 ? -8.641 -5.688 7.699 1 97.06 159 LEU B O 1
ATOM 3262 N N . HIS B 1 160 ? -8.258 -6.449 5.625 1 97.25 160 HIS B N 1
ATOM 3263 C CA . HIS B 1 160 ? -6.906 -5.902 5.652 1 97.25 160 HIS B CA 1
ATOM 3264 C C . HIS B 1 160 ? -6.93 -4.391 5.852 1 97.25 160 HIS B C 1
ATOM 3266 O O . HIS B 1 160 ? -6.172 -3.854 6.664 1 97.25 160 HIS B O 1
ATOM 3272 N N . SER B 1 161 ? -7.777 -3.707 5.195 1 98.06 161 SER B N 1
ATOM 3273 C CA . SER B 1 161 ? -7.859 -2.25 5.215 1 98.06 161 SER B CA 1
ATOM 3274 C C . SER B 1 161 ? -8.367 -1.741 6.559 1 98.06 161 SER B C 1
ATOM 3276 O O . SER B 1 161 ? -8.094 -0.6 6.938 1 98.06 161 SER B O 1
ATOM 3278 N N . VAL B 1 162 ? -9.086 -2.568 7.289 1 98.31 162 VAL B N 1
ATOM 3279 C CA . VAL B 1 162 ? -9.555 -2.166 8.609 1 98.31 162 VAL B CA 1
ATOM 3280 C C . VAL B 1 162 ? -8.359 -1.826 9.5 1 98.31 162 VAL B C 1
ATOM 3282 O O . VAL B 1 162 ? -8.43 -0.917 10.328 1 98.31 162 VAL B O 1
ATOM 3285 N N . GLY B 1 163 ? -7.301 -2.521 9.352 1 96.31 163 GLY B N 1
ATOM 3286 C CA . GLY B 1 163 ? -6.109 -2.283 10.156 1 96.31 163 GLY B CA 1
ATOM 3287 C C . GLY B 1 163 ? -5.598 -0.857 10.055 1 96.31 163 GLY B C 1
ATOM 3288 O O . GLY B 1 163 ? -5.445 -0.174 11.07 1 96.31 163 GLY B O 1
ATOM 3289 N N . MET B 1 164 ? -5.418 -0.387 8.906 1 94.25 164 MET B N 1
ATOM 3290 C CA . MET B 1 164 ? -4.871 0.951 8.703 1 94.25 164 MET B CA 1
ATOM 3291 C C . MET B 1 164 ? -5.957 2.012 8.852 1 94.25 164 MET B C 1
ATOM 3293 O O . MET B 1 164 ? -5.754 3.016 9.539 1 94.25 164 MET B O 1
ATOM 3297 N N . VAL B 1 165 ? -7.109 1.814 8.219 1 97.81 165 VAL B N 1
ATOM 3298 C CA . VAL B 1 165 ? -8.195 2.789 8.273 1 97.81 165 VAL B CA 1
ATOM 3299 C C . VAL B 1 165 ? -8.656 2.967 9.719 1 97.81 165 VAL B C 1
ATOM 3301 O O . VAL B 1 165 ? -8.844 4.094 10.18 1 97.81 165 VAL B O 1
ATOM 3304 N N . GLY B 1 166 ? -8.773 1.86 10.43 1 97.88 166 GLY B N 1
ATOM 3305 C CA . GLY B 1 166 ? -9.148 1.925 11.836 1 97.88 166 GLY B CA 1
ATOM 3306 C C . GLY B 1 166 ? -8.156 2.709 12.68 1 97.88 166 GLY B C 1
ATOM 3307 O O . GLY B 1 166 ? -8.555 3.502 13.531 1 97.88 166 GLY B O 1
ATOM 3308 N N . LYS B 1 167 ? -6.934 2.447 12.422 1 95.38 167 LYS B N 1
ATOM 3309 C CA . LYS B 1 167 ? -5.898 3.17 13.148 1 95.38 167 LYS B CA 1
ATOM 3310 C C . LYS B 1 167 ? -5.969 4.668 12.867 1 95.38 167 LYS B C 1
ATOM 3312 O O . LYS B 1 167 ? -5.922 5.48 13.797 1 95.38 167 LYS B O 1
ATOM 3317 N N . PHE B 1 168 ? -6.141 5.086 11.68 1 96.06 168 PHE B N 1
ATOM 3318 C CA . PHE B 1 168 ? -6.176 6.5 11.32 1 96.06 168 PHE B CA 1
ATOM 3319 C C . PHE B 1 168 ? -7.449 7.16 11.836 1 96.06 168 PHE B C 1
ATOM 3321 O O . PHE B 1 168 ? -7.422 8.312 12.273 1 96.06 168 PHE B O 1
ATOM 3328 N N . PHE B 1 169 ? -8.547 6.422 11.758 1 97.75 169 PHE B N 1
ATOM 3329 C CA . PHE B 1 169 ? -9.773 6.93 12.359 1 97.75 169 PHE B CA 1
ATOM 3330 C C . PHE B 1 169 ? -9.594 7.164 13.852 1 97.75 169 PHE B C 1
ATOM 3332 O O . PHE B 1 169 ? -9.961 8.227 14.367 1 97.75 169 PHE B O 1
ATOM 3339 N N . ALA B 1 170 ? -9.023 6.223 14.516 1 97.5 170 ALA B N 1
ATOM 3340 C CA . ALA B 1 170 ? -8.797 6.336 15.953 1 97.5 170 ALA B CA 1
ATOM 3341 C C . ALA B 1 170 ? -7.898 7.527 16.281 1 97.5 170 ALA B C 1
ATOM 3343 O O . ALA B 1 170 ? -8.164 8.273 17.219 1 97.5 170 ALA B O 1
ATOM 3344 N N . GLU B 1 171 ? -6.879 7.656 15.562 1 95.5 171 GLU B N 1
ATOM 3345 C CA . GLU B 1 171 ? -5.969 8.781 15.758 1 95.5 171 GLU B CA 1
ATOM 3346 C C . GLU B 1 171 ? -6.676 10.109 15.539 1 95.5 171 GLU B C 1
ATOM 3348 O O . GLU B 1 171 ? -6.438 11.078 16.266 1 95.5 171 GLU B O 1
ATOM 3353 N N . ALA B 1 172 ? -7.469 10.219 14.516 1 95.94 172 ALA B N 1
ATOM 3354 C CA . ALA B 1 172 ? -8.258 11.422 14.281 1 95.94 172 ALA B CA 1
ATOM 3355 C C . ALA B 1 172 ? -9.148 11.742 15.477 1 95.94 172 ALA B C 1
ATOM 3357 O O . ALA B 1 172 ? -9.266 12.906 15.875 1 95.94 172 ALA B O 1
ATOM 3358 N N . ILE B 1 173 ? -9.727 10.758 16.031 1 96.06 173 ILE B N 1
ATOM 3359 C CA . ILE B 1 173 ? -10.594 10.914 17.203 1 96.06 173 ILE B CA 1
ATOM 3360 C C . ILE B 1 173 ? -9.773 11.414 18.391 1 96.06 173 ILE B C 1
ATOM 3362 O O . ILE B 1 173 ? -10.227 12.281 19.141 1 96.06 173 ILE B O 1
ATOM 3366 N N . GLU B 1 174 ? -8.617 10.922 18.516 1 96 174 GLU B N 1
ATOM 3367 C CA . GLU B 1 174 ? -7.754 11.297 19.625 1 96 174 GLU B CA 1
ATOM 3368 C C . GLU B 1 174 ? -7.34 12.766 19.531 1 96 174 GLU B C 1
ATOM 3370 O O . GLU B 1 174 ? -7.047 13.398 20.547 1 96 174 GLU B O 1
ATOM 3375 N N . HIS B 1 175 ? -7.422 13.281 18.391 1 95.31 175 HIS B N 1
ATOM 3376 C CA . HIS B 1 175 ? -6.887 14.617 18.188 1 95.31 175 HIS B CA 1
ATOM 3377 C C . HIS B 1 175 ? -8.008 15.656 18.109 1 95.31 175 HIS B C 1
ATOM 3379 O O . HIS B 1 175 ? -7.77 16.812 17.766 1 95.31 175 HIS B O 1
ATOM 3385 N N . VAL B 1 176 ? -9.188 15.273 18.422 1 94.5 176 VAL B N 1
ATOM 3386 C CA . VAL B 1 176 ? -10.312 16.219 18.391 1 94.5 176 VAL B CA 1
ATOM 3387 C C . VAL B 1 176 ? -10.109 17.297 19.453 1 94.5 176 VAL B C 1
ATOM 3389 O O . VAL B 1 176 ? -9.555 17.016 20.531 1 94.5 176 VAL B O 1
ATOM 3392 N N . ASP B 1 177 ? -10.586 18.484 19.141 1 94.69 177 ASP B N 1
ATOM 3393 C CA . ASP B 1 177 ? -10.617 19.547 20.141 1 94.69 177 ASP B CA 1
ATOM 3394 C C . ASP B 1 177 ? -11.547 19.203 21.297 1 94.69 177 ASP B C 1
ATOM 3396 O O . ASP B 1 177 ? -12.719 18.891 21.078 1 94.69 177 ASP B O 1
ATOM 3400 N N . GLU B 1 178 ? -11.07 19.391 22.453 1 94.06 178 GLU B N 1
ATOM 3401 C CA . GLU B 1 178 ? -11.812 18.984 23.641 1 94.06 178 GLU B CA 1
ATOM 3402 C C . GLU B 1 178 ? -12.867 20.031 24.031 1 94.06 178 GLU B C 1
ATOM 3404 O O . GLU B 1 178 ? -13.82 19.719 24.75 1 94.06 178 GLU B O 1
ATOM 3409 N N . ALA B 1 179 ? -12.68 21.172 23.531 1 93.69 179 ALA B N 1
ATOM 3410 C CA . ALA B 1 179 ? -13.547 22.266 23.953 1 93.69 179 ALA B CA 1
ATOM 3411 C C . ALA B 1 179 ? -15.008 21.969 23.656 1 93.69 179 ALA B C 1
ATOM 3413 O O . ALA B 1 179 ? -15.852 22 24.562 1 93.69 179 ALA B O 1
ATOM 3414 N N . PRO B 1 180 ? -15.312 21.625 22.438 1 92.62 180 PRO B N 1
ATOM 3415 C CA . PRO B 1 180 ? -16.719 21.297 22.156 1 92.62 180 PRO B CA 1
ATOM 3416 C C . PRO B 1 180 ? -17.203 20.078 22.938 1 92.62 180 PRO B C 1
ATOM 3418 O O . PRO B 1 180 ? -18.375 19.984 23.281 1 92.62 180 PRO B O 1
ATOM 3421 N N . VAL B 1 181 ? -16.359 19.172 23.188 1 92.69 181 VAL B N 1
ATOM 3422 C CA . VAL B 1 181 ? -16.688 17.969 23.922 1 92.69 181 VAL B CA 1
ATOM 3423 C C . VAL B 1 181 ? -17.031 18.312 25.375 1 92.69 181 VAL B C 1
ATOM 3425 O O . VAL B 1 181 ? -18.062 17.875 25.891 1 92.69 181 VAL B O 1
ATOM 3428 N N . GLU B 1 182 ? -16.219 19.141 25.938 1 93.56 182 GLU B N 1
ATOM 3429 C CA . GLU B 1 182 ? -16.438 19.594 27.312 1 93.56 182 GLU B CA 1
ATOM 3430 C C . GLU B 1 182 ? -17.719 20.422 27.422 1 93.56 182 GLU B C 1
ATOM 3432 O O . GLU B 1 182 ? -18.453 20.297 28.391 1 93.56 182 GLU B O 1
ATOM 3437 N N . ALA B 1 183 ? -17.906 21.25 26.453 1 93.75 183 ALA B N 1
ATOM 3438 C CA . ALA B 1 183 ? -19.109 22.062 26.422 1 93.75 183 ALA B CA 1
ATOM 3439 C C . ALA B 1 183 ? -20.359 21.203 26.375 1 93.75 183 ALA B C 1
ATOM 3441 O O . ALA B 1 183 ? -21.344 21.469 27.062 1 93.75 183 ALA B O 1
ATOM 3442 N N . ALA B 1 184 ? -20.328 20.203 25.578 1 93.25 184 ALA B N 1
ATOM 3443 C CA . ALA B 1 184 ? -21.469 19.297 25.453 1 93.25 184 ALA B CA 1
ATOM 3444 C C . ALA B 1 184 ? -21.719 18.547 26.75 1 93.25 184 ALA B C 1
ATOM 3446 O O . ALA B 1 184 ? -22.859 18.406 27.188 1 93.25 184 ALA B O 1
ATOM 3447 N N . ARG B 1 185 ? -20.672 18.141 27.375 1 93.12 185 ARG B N 1
ATOM 3448 C CA . ARG B 1 185 ? -20.781 17.422 28.641 1 93.12 185 ARG B CA 1
ATOM 3449 C C . ARG B 1 185 ? -21.328 18.328 29.734 1 93.12 185 ARG B C 1
ATOM 3451 O O . ARG B 1 185 ? -22.172 17.922 30.531 1 93.12 185 ARG B O 1
ATOM 3458 N N . ALA B 1 186 ? -20.844 19.531 29.703 1 95 186 ALA B N 1
ATOM 3459 C CA . ALA B 1 186 ? -21.297 20.516 30.688 1 95 186 ALA B CA 1
ATOM 3460 C C . ALA B 1 186 ? -22.797 20.781 30.516 1 95 186 ALA B C 1
ATOM 3462 O O . ALA B 1 186 ? -23.484 21.078 31.5 1 95 186 ALA B O 1
ATOM 3463 N N . ALA B 1 187 ? -23.266 20.625 29.328 1 95.44 187 ALA B N 1
ATOM 3464 C CA . ALA B 1 187 ? -24.672 20.875 29.016 1 95.44 187 ALA B CA 1
ATOM 3465 C C . ALA B 1 187 ? -25.531 19.641 29.312 1 95.44 187 ALA B C 1
ATOM 3467 O O . ALA B 1 187 ? -26.75 19.656 29.125 1 95.44 187 ALA B O 1
ATOM 3468 N N . GLY B 1 188 ? -24.922 18.547 29.734 1 94.81 188 GLY B N 1
ATOM 3469 C CA . GLY B 1 188 ? -25.641 17.359 30.156 1 94.81 188 GLY B CA 1
ATOM 3470 C C . GLY B 1 188 ? -25.844 16.344 29.047 1 94.81 188 GLY B C 1
ATOM 3471 O O . GLY B 1 188 ? -26.703 15.469 29.141 1 94.81 188 GLY B O 1
ATOM 3472 N N . ALA B 1 189 ? -25.094 16.469 28 1 94 189 ALA B N 1
ATOM 3473 C CA . ALA B 1 189 ? -25.203 15.539 26.875 1 94 189 ALA B CA 1
ATOM 3474 C C . ALA B 1 189 ? -24.797 14.125 27.281 1 94 189 ALA B C 1
ATOM 3476 O O . ALA B 1 189 ? -23.875 13.945 28.078 1 94 189 ALA B O 1
ATOM 3477 N N . THR B 1 190 ? -25.531 13.125 26.719 1 94.12 190 THR B N 1
ATOM 3478 C CA . THR B 1 190 ? -25.156 11.727 26.906 1 94.12 190 THR B CA 1
ATOM 3479 C C . THR B 1 190 ? -23.906 11.383 26.125 1 94.12 190 THR B C 1
ATOM 3481 O O . THR B 1 190 ? -23.516 12.117 25.203 1 94.12 190 THR B O 1
ATOM 3484 N N . PRO B 1 191 ? -23.25 10.297 26.5 1 88.5 191 PRO B N 1
ATOM 3485 C CA . PRO B 1 191 ? -22.047 9.914 25.781 1 88.5 191 PRO B CA 1
ATOM 3486 C C . PRO B 1 191 ? -22.281 9.742 24.281 1 88.5 191 PRO B C 1
ATOM 3488 O O . PRO B 1 191 ? -21.438 10.133 23.469 1 88.5 191 PRO B O 1
ATOM 3491 N N . MET B 1 192 ? -23.344 9.219 23.969 1 90.5 192 MET B N 1
ATOM 3492 C CA . MET B 1 192 ? -23.656 9.023 22.547 1 90.5 192 MET B CA 1
ATOM 3493 C C . MET B 1 192 ? -23.891 10.359 21.859 1 90.5 192 MET B C 1
ATOM 3495 O O . MET B 1 192 ? -23.469 10.555 20.703 1 90.5 192 MET B O 1
ATOM 3499 N N . GLN B 1 193 ? -24.5 11.258 22.547 1 91.94 193 GLN B N 1
ATOM 3500 C CA . GLN B 1 193 ? -24.719 12.594 22 1 91.94 193 GLN B CA 1
ATOM 3501 C C . GLN B 1 193 ? -23.406 13.328 21.812 1 91.94 193 GLN B C 1
ATOM 3503 O O . GLN B 1 193 ? -23.219 14.039 20.812 1 91.94 193 GLN B O 1
ATOM 3508 N N . VAL B 1 194 ? -22.531 13.156 22.781 1 91.25 194 VAL B N 1
ATOM 3509 C CA . VAL B 1 194 ? -21.219 13.773 22.688 1 91.25 194 VAL B CA 1
ATOM 3510 C C . VAL B 1 194 ? -20.484 13.219 21.453 1 91.25 194 VAL B C 1
ATOM 3512 O O . VAL B 1 194 ? -19.922 13.984 20.672 1 91.25 194 VAL B O 1
ATOM 3515 N N . LEU B 1 195 ? -20.547 11.906 21.281 1 89.06 195 LEU B N 1
ATOM 3516 C CA . LEU B 1 195 ? -19.875 11.258 20.156 1 89.06 195 LEU B CA 1
ATOM 3517 C C . LEU B 1 195 ? -20.438 11.734 18.828 1 89.06 195 LEU B C 1
ATOM 3519 O O . LEU B 1 195 ? -19.688 12.109 17.922 1 89.06 195 LEU B O 1
ATOM 3523 N N . LEU B 1 196 ? -21.672 11.836 18.734 1 89.44 196 LEU B N 1
ATOM 3524 C CA . LEU B 1 196 ? -22.359 12.086 17.469 1 89.44 196 LEU B CA 1
ATOM 3525 C C . LEU B 1 196 ? -22.328 13.578 17.125 1 89.44 196 LEU B C 1
ATOM 3527 O O . LEU B 1 196 ? -22.281 13.945 15.945 1 89.44 196 LEU B O 1
ATOM 3531 N N . HIS B 1 197 ? -22.266 14.461 18.172 1 90.19 197 HIS B N 1
ATOM 3532 C CA . HIS B 1 197 ? -22.484 15.875 17.891 1 90.19 197 HIS B CA 1
ATOM 3533 C C . HIS B 1 197 ? -21.219 16.688 18.188 1 90.19 197 HIS B C 1
ATOM 3535 O O . HIS B 1 197 ? -21.094 17.828 17.719 1 90.19 197 HIS B O 1
ATOM 3541 N N . ALA B 1 198 ? -20.375 16.172 18.984 1 91.12 198 ALA B N 1
ATOM 3542 C CA . ALA B 1 198 ? -19.172 16.938 19.328 1 91.12 198 ALA B CA 1
ATOM 3543 C C . ALA B 1 198 ? -17.938 16.344 18.672 1 91.12 198 ALA B C 1
ATOM 3545 O O . ALA B 1 198 ? -17.078 17.062 18.172 1 91.12 198 ALA B O 1
ATOM 3546 N N . VAL B 1 199 ? -17.891 15.008 18.594 1 92.38 199 VAL B N 1
ATOM 3547 C CA . VAL B 1 199 ? -16.672 14.336 18.109 1 92.38 199 VAL B CA 1
ATOM 3548 C C . VAL B 1 199 ? -16.781 14.07 16.625 1 92.38 199 VAL B C 1
ATOM 3550 O O . VAL B 1 199 ? -15.938 14.516 15.844 1 92.38 199 VAL B O 1
ATOM 3553 N N . LEU B 1 200 ? -17.828 13.5 16.188 1 91.31 200 LEU B N 1
ATOM 3554 C CA . LEU B 1 200 ? -17.969 12.992 14.836 1 91.31 200 LEU B CA 1
ATOM 3555 C C . LEU B 1 200 ? -17.875 14.125 13.82 1 91.31 200 LEU B C 1
ATOM 3557 O O . LEU B 1 200 ? -17.188 14.008 12.805 1 91.31 200 LEU B O 1
ATOM 3561 N N . PRO B 1 201 ? -18.547 15.273 14.109 1 90.94 201 PRO B N 1
ATOM 3562 C CA . PRO B 1 201 ? -18.453 16.375 13.133 1 90.94 201 PRO B CA 1
ATOM 3563 C C . PRO B 1 201 ? -17.031 16.859 12.93 1 90.94 201 PRO B C 1
ATOM 3565 O O . PRO B 1 201 ? -16.672 17.312 11.844 1 90.94 201 PRO B O 1
ATOM 3568 N N . GLN B 1 202 ? -16.188 16.688 13.922 1 93.25 202 GLN B N 1
ATOM 3569 C CA . GLN B 1 202 ? -14.812 17.172 13.836 1 93.25 202 GLN B CA 1
ATOM 3570 C C . GLN B 1 202 ? -13.953 16.234 12.984 1 93.25 202 GLN B C 1
ATOM 3572 O O . GLN B 1 202 ? -13.008 16.672 12.336 1 93.25 202 GLN B O 1
ATOM 3577 N N . VAL B 1 203 ? -14.312 15.016 12.945 1 95.31 203 VAL B N 1
ATOM 3578 C CA . VAL B 1 203 ? -13.375 14.062 12.359 1 95.31 203 VAL B CA 1
ATOM 3579 C C . VAL B 1 203 ? -13.906 13.578 11.016 1 95.31 203 VAL B C 1
ATOM 3581 O O . VAL B 1 203 ? -13.195 12.883 10.273 1 95.31 203 VAL B O 1
ATOM 3584 N N . THR B 1 204 ? -15.109 13.938 10.641 1 92.62 204 THR B N 1
ATOM 3585 C CA . THR B 1 204 ? -15.766 13.445 9.43 1 92.62 204 THR B CA 1
ATOM 3586 C C . THR B 1 204 ? -14.945 13.797 8.195 1 92.62 204 THR B C 1
ATOM 3588 O O . THR B 1 204 ? -14.734 12.953 7.324 1 92.62 204 THR B O 1
ATOM 3591 N N . PRO B 1 205 ? -14.406 15.047 8.062 1 92 205 PRO B N 1
ATOM 3592 C CA . PRO B 1 205 ? -13.602 15.344 6.875 1 92 205 PRO B CA 1
ATOM 3593 C C . PRO B 1 205 ? -12.359 14.461 6.77 1 92 205 PRO B C 1
ATOM 3595 O O . PRO B 1 205 ? -12.016 14 5.676 1 92 205 PRO B O 1
ATOM 3598 N N . GLN B 1 206 ? -11.742 14.234 7.902 1 94.12 206 GLN B N 1
ATOM 3599 C CA . GLN B 1 206 ? -10.562 13.375 7.914 1 94.12 206 GLN B CA 1
ATOM 3600 C C . GLN B 1 206 ? -10.938 11.93 7.605 1 94.12 206 GLN B C 1
ATOM 3602 O O . GLN B 1 206 ? -10.188 11.227 6.918 1 94.12 206 GLN B O 1
ATOM 3607 N N . PHE B 1 207 ? -12.086 11.5 8.117 1 96.19 207 PHE B N 1
ATOM 3608 C CA . PHE B 1 207 ? -12.562 10.156 7.812 1 96.19 207 PHE B CA 1
ATOM 3609 C C . PHE B 1 207 ? -12.773 9.984 6.312 1 96.19 207 PHE B C 1
ATOM 3611 O O . PHE B 1 207 ? -12.383 8.969 5.742 1 96.19 207 PHE B O 1
ATOM 3618 N N . ALA B 1 208 ? -13.312 11.008 5.715 1 94.12 208 ALA B N 1
ATOM 3619 C CA . ALA B 1 208 ? -13.57 10.961 4.277 1 94.12 208 ALA B CA 1
ATOM 3620 C C . ALA B 1 208 ? -12.266 10.898 3.486 1 94.12 208 ALA B C 1
ATOM 3622 O O . ALA B 1 208 ? -12.156 10.125 2.527 1 94.12 208 ALA B O 1
ATOM 3623 N N . ASP B 1 209 ? -11.297 11.641 3.918 1 93.94 209 ASP B N 1
ATOM 3624 C CA . ASP B 1 209 ? -10 11.648 3.246 1 93.94 209 ASP B CA 1
ATOM 3625 C C . ASP B 1 209 ? -9.336 10.273 3.32 1 93.94 209 ASP B C 1
ATOM 3627 O O . ASP B 1 209 ? -8.836 9.766 2.314 1 93.94 209 ASP B O 1
ATOM 3631 N N . VAL B 1 210 ? -9.391 9.734 4.477 1 95.88 210 VAL B N 1
ATOM 3632 C CA . VAL B 1 210 ? -8.789 8.422 4.691 1 95.88 210 VAL B CA 1
ATOM 3633 C C . VAL B 1 210 ? -9.516 7.375 3.854 1 95.88 210 VAL B C 1
ATOM 3635 O O . VAL B 1 210 ? -8.891 6.516 3.234 1 95.88 210 VAL B O 1
ATOM 3638 N N . ALA B 1 211 ? -10.82 7.445 3.795 1 97 211 ALA B N 1
ATOM 3639 C CA . ALA B 1 211 ? -11.625 6.496 3.033 1 97 211 ALA B CA 1
ATOM 3640 C C . ALA B 1 211 ? -11.32 6.59 1.541 1 97 211 ALA B C 1
ATOM 3642 O O . ALA B 1 211 ? -11.188 5.566 0.863 1 97 211 ALA B O 1
ATOM 3643 N N . ILE B 1 212 ? -11.219 7.797 1.049 1 95.25 212 ILE B N 1
ATOM 3644 C CA . ILE B 1 212 ? -10.953 8.023 -0.368 1 95.25 212 ILE B CA 1
ATOM 3645 C C . ILE B 1 212 ? -9.555 7.523 -0.718 1 95.25 212 ILE B C 1
ATOM 3647 O O . ILE B 1 212 ? -9.367 6.84 -1.728 1 95.25 212 ILE B O 1
ATOM 3651 N N . TYR B 1 213 ? -8.609 7.793 0.107 1 92.56 213 TYR B N 1
ATOM 3652 C CA . TYR B 1 213 ? -7.246 7.316 -0.104 1 92.56 213 TYR B CA 1
ATOM 3653 C C . TYR B 1 213 ? -7.199 5.793 -0.104 1 92.56 213 TYR B C 1
ATOM 3655 O O . TYR B 1 213 ? -6.488 5.188 -0.911 1 92.56 213 TYR B O 1
ATOM 3663 N N . ARG B 1 214 ? -7.91 5.266 0.795 1 97 214 ARG B N 1
ATOM 3664 C CA . ARG B 1 214 ? -7.918 3.807 0.873 1 97 214 ARG B CA 1
ATOM 3665 C C . ARG B 1 214 ? -8.562 3.195 -0.365 1 97 214 ARG B C 1
ATOM 3667 O O . ARG B 1 214 ? -8.148 2.135 -0.831 1 97 214 ARG B O 1
ATOM 3674 N N . TRP B 1 215 ? -9.555 3.809 -0.839 1 97.38 215 TRP B N 1
ATOM 3675 C CA . TRP B 1 215 ? -10.188 3.305 -2.057 1 97.38 215 TRP B CA 1
ATOM 3676 C C . TRP B 1 215 ? -9.188 3.279 -3.211 1 97.38 215 TRP B C 1
ATOM 3678 O O . TRP B 1 215 ? -9.141 2.314 -3.979 1 97.38 215 TRP B O 1
ATOM 3688 N N . GLU B 1 216 ? -8.367 4.332 -3.359 1 93.44 216 GLU B N 1
ATOM 3689 C CA . GLU B 1 216 ? -7.32 4.355 -4.375 1 93.44 216 GLU B CA 1
ATOM 3690 C C . GLU B 1 216 ? -6.398 3.148 -4.246 1 93.44 216 GLU B C 1
ATOM 3692 O O . GLU B 1 216 ? -6.074 2.496 -5.242 1 93.44 216 GLU B O 1
ATOM 3697 N N . TYR B 1 217 ? -6.066 2.895 -3.076 1 93.69 217 TYR B N 1
ATOM 3698 C CA . TYR B 1 217 ? -5.223 1.738 -2.797 1 93.69 217 TYR B CA 1
ATOM 3699 C C . TYR B 1 217 ? -5.938 0.442 -3.156 1 93.69 217 TYR B C 1
ATOM 3701 O O . TYR B 1 217 ? -5.359 -0.436 -3.801 1 93.69 217 TYR B O 1
ATOM 3709 N N . ASN B 1 218 ? -7.184 0.33 -2.695 1 97.38 218 ASN B N 1
ATOM 3710 C CA . ASN B 1 218 ? -7.93 -0.913 -2.863 1 97.38 218 ASN B CA 1
ATOM 3711 C C . ASN B 1 218 ? -8.195 -1.211 -4.336 1 97.38 218 ASN B C 1
ATOM 3713 O O . ASN B 1 218 ? -8.352 -2.371 -4.723 1 97.38 218 ASN B O 1
ATOM 3717 N N . PHE B 1 219 ? -8.305 -0.197 -5.145 1 96.12 219 PHE B N 1
ATOM 3718 C CA . PHE B 1 219 ? -8.453 -0.46 -6.57 1 96.12 219 PHE B CA 1
ATOM 3719 C C . PHE B 1 219 ? -7.254 -1.226 -7.109 1 96.12 219 PHE B C 1
ATOM 3721 O O . PHE B 1 219 ? -7.41 -2.246 -7.785 1 96.12 219 PHE B O 1
ATOM 3728 N N . ARG B 1 220 ? -6.082 -0.731 -6.801 1 93.38 220 ARG B N 1
ATOM 3729 C CA . ARG B 1 220 ? -4.875 -1.421 -7.238 1 93.38 220 ARG B CA 1
ATOM 3730 C C . ARG B 1 220 ? -4.777 -2.809 -6.613 1 93.38 220 ARG B C 1
ATOM 3732 O O . ARG B 1 220 ? -4.453 -3.783 -7.293 1 93.38 220 ARG B O 1
ATOM 3739 N N . ALA B 1 221 ? -5.09 -2.877 -5.324 1 94.88 221 ALA B N 1
ATOM 3740 C CA . ALA B 1 221 ? -5.027 -4.145 -4.602 1 94.88 221 ALA B CA 1
ATOM 3741 C C . ALA B 1 221 ? -6.02 -5.152 -5.18 1 94.88 221 ALA B C 1
ATOM 3743 O O . ALA B 1 221 ? -5.75 -6.355 -5.199 1 94.88 221 ALA B O 1
ATOM 3744 N N . SER B 1 222 ? -7.16 -4.66 -5.625 1 96.75 222 SER B N 1
ATOM 3745 C CA . SER B 1 222 ? -8.172 -5.539 -6.203 1 96.75 222 SER B CA 1
ATOM 3746 C C . SER B 1 222 ? -7.668 -6.203 -7.477 1 96.75 222 SER B C 1
ATOM 3748 O O . SER B 1 222 ? -8.039 -7.34 -7.781 1 96.75 222 SER B O 1
ATOM 3750 N N . THR B 1 223 ? -6.852 -5.492 -8.211 1 94.81 223 THR B N 1
ATOM 3751 C CA . THR B 1 223 ? -6.234 -6.086 -9.391 1 94.81 223 THR B CA 1
ATOM 3752 C C . THR B 1 223 ? -5.391 -7.301 -9.008 1 94.81 223 THR B C 1
ATOM 3754 O O . THR B 1 223 ? -5.445 -8.336 -9.672 1 94.81 223 THR B O 1
ATOM 3757 N N . VAL B 1 224 ? -4.715 -7.246 -7.926 1 93.44 224 VAL B N 1
ATOM 3758 C CA . VAL B 1 224 ? -3.828 -8.305 -7.449 1 93.44 224 VAL B CA 1
ATOM 3759 C C . VAL B 1 224 ? -4.656 -9.484 -6.945 1 93.44 224 VAL B C 1
ATOM 3761 O O . VAL B 1 224 ? -4.242 -10.641 -7.078 1 93.44 224 VAL B O 1
ATOM 3764 N N . MET B 1 225 ? -5.832 -9.18 -6.426 1 95.06 225 MET B N 1
ATOM 3765 C CA . MET B 1 225 ? -6.695 -10.234 -5.91 1 95.06 225 MET B CA 1
ATOM 3766 C C . MET B 1 225 ? -7.129 -11.18 -7.031 1 95.06 225 MET B C 1
ATOM 3768 O O . MET B 1 225 ? -7.531 -12.312 -6.77 1 95.06 225 MET B O 1
ATOM 3772 N N . GLY B 1 226 ? -7.125 -10.711 -8.242 1 93.06 226 GLY B N 1
ATOM 3773 C CA . GLY B 1 226 ? -7.418 -11.578 -9.383 1 93.06 226 GLY B CA 1
ATOM 3774 C C . GLY B 1 226 ? -6.484 -12.766 -9.477 1 93.06 226 GLY B C 1
ATOM 3775 O O . GLY B 1 226 ? -6.863 -13.82 -10 1 93.06 226 GLY B O 1
ATOM 3776 N N . MET B 1 227 ? -5.371 -12.617 -8.93 1 88.38 227 MET B N 1
ATOM 3777 C CA . MET B 1 227 ? -4.352 -13.656 -9.023 1 88.38 227 MET B CA 1
ATOM 3778 C C . MET B 1 227 ? -4.691 -14.836 -8.117 1 88.38 227 MET B C 1
ATOM 3780 O O . MET B 1 227 ? -4.152 -15.93 -8.289 1 88.38 227 MET B O 1
ATOM 3784 N N . VAL B 1 228 ? -5.543 -14.625 -7.156 1 89.69 228 VAL B N 1
ATOM 3785 C CA . VAL B 1 228 ? -5.844 -15.711 -6.23 1 89.69 228 VAL B CA 1
ATOM 3786 C C . VAL B 1 228 ? -7.27 -16.219 -6.465 1 89.69 228 VAL B C 1
ATOM 3788 O O . VAL B 1 228 ? -7.809 -16.969 -5.652 1 89.69 228 VAL B O 1
ATOM 3791 N N . GLY B 1 229 ? -7.883 -15.727 -7.512 1 91.69 229 GLY B N 1
ATOM 3792 C CA . GLY B 1 229 ? -9.164 -16.297 -7.883 1 91.69 229 GLY B CA 1
ATOM 3793 C C . GLY B 1 229 ? -10.336 -15.375 -7.613 1 91.69 229 GLY B C 1
ATOM 3794 O O . GLY B 1 229 ? -11.492 -15.797 -7.672 1 91.69 229 GLY B O 1
ATOM 3795 N N . ALA B 1 230 ? -10.047 -14.141 -7.348 1 94.75 230 ALA B N 1
ATOM 3796 C CA . ALA B 1 230 ? -11.117 -13.195 -7.066 1 94.75 230 ALA B CA 1
ATOM 3797 C C . ALA B 1 230 ? -11.734 -12.664 -8.359 1 94.75 230 ALA B C 1
ATOM 3799 O O . ALA B 1 230 ? -12.758 -11.977 -8.328 1 94.75 230 ALA B O 1
ATOM 3800 N N . GLY B 1 231 ? -11.109 -12.977 -9.438 1 95.31 231 GLY B N 1
ATOM 3801 C CA . GLY B 1 231 ? -11.57 -12.445 -10.711 1 95.31 231 GLY B CA 1
ATOM 3802 C C . GLY B 1 231 ? -11.07 -11.047 -11 1 95.31 231 GLY B C 1
ATOM 3803 O O . GLY B 1 231 ? -10.023 -10.641 -10.492 1 95.31 231 GLY B O 1
ATOM 3804 N N . GLY B 1 232 ? -11.727 -10.352 -12 1 96.81 232 GLY B N 1
ATOM 3805 C CA . GLY B 1 232 ? -11.352 -8.992 -12.352 1 96.81 232 GLY B CA 1
ATOM 3806 C C . GLY B 1 232 ? -10.258 -8.922 -13.398 1 96.81 232 GLY B C 1
ATOM 3807 O O . GLY B 1 232 ? -9.906 -9.938 -14 1 96.81 232 GLY B O 1
ATOM 3808 N N . ILE B 1 233 ? -9.773 -7.727 -13.562 1 96.81 233 ILE B N 1
ATOM 3809 C CA . ILE B 1 233 ? -8.828 -7.473 -14.641 1 96.81 233 ILE B CA 1
ATOM 3810 C C . ILE B 1 233 ? -7.508 -8.188 -14.352 1 96.81 233 ILE B C 1
ATOM 3812 O O . ILE B 1 233 ? -6.781 -8.562 -15.273 1 96.81 233 ILE B O 1
ATOM 3816 N N . GLY B 1 234 ? -7.188 -8.359 -13.109 1 94.31 234 GLY B N 1
ATOM 3817 C CA . GLY B 1 234 ? -6 -9.109 -12.734 1 94.31 234 GLY B CA 1
ATOM 3818 C C . GLY B 1 234 ? -6.039 -10.562 -13.188 1 94.31 234 GLY B C 1
ATOM 3819 O O . GLY B 1 234 ? -5.008 -11.141 -13.523 1 94.31 234 GLY B O 1
ATOM 3820 N N . PHE B 1 235 ? -7.227 -11.125 -13.188 1 95.19 235 PHE B N 1
ATOM 3821 C CA . PHE B 1 235 ? -7.398 -12.492 -13.664 1 95.19 235 PHE B CA 1
ATOM 3822 C C . PHE B 1 235 ? -7.09 -12.594 -15.148 1 95.19 235 PHE B C 1
ATOM 3824 O O . PHE B 1 235 ? -6.438 -13.547 -15.594 1 95.19 235 PHE B O 1
ATOM 3831 N N . GLU B 1 236 ? -7.582 -11.641 -15.875 1 95.69 236 GLU B N 1
ATOM 3832 C CA . GLU B 1 236 ? -7.293 -11.594 -17.312 1 95.69 236 GLU B CA 1
ATOM 3833 C C . GLU B 1 236 ? -5.801 -11.422 -17.562 1 95.69 236 GLU B C 1
ATOM 3835 O O . GLU B 1 236 ? -5.242 -12.047 -18.469 1 95.69 236 GLU B O 1
ATOM 3840 N N . LEU B 1 237 ? -5.207 -10.547 -16.781 1 94.88 237 LEU B N 1
ATOM 3841 C CA . LEU B 1 237 ? -3.777 -10.297 -16.906 1 94.88 237 LEU B CA 1
ATOM 3842 C C . LEU B 1 237 ? -2.975 -11.57 -16.656 1 94.88 237 LEU B C 1
ATOM 3844 O O . LEU B 1 237 ? -2.084 -11.914 -17.438 1 94.88 237 LEU B O 1
ATOM 3848 N N . MET B 1 238 ? -3.311 -12.289 -15.641 1 92.5 238 MET B N 1
ATOM 3849 C CA . MET B 1 238 ? -2.613 -13.523 -15.297 1 92.5 238 MET B CA 1
ATOM 3850 C C . MET B 1 238 ? -2.811 -14.578 -16.375 1 92.5 238 MET B C 1
ATOM 3852 O O . MET B 1 238 ? -1.893 -15.344 -16.688 1 92.5 238 MET B O 1
ATOM 3856 N N . GLY B 1 239 ? -3.996 -14.641 -16.953 1 93.25 239 GLY B N 1
ATOM 3857 C CA . GLY B 1 239 ? -4.242 -15.555 -18.062 1 93.25 239 GLY B CA 1
ATOM 3858 C C . GLY B 1 239 ? -3.322 -15.32 -19.234 1 93.25 239 GLY B C 1
ATOM 3859 O O . GLY B 1 239 ? -2.729 -16.266 -19.766 1 93.25 239 GLY B O 1
ATOM 3860 N N . SER B 1 240 ? -3.213 -14.062 -19.594 1 94.69 240 SER B N 1
ATOM 3861 C CA . SER B 1 240 ? -2.348 -13.711 -20.719 1 94.69 240 SER B CA 1
ATOM 3862 C C . SER B 1 240 ? -0.882 -13.969 -20.391 1 94.69 240 SER B C 1
ATOM 3864 O O . SER B 1 240 ? -0.103 -14.352 -21.25 1 94.69 240 SER B O 1
ATOM 3866 N N . LEU B 1 241 ? -0.515 -13.742 -19.125 1 91.31 241 LEU B N 1
ATOM 3867 C CA . LEU B 1 241 ? 0.863 -13.961 -18.703 1 91.31 241 LEU B CA 1
ATOM 3868 C C . LEU B 1 241 ? 1.205 -15.445 -18.719 1 91.31 241 LEU B C 1
ATOM 3870 O O . LEU B 1 241 ? 2.307 -15.836 -19.109 1 91.31 241 LEU B O 1
ATOM 3874 N N . ARG B 1 242 ? 0.27 -16.266 -18.375 1 89.81 242 ARG B N 1
ATOM 3875 C CA . ARG B 1 242 ? 0.484 -17.703 -18.266 1 89.81 242 ARG B CA 1
ATOM 3876 C C . ARG B 1 242 ? 0.74 -18.312 -19.641 1 89.81 242 ARG B C 1
ATOM 3878 O O . ARG B 1 242 ? 1.497 -19.281 -19.766 1 89.81 242 ARG B O 1
ATOM 3885 N N . ILE B 1 243 ? 0.174 -17.766 -20.672 1 93.12 243 ILE B N 1
ATOM 3886 C CA . ILE B 1 243 ? 0.369 -18.297 -22.016 1 93.12 243 ILE B CA 1
ATOM 3887 C C . ILE B 1 243 ? 1.395 -17.438 -22.766 1 93.12 243 ILE B C 1
ATOM 3889 O O . ILE B 1 243 ? 1.524 -17.547 -23.984 1 93.12 243 ILE B O 1
ATOM 3893 N N . MET B 1 244 ? 1.999 -16.516 -22.062 1 92.25 244 MET B N 1
ATOM 3894 C CA . MET B 1 244 ? 3.133 -15.711 -22.531 1 92.25 244 MET B CA 1
ATOM 3895 C C . MET B 1 244 ? 2.744 -14.859 -23.734 1 92.25 244 MET B C 1
ATOM 3897 O O . MET B 1 244 ? 3.51 -14.742 -24.688 1 92.25 244 MET B O 1
ATOM 3901 N N . GLN B 1 245 ? 1.541 -14.438 -23.734 1 95.75 245 GLN B N 1
ATOM 3902 C CA . GLN B 1 245 ? 1.106 -13.445 -24.703 1 95.75 245 GLN B CA 1
ATOM 3903 C C . GLN B 1 245 ? 1.432 -12.031 -24.234 1 95.75 245 GLN B C 1
ATOM 3905 O O . GLN B 1 245 ? 0.542 -11.289 -23.797 1 95.75 245 GLN B O 1
ATOM 3910 N N . TYR B 1 246 ? 2.582 -11.594 -24.5 1 95.69 246 TYR B N 1
ATOM 3911 C CA . TYR B 1 246 ? 3.129 -10.398 -23.859 1 95.69 246 TYR B CA 1
ATOM 3912 C C . TYR B 1 246 ? 2.541 -9.141 -24.484 1 95.69 246 TYR B C 1
ATOM 3914 O O . TYR B 1 246 ? 2.475 -8.094 -23.844 1 95.69 246 TYR B O 1
ATOM 3922 N N . GLN B 1 247 ? 2.111 -9.234 -25.703 1 97.56 247 GLN B N 1
ATOM 3923 C CA . GLN B 1 247 ? 1.453 -8.078 -26.312 1 97.56 247 GLN B CA 1
ATOM 3924 C C . GLN B 1 247 ? 0.127 -7.777 -25.625 1 97.56 247 GLN B C 1
ATOM 3926 O O . GLN B 1 247 ? -0.221 -6.613 -25.406 1 97.56 247 GLN B O 1
ATOM 3931 N N . GLU B 1 248 ? -0.569 -8.844 -25.312 1 97.56 248 GLU B N 1
ATOM 3932 C CA . GLU B 1 248 ? -1.82 -8.672 -24.578 1 97.56 248 GLU B CA 1
ATOM 3933 C C . GLU B 1 248 ? -1.563 -8.211 -23.156 1 97.56 248 GLU B C 1
ATOM 3935 O O . GLU B 1 248 ? -2.309 -7.383 -22.609 1 97.56 248 GLU B O 1
ATOM 3940 N N . VAL B 1 249 ? -0.526 -8.711 -22.531 1 96.12 249 VAL B N 1
ATOM 3941 C CA . VAL B 1 249 ? -0.126 -8.297 -21.188 1 96.12 249 VAL B CA 1
ATOM 3942 C C . VAL B 1 249 ? 0.126 -6.793 -21.172 1 96.12 249 VAL B C 1
ATOM 3944 O O . VAL B 1 249 ? -0.388 -6.082 -20.312 1 96.12 249 VAL B O 1
ATOM 3947 N N . ALA B 1 250 ? 0.875 -6.348 -22.156 1 96.38 250 ALA B N 1
ATOM 3948 C CA . ALA B 1 250 ? 1.184 -4.922 -22.25 1 96.38 250 ALA B CA 1
ATOM 3949 C C . ALA B 1 250 ? -0.087 -4.094 -22.422 1 96.38 250 ALA B C 1
ATOM 3951 O O . ALA B 1 250 ? -0.233 -3.039 -21.797 1 96.38 250 ALA B O 1
ATOM 3952 N N . ALA B 1 251 ? -0.978 -4.555 -23.203 1 97.94 251 ALA B N 1
ATOM 3953 C CA . ALA B 1 251 ? -2.234 -3.846 -23.438 1 97.94 251 ALA B CA 1
ATOM 3954 C C . ALA B 1 251 ? -3.057 -3.762 -22.156 1 97.94 251 ALA B C 1
ATOM 3956 O O . ALA B 1 251 ? -3.584 -2.699 -21.812 1 97.94 251 ALA B O 1
ATOM 3957 N N . ILE B 1 252 ? -3.17 -4.844 -21.438 1 97 252 ILE B N 1
ATOM 3958 C CA . ILE B 1 252 ? -3.936 -4.879 -20.188 1 97 252 ILE B CA 1
ATOM 3959 C C . ILE B 1 252 ? -3.289 -3.951 -19.156 1 97 252 ILE B C 1
ATOM 3961 O O . ILE B 1 252 ? -3.986 -3.23 -18.438 1 97 252 ILE B O 1
ATOM 3965 N N . LEU B 1 253 ? -1.959 -3.941 -19.109 1 95.31 253 LEU B N 1
ATOM 3966 C CA . LEU B 1 253 ? -1.254 -3.062 -18.172 1 95.31 253 LEU B CA 1
ATOM 3967 C C . LEU B 1 253 ? -1.536 -1.598 -18.5 1 95.31 253 LEU B C 1
ATOM 3969 O O . LEU B 1 253 ? -1.678 -0.776 -17.594 1 95.31 253 LEU B O 1
ATOM 3973 N N . LEU B 1 254 ? -1.58 -1.27 -19.75 1 96.12 254 LEU B N 1
ATOM 3974 C CA . LEU B 1 254 ? -1.909 0.095 -20.141 1 96.12 254 LEU B CA 1
ATOM 3975 C C . LEU B 1 254 ? -3.338 0.447 -19.75 1 96.12 254 LEU B C 1
ATOM 3977 O O . LEU B 1 254 ? -3.613 1.578 -19.344 1 96.12 254 LEU B O 1
ATOM 3981 N N . VAL B 1 255 ? -4.223 -0.51 -19.875 1 97.06 255 VAL B N 1
ATOM 3982 C CA . VAL B 1 255 ? -5.602 -0.303 -19.453 1 97.06 255 VAL B CA 1
ATOM 3983 C C . VAL B 1 255 ? -5.652 -0.1 -17.938 1 97.06 255 VAL B C 1
ATOM 3985 O O . VAL B 1 255 ? -6.375 0.771 -17.453 1 97.06 255 VAL B O 1
ATOM 3988 N N . ILE B 1 256 ? -4.91 -0.899 -17.203 1 95 256 ILE B N 1
ATOM 3989 C CA . ILE B 1 256 ? -4.832 -0.752 -15.75 1 95 256 ILE B CA 1
ATOM 3990 C C . ILE B 1 256 ? -4.285 0.631 -15.398 1 95 256 ILE B C 1
ATOM 3992 O O . ILE B 1 256 ? -4.824 1.313 -14.523 1 95 256 ILE B O 1
ATOM 3996 N N . LEU B 1 257 ? -3.242 1.044 -16.094 1 93.44 257 LEU B N 1
ATOM 3997 C CA . LEU B 1 257 ? -2.674 2.371 -15.891 1 93.44 257 LEU B CA 1
ATOM 3998 C C . LEU B 1 257 ? -3.725 3.453 -16.109 1 93.44 257 LEU B C 1
ATOM 4000 O O . LEU B 1 257 ? -3.852 4.375 -15.305 1 93.44 257 LEU B O 1
ATOM 4004 N N . ALA B 1 258 ? -4.434 3.348 -17.188 1 95.69 258 ALA B N 1
ATOM 4005 C CA . ALA B 1 258 ? -5.484 4.312 -17.484 1 95.69 258 ALA B CA 1
ATOM 4006 C C . ALA B 1 258 ? -6.543 4.344 -16.391 1 95.69 258 ALA B C 1
ATOM 4008 O O . ALA B 1 258 ? -6.965 5.418 -15.961 1 95.69 258 ALA B O 1
ATOM 4009 N N . MET B 1 259 ? -6.918 3.193 -15.938 1 95.44 259 MET B N 1
ATOM 4010 C CA . MET B 1 259 ? -7.961 3.105 -14.922 1 95.44 259 MET B CA 1
ATOM 4011 C C . MET B 1 259 ? -7.461 3.66 -13.586 1 95.44 259 MET B C 1
ATOM 4013 O O . MET B 1 259 ? -8.195 4.363 -12.891 1 95.44 259 MET B O 1
ATOM 4017 N N . VAL B 1 260 ? -6.258 3.32 -13.219 1 93.31 260 VAL B N 1
ATOM 4018 C CA . VAL B 1 260 ? -5.672 3.846 -11.992 1 93.31 260 VAL B CA 1
ATOM 4019 C C . VAL B 1 260 ? -5.629 5.371 -12.047 1 93.31 260 VAL B C 1
ATOM 4021 O O . VAL B 1 260 ? -5.977 6.047 -11.078 1 93.31 260 VAL B O 1
ATOM 4024 N N . THR B 1 261 ? -5.227 5.895 -13.141 1 92.69 261 THR B N 1
ATOM 4025 C CA . THR B 1 261 ? -5.168 7.34 -13.328 1 92.69 261 THR B CA 1
ATOM 4026 C C . THR B 1 261 ? -6.559 7.957 -13.195 1 92.69 261 THR B C 1
ATOM 4028 O O . THR B 1 261 ? -6.723 9.008 -12.57 1 92.69 261 THR B O 1
ATOM 4031 N N . LEU B 1 262 ? -7.496 7.312 -13.75 1 95.25 262 LEU B N 1
ATOM 4032 C CA . LEU B 1 262 ? -8.875 7.789 -13.68 1 95.25 262 LEU B CA 1
ATOM 4033 C C . LEU B 1 262 ? -9.383 7.758 -12.242 1 95.25 262 LEU B C 1
ATOM 4035 O O . LEU B 1 262 ? -10.031 8.703 -11.789 1 95.25 262 LEU B O 1
ATOM 4039 N N . VAL B 1 263 ? -9.125 6.688 -11.539 1 94.44 263 VAL B N 1
ATOM 4040 C CA . VAL B 1 263 ? -9.539 6.559 -10.148 1 94.44 263 VAL B CA 1
ATOM 4041 C C . VAL B 1 263 ? -8.867 7.633 -9.297 1 94.44 263 VAL B C 1
ATOM 4043 O O . VAL B 1 263 ? -9.516 8.266 -8.453 1 94.44 263 VAL B O 1
ATOM 4046 N N . ASP B 1 264 ? -7.59 7.848 -9.539 1 90.88 264 ASP B N 1
ATOM 4047 C CA . ASP B 1 264 ? -6.863 8.898 -8.828 1 90.88 264 ASP B CA 1
ATOM 4048 C C . ASP B 1 264 ? -7.484 10.266 -9.086 1 90.88 264 ASP B C 1
ATOM 4050 O O . ASP B 1 264 ? -7.652 11.062 -8.164 1 90.88 264 ASP B O 1
ATOM 4054 N N . ALA B 1 265 ? -7.801 10.57 -10.312 1 91.75 265 ALA B N 1
ATOM 4055 C CA . ALA B 1 265 ? -8.414 11.844 -10.68 1 91.75 265 ALA B CA 1
ATOM 4056 C C . ALA B 1 265 ? -9.781 12 -10.023 1 91.75 265 ALA B C 1
ATOM 4058 O O . ALA B 1 265 ? -10.094 13.07 -9.484 1 91.75 265 ALA B O 1
ATOM 4059 N N . PHE B 1 266 ? -10.469 10.953 -10.086 1 93.81 266 PHE B N 1
ATOM 4060 C CA . PHE B 1 266 ? -11.797 10.977 -9.477 1 93.81 266 PHE B CA 1
ATOM 4061 C C . PHE B 1 266 ? -11.703 11.18 -7.973 1 93.81 266 PHE B C 1
ATOM 4063 O O . PHE B 1 266 ? -12.508 11.914 -7.387 1 93.81 266 PHE B O 1
ATOM 4070 N N . SER B 1 267 ? -10.812 10.477 -7.355 1 92.19 267 SER B N 1
ATOM 4071 C CA . SER B 1 267 ? -10.578 10.625 -5.922 1 92.19 267 SER B CA 1
ATOM 4072 C C . SER B 1 267 ? -10.203 12.062 -5.574 1 92.19 267 SER B C 1
ATOM 4074 O O . SER B 1 267 ? -10.633 12.586 -4.543 1 92.19 267 SER B O 1
ATOM 4076 N N . GLY B 1 268 ? -9.445 12.727 -6.441 1 88.94 268 GLY B N 1
ATOM 4077 C CA . GLY B 1 268 ? -9.109 14.133 -6.254 1 88.94 268 GLY B CA 1
ATOM 4078 C C . GLY B 1 268 ? -10.328 15.039 -6.258 1 88.94 268 GLY B C 1
ATOM 4079 O O . GLY B 1 268 ? -10.43 15.953 -5.434 1 88.94 268 GLY B O 1
ATOM 4080 N N . VAL B 1 269 ? -11.234 14.75 -7.098 1 89.19 269 VAL B N 1
ATOM 4081 C CA . VAL B 1 269 ? -12.469 15.531 -7.199 1 89.19 269 VAL B CA 1
ATOM 4082 C C . VAL B 1 269 ? -13.32 15.312 -5.953 1 89.19 269 VAL B C 1
ATOM 4084 O O . VAL B 1 269 ? -13.867 16.266 -5.395 1 89.19 269 VAL B O 1
ATOM 4087 N N . LEU B 1 270 ? -13.398 14.047 -5.52 1 87.62 270 LEU B N 1
ATOM 4088 C CA . LEU B 1 270 ? -14.18 13.719 -4.336 1 87.62 270 LEU B CA 1
ATOM 4089 C C . LEU B 1 270 ? -13.625 14.422 -3.102 1 87.62 270 LEU B C 1
ATOM 4091 O O . LEU B 1 270 ? -14.391 14.914 -2.27 1 87.62 270 LEU B O 1
ATOM 4095 N N . ARG B 1 271 ? -12.375 14.547 -3.012 1 86 271 ARG B N 1
ATOM 4096 C CA . ARG B 1 271 ? -11.734 15.18 -1.861 1 86 271 ARG B CA 1
ATOM 4097 C C . ARG B 1 271 ? -12.023 16.672 -1.823 1 86 271 ARG B C 1
ATOM 4099 O O . ARG B 1 271 ? -12.195 17.25 -0.748 1 86 271 ARG B O 1
ATOM 4106 N N . LYS B 1 272 ? -12.141 17.297 -2.92 1 83.62 272 LYS B N 1
ATOM 4107 C CA . LYS B 1 272 ? -12.43 18.734 -3 1 83.62 272 LYS B CA 1
ATOM 4108 C C . LYS B 1 272 ? -13.875 19.016 -2.625 1 83.62 272 LYS B C 1
ATOM 4110 O O . LYS B 1 272 ? -14.18 20.094 -2.086 1 83.62 272 LYS B O 1
ATOM 4115 N N . HIS B 1 273 ? -14.695 18.094 -2.844 1 76.75 273 HIS B N 1
ATOM 4116 C CA . HIS B 1 273 ? -16.109 18.312 -2.59 1 76.75 273 HIS B CA 1
ATOM 4117 C C . HIS B 1 273 ? -16.453 18.078 -1.12 1 76.75 273 HIS B C 1
ATOM 4119 O O . HIS B 1 273 ? -17.438 18.641 -0.611 1 76.75 273 HIS B O 1
ATOM 4125 N N . PHE B 1 274 ? -15.766 17.219 -0.443 1 67.69 274 PHE B N 1
ATOM 4126 C CA . PHE B 1 274 ? -16.062 16.953 0.96 1 67.69 274 PHE B CA 1
ATOM 4127 C C . PHE B 1 274 ? -15.344 17.953 1.859 1 67.69 274 PHE B C 1
ATOM 4129 O O . PHE B 1 274 ? -15.555 17.969 3.074 1 67.69 274 PHE B O 1
ATOM 4136 N N . LYS B 1 275 ? -14.531 18.766 1.301 1 57.69 275 LYS B N 1
ATOM 4137 C CA . LYS B 1 275 ? -13.961 19.875 2.062 1 57.69 275 LYS B CA 1
ATOM 4138 C C . LYS B 1 275 ? -14.859 21.109 1.985 1 57.69 275 LYS B C 1
ATOM 4140 O O . LYS B 1 275 ? -15.539 21.328 0.981 1 57.69 275 LYS B O 1
#

Secondary structure (DSSP, 8-state):
-----------HHHHHHHHHHHHHHHHHHHHHHHHHHHHHHHHHHHTTTT-HHHHHHHHHHHHHHHHHT-S---TTGGGGHHHHHHHHHHHHHHHHHHHHHHHHHHHHSSTTT-SSHHHHHHHHHHHHHHHHS-HHHHHHHHHHHH-SSHHHHHHHHHHHHHHHHHHHHHHHHHTS-HHHHHHHHHTT--HHHHIIIIIHHHHHHHHHHHHHHHHHHHHHHHHHHGGGT--SHHHHHHHHHHTT-HHHHHHHHHHHHHHHHHHHHHHHHHHHHH-/-----------HHHHHHHHHHHHHHHHHHHHHHHHHHHHHHHHHHHTTTT-HHHHHHHHHHHHHHHHHT-S---TTGGGGHHHHHHHHHHHHHHHHHHHHHHHHHHHHSSTTT-SSHHHHHHHHHHHHHHHHS-HHHHHHHHHHHH-SSHHHHHHHHHHHHHHHHHHHHHHHHHTS-HHHHHHHHHTT--HHHHIIIIIHHHHHHHHHHHHHHHHHHHHHHHHHHGGGT--SHHHHHHHHHHTT-HHHHHHHHHHHHHHHHHHHHHHHHHHHHH-

pLDDT: mean 88.87, std 14.17, range [31.3, 98.5]

Solvent-accessible surface area (backbone atoms only — not comparable to full-atom values): 26861 Å² total; per-residue (Å²): 136,85,80,75,79,72,77,74,70,73,57,67,66,59,48,43,50,53,48,49,57,50,48,64,51,46,50,55,48,48,49,51,50,49,49,53,50,49,52,41,52,49,22,23,51,74,46,46,71,68,36,61,66,62,55,59,62,18,46,59,37,46,49,49,51,54,52,53,19,55,71,53,43,63,86,60,52,77,73,44,51,64,24,42,49,46,18,51,27,32,9,47,29,8,40,48,48,11,51,58,54,14,62,61,48,11,47,34,41,12,81,82,59,26,92,40,73,65,53,26,50,50,40,48,50,51,29,50,52,32,52,42,47,50,46,67,58,41,21,43,55,30,23,71,30,63,34,76,34,39,44,19,31,20,52,16,48,7,49,27,39,22,12,57,51,16,50,53,44,6,52,46,59,54,64,53,72,58,61,56,41,50,52,38,48,72,72,64,49,50,72,67,50,34,44,64,65,39,48,41,70,68,35,45,56,57,48,51,49,51,52,46,54,46,31,56,50,31,38,57,51,28,30,56,30,9,72,62,42,20,35,23,45,24,29,55,41,49,54,29,54,73,70,63,36,39,18,43,33,43,29,49,50,52,51,45,34,52,49,47,52,49,49,50,52,49,45,53,52,53,54,59,66,67,96,136,86,79,74,79,71,78,72,70,74,57,66,65,59,49,44,49,53,48,49,56,48,46,63,51,45,50,55,50,47,51,52,50,48,48,53,50,49,51,40,52,48,23,24,50,74,46,46,70,69,38,60,65,61,55,59,62,20,47,60,38,44,50,49,51,54,53,54,18,54,69,54,43,63,86,59,52,77,72,43,52,62,24,43,50,47,19,49,28,32,10,46,29,7,39,49,47,12,51,58,53,13,62,62,46,11,46,34,42,11,81,84,59,26,90,41,73,65,53,25,49,51,41,49,50,50,28,51,51,32,52,42,47,50,48,67,58,42,21,44,54,28,23,71,31,63,33,74,34,41,43,20,30,19,51,16,48,7,50,27,39,22,13,56,51,15,50,53,44,7,52,46,61,54,65,51,72,58,63,56,42,50,51,36,47,73,72,66,48,49,72,66,51,34,45,62,68,39,45,42,69,70,33,44,56,59,47,50,50,52,50,48,53,46,31,57,48,31,38,55,51,27,29,57,30,9,71,61,41,20,36,24,45,24,30,5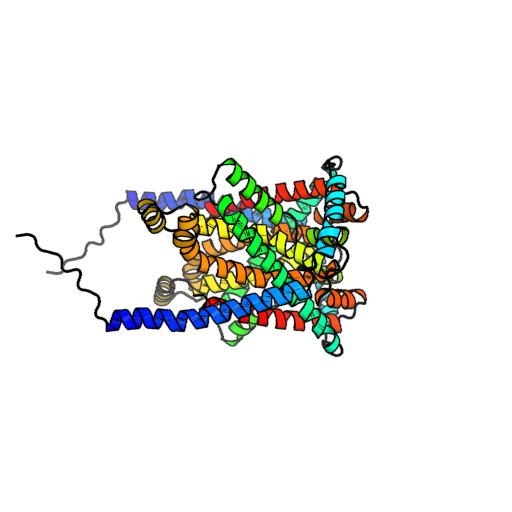6,40,49,53,30,53,74,70,64,36,38,16,43,32,42,28,49,50,51,50,43,34,52,49,49,52,48,49,50,52,49,45,53,53,54,53,60,66,66,96

Sequence (550 aa):
MSSHYDVQALPAEQREHILRGFGLGWWRQLGQVAIVFGVVLLACWYVGLLDATTLLNGLPSIATLAGEAMPPDFSGYRSWIRPLIDTLAMSIAGTAIAVVFSLVVAFVAARNTAPHPLVFGVARVLLNALRSVPELIMGIIFVAAVGFGALPGVLALGLHSVGMVGKFFAEAIEHVDEAPVEAARAAGATPMQVLLHAVLPQVTPQFADVAIYRWEYNFRASTVMGMVGAGGIGFELMGSLRIMQYQEVAAILLVILAMVTLVDAFSGVLRKHFKMSSHYDVQALPAEQREHILRGFGLGWWRQLGQVAIVFGVVLLACWYVGLLDATTLLNGLPSIATLAGEAMPPDFSGYRSWIRPLIDTLAMSIAGTAIAVVFSLVVAFVAARNTAPHPLVFGVARVLLNALRSVPELIMGIIFVAAVGFGALPGVLALGLHSVGMVGKFFAEAIEHVDEAPVEAARAAGATPMQVLLHAVLPQVTPQFADVAIYRWEYNFRASTVMGMVGAGGIGFELMGSLRIMQYQEVAAILLVILAMVTLVDAFSGVLRKHFK

Radius of gyration: 26.95 Å; Cα contacts (8 Å, |Δi|>4): 756; chains: 2; bounding box: 63×90×66 Å

Nearest PDB structures (foldseek):
  7ahc-assembly1_B  TM=6.586E-01  e=7.771E-06  Lactococcus lactis subsp. lactis
  7ahh-assembly1_A  TM=6.591E-01  e=1.606E-05  Lactococcus lactis subsp. lactis
  7ahh-assembly1_B  TM=6.225E-01  e=7.426E-06  Lactococcus lactis subsp. lactis
  7ahd-assembly1_B  TM=6.101E-01  e=5.919E-06  Lactococcus lactis subsp. lactis
  7ahd-assembly1_A  TM=7.005E-01  e=4.560E-05  Lactococcus lactis subsp. lactis